Protein AF-A0A6B1B8U2-F1 (afdb_monomer)

Secondary structure (DSSP, 8-state):
---------GGGGPPEEEEEEEEEEE--TTHHHHHHHHHHHHHHHH-TT---TTTT--SS---EEEEETTEEEEEEEEEEEETTEEEEEEEEEEEETTEEEEEEEEEEEETTEEEEEEEEEEE-----TT------TTSPPPTT---TTSHHHHHHHHTHHHHHHHHHHHHHHTT--EEETTEEP-SS-EE--SHHHHHHHHHHHT-TT-SS-EEEEEP-SS-TT--HHHHHHHHHHHHHHTTTT-EEEEE-HHHHHHHHHHH-GGG---TT-EEEE-SSS--GGGS-EE-HHHHHH-TTHHHHHHHHHHHHHHTTPPPPHHHHHHHHHHHHHTT------TTSHHHHHHHHHHHHHHHHHHHHHHHHHHHHHHHHHHHHHHHHHHHHHHHHHHHHHHHHHHHHHHHHHHHHHHHHHHTTTS-PPPEE-TTS-EEPPP-SHHHHHHHHHHH-SSEE--GGGGGGHHHHHTSTTHHHHHHHHHHHHHHHHHHHHHGGGGSSHHHHHHH---TT----STTTEESS--HHHHHSHHHHHTTEEE--TTT-TTSEEE---EEE--SSTT--EEEEEE-TTSSS-SEEEEEEES----SS---

Structure (mmCIF, N/CA/C/O backbone):
data_AF-A0A6B1B8U2-F1
#
_entry.id   AF-A0A6B1B8U2-F1
#
loop_
_atom_site.group_PDB
_atom_site.id
_atom_site.type_symbol
_atom_site.label_atom_id
_atom_site.label_alt_id
_atom_site.label_comp_id
_atom_site.label_asym_id
_atom_site.label_entity_id
_atom_site.label_seq_id
_atom_site.pdbx_PDB_ins_code
_atom_site.Cartn_x
_atom_site.Cartn_y
_atom_site.Cartn_z
_atom_site.occupancy
_atom_site.B_iso_or_equiv
_atom_site.auth_seq_id
_atom_site.auth_comp_id
_atom_site.auth_asym_id
_atom_site.auth_atom_id
_atom_site.pdbx_PDB_model_num
ATOM 1 N N . MET A 1 1 ? -27.486 42.549 9.229 1.00 32.25 1 MET A N 1
ATOM 2 C CA . MET A 1 1 ? -28.674 42.539 8.351 1.00 32.25 1 MET A CA 1
ATOM 3 C C . MET A 1 1 ? -28.191 43.053 7.010 1.00 32.25 1 MET A C 1
ATOM 5 O O . MET A 1 1 ? -27.932 44.241 6.918 1.00 32.25 1 MET A O 1
ATOM 9 N N . LEU A 1 2 ? -27.875 42.245 6.009 1.00 27.06 2 LEU A N 1
ATOM 10 C CA . LEU A 1 2 ? -28.383 40.939 5.566 1.00 27.06 2 LEU A CA 1
ATOM 11 C C . LEU A 1 2 ? -27.146 40.130 5.106 1.00 27.06 2 LEU A C 1
ATOM 13 O O . LEU A 1 2 ? -26.257 40.722 4.505 1.00 27.06 2 LEU A O 1
ATOM 17 N N . GLU A 1 3 ? -26.869 38.957 5.680 1.00 26.97 3 GLU A N 1
ATOM 18 C CA . GLU A 1 3 ? -27.212 37.638 5.102 1.00 26.97 3 GLU A CA 1
ATOM 19 C C . GLU A 1 3 ? -26.621 37.442 3.695 1.00 26.97 3 GLU A C 1
ATOM 21 O O . GLU A 1 3 ? -27.304 37.638 2.698 1.00 26.97 3 GLU A O 1
ATOM 26 N N . ASP A 1 4 ? -25.338 37.058 3.647 1.00 26.00 4 ASP A N 1
ATOM 27 C CA . ASP A 1 4 ? -24.784 36.252 2.551 1.00 26.00 4 ASP A CA 1
ATOM 28 C C . ASP A 1 4 ? -24.873 34.789 3.000 1.00 26.00 4 ASP A C 1
ATOM 30 O O . ASP A 1 4 ? -23.971 34.238 3.639 1.00 26.00 4 ASP A O 1
ATOM 34 N N . ASP A 1 5 ? -26.041 34.213 2.735 1.00 29.84 5 ASP A N 1
ATOM 35 C CA . ASP A 1 5 ? -26.326 32.790 2.834 1.00 29.84 5 ASP A CA 1
ATOM 36 C C . ASP A 1 5 ? -25.702 32.137 1.591 1.00 29.84 5 ASP A C 1
ATOM 38 O O . ASP A 1 5 ? -26.274 32.125 0.500 1.00 29.84 5 ASP A O 1
ATOM 42 N N . HIS A 1 6 ? -24.445 31.705 1.713 1.00 31.33 6 HIS A N 1
ATOM 43 C CA . HIS A 1 6 ? -23.830 30.869 0.691 1.00 31.33 6 HIS A CA 1
ATOM 44 C C . HIS A 1 6 ? -24.451 29.475 0.790 1.00 31.33 6 HIS A C 1
ATOM 46 O O . HIS A 1 6 ? -24.064 28.680 1.645 1.00 31.33 6 HIS A O 1
ATOM 52 N N . ASP A 1 7 ? -25.415 29.232 -0.102 1.00 29.42 7 ASP A N 1
ATOM 53 C CA . ASP A 1 7 ? -25.954 27.924 -0.476 1.00 29.42 7 ASP A CA 1
ATOM 54 C C . ASP A 1 7 ? -24.840 26.864 -0.469 1.00 29.42 7 ASP A C 1
ATOM 56 O O . ASP A 1 7 ? -23.939 26.866 -1.316 1.00 29.42 7 ASP A O 1
ATOM 60 N N . LEU A 1 8 ? -24.910 25.966 0.515 1.00 29.97 8 LEU A N 1
ATOM 61 C CA . LEU A 1 8 ? -24.149 24.723 0.561 1.00 29.97 8 LEU A CA 1
ATOM 62 C C . LEU A 1 8 ? -24.659 23.855 -0.594 1.00 29.97 8 LEU A C 1
ATOM 64 O O . LEU A 1 8 ? -25.770 23.329 -0.555 1.00 29.97 8 LEU A O 1
ATOM 68 N N . THR A 1 9 ? -23.877 23.766 -1.665 1.00 32.84 9 THR A N 1
ATOM 69 C CA . THR A 1 9 ? -24.176 22.914 -2.819 1.00 32.84 9 THR A CA 1
ATOM 70 C C . THR A 1 9 ? -24.215 21.436 -2.415 1.00 32.84 9 THR A C 1
ATOM 72 O O . THR A 1 9 ? -23.458 21.020 -1.542 1.00 32.84 9 THR A O 1
ATOM 75 N N . ASP A 1 10 ? -25.038 20.638 -3.106 1.00 33.00 10 ASP A N 1
ATOM 76 C CA . ASP A 1 10 ? -25.256 19.179 -2.946 1.00 33.00 10 ASP A CA 1
ATOM 77 C C . ASP A 1 10 ? -23.980 18.304 -2.788 1.00 33.00 10 ASP A C 1
ATOM 79 O O . ASP A 1 10 ? -24.074 17.158 -2.349 1.00 33.00 10 ASP A O 1
ATOM 83 N N . ASP A 1 11 ? -22.784 18.824 -3.093 1.00 41.31 11 ASP A N 1
ATOM 84 C CA . ASP A 1 11 ? -21.484 18.167 -2.863 1.00 41.31 11 ASP A CA 1
ATOM 85 C C . ASP A 1 11 ? -21.105 18.023 -1.368 1.00 41.31 11 ASP A C 1
ATOM 87 O O . ASP A 1 11 ? -20.319 17.140 -1.017 1.00 41.31 11 ASP A O 1
ATOM 91 N N . ASP A 1 12 ? -21.687 18.815 -0.456 1.00 40.81 12 ASP A N 1
ATOM 92 C CA . ASP A 1 12 ? -21.419 18.719 0.995 1.00 40.81 12 ASP A CA 1
ATOM 93 C C . ASP A 1 12 ? -22.118 17.520 1.680 1.00 40.81 12 ASP A C 1
ATOM 95 O O . ASP A 1 12 ? -21.843 17.199 2.844 1.00 40.81 12 ASP A O 1
ATOM 99 N N . LEU A 1 13 ? -22.992 16.811 0.955 1.00 41.12 13 LEU A N 1
ATOM 100 C CA . LEU A 1 13 ? -23.741 15.641 1.425 1.00 41.12 13 LEU A CA 1
ATOM 101 C C . LEU A 1 13 ? -23.234 14.319 0.833 1.00 41.12 13 LEU A C 1
ATOM 103 O O . LEU A 1 13 ? -23.993 13.353 0.727 1.00 41.12 13 LEU A O 1
ATOM 107 N N . ALA A 1 14 ? -21.948 14.217 0.487 1.00 51.56 14 ALA A N 1
ATOM 108 C CA . ALA A 1 14 ? -21.354 12.900 0.282 1.00 51.56 14 ALA A CA 1
ATOM 109 C C . ALA A 1 14 ? -21.585 12.047 1.547 1.00 51.56 14 ALA A C 1
ATOM 111 O O . ALA A 1 14 ? -21.192 12.434 2.654 1.00 51.56 14 ALA A O 1
ATOM 112 N N . ALA A 1 15 ? -22.265 10.905 1.393 1.00 63.62 15 ALA A N 1
ATOM 113 C CA . ALA A 1 15 ? -22.494 9.973 2.488 1.00 63.62 15 ALA A CA 1
ATOM 114 C C . ALA A 1 15 ? -21.135 9.558 3.070 1.00 63.62 15 ALA A C 1
ATOM 116 O O . ALA A 1 15 ? -20.287 9.001 2.365 1.00 63.62 15 ALA A O 1
ATOM 117 N N . LEU A 1 16 ? -20.919 9.890 4.342 1.00 72.69 16 LEU A N 1
ATOM 118 C CA . LEU A 1 16 ? -19.729 9.472 5.061 1.00 72.69 16 LEU A CA 1
ATOM 119 C C . LEU A 1 16 ? -19.853 7.992 5.404 1.00 72.69 16 LEU A C 1
ATOM 121 O O . LEU A 1 16 ? -20.905 7.530 5.846 1.00 72.69 16 LEU A O 1
ATOM 125 N N . GLU A 1 17 ? -18.769 7.256 5.208 1.00 77.00 17 GLU A N 1
ATOM 126 C CA . GLU A 1 17 ? -18.641 5.883 5.674 1.00 77.00 17 GLU A CA 1
ATOM 127 C C . GLU A 1 17 ? -17.539 5.823 6.725 1.00 77.00 17 GLU A C 1
ATOM 129 O O . GLU A 1 17 ? -16.511 6.493 6.602 1.00 77.00 17 GLU A O 1
ATOM 134 N N . VAL A 1 18 ? -17.740 4.997 7.749 1.00 80.06 18 VAL A N 1
ATOM 135 C CA . VAL A 1 18 ? -16.681 4.659 8.698 1.00 80.06 18 VAL A CA 1
ATOM 136 C C . VAL A 1 18 ? -15.613 3.874 7.933 1.00 80.06 18 VAL A C 1
ATOM 138 O O . VAL A 1 18 ? -15.888 2.801 7.408 1.00 80.06 18 VAL A O 1
ATOM 141 N N . ILE A 1 19 ? -14.396 4.406 7.854 1.00 78.06 19 ILE A N 1
ATOM 142 C CA . ILE A 1 19 ? -13.252 3.775 7.172 1.00 78.06 19 ILE A CA 1
ATOM 143 C C . ILE A 1 19 ? -12.233 3.184 8.151 1.00 78.06 19 ILE A C 1
ATOM 145 O O . ILE A 1 19 ? -11.332 2.452 7.745 1.00 78.06 19 ILE A O 1
ATOM 149 N N . TYR A 1 20 ? -12.359 3.508 9.438 1.00 84.00 20 TYR A N 1
ATOM 150 C CA . TYR A 1 20 ? -11.515 2.997 10.512 1.00 84.00 20 TYR A CA 1
ATOM 151 C C . TYR A 1 20 ? -12.277 3.038 11.831 1.00 84.00 20 TYR A C 1
ATOM 153 O O . TYR A 1 20 ? -12.930 4.034 12.145 1.00 84.00 20 TYR A O 1
ATOM 161 N N . ARG A 1 21 ? -12.173 1.953 12.602 1.00 86.94 21 ARG A N 1
ATOM 162 C CA . ARG A 1 21 ? -12.817 1.801 13.907 1.00 86.94 21 ARG A CA 1
ATOM 163 C C . ARG A 1 21 ? -11.922 1.024 14.856 1.00 86.94 21 ARG A C 1
ATOM 165 O O . ARG A 1 21 ? -11.496 -0.088 14.545 1.00 86.94 21 ARG A O 1
ATOM 172 N N . VAL A 1 22 ? -11.687 1.583 16.038 1.00 88.38 22 VAL A N 1
ATOM 173 C CA . VAL A 1 22 ? -10.951 0.926 17.125 1.00 88.38 22 VAL A CA 1
ATOM 174 C C . VAL A 1 22 ? -11.688 1.136 18.438 1.00 88.38 22 VAL A C 1
ATOM 176 O O . VAL A 1 22 ? -12.211 2.214 18.701 1.00 88.38 22 VAL A O 1
ATOM 179 N N . MET A 1 23 ? -11.723 0.103 19.276 1.00 90.00 23 MET A N 1
ATOM 180 C CA . MET A 1 23 ? -12.349 0.163 20.593 1.00 90.00 23 MET A CA 1
ATOM 181 C C . MET A 1 23 ? -11.581 -0.684 21.600 1.00 90.00 23 MET A C 1
ATOM 183 O O . MET A 1 23 ? -10.991 -1.700 21.224 1.00 90.00 23 MET A O 1
ATOM 187 N N . TRP A 1 24 ? -11.600 -0.271 22.863 1.00 92.38 24 TRP A N 1
ATOM 188 C CA . TRP A 1 24 ? -10.974 -1.006 23.956 1.00 92.38 24 TRP A CA 1
ATOM 189 C C . TRP A 1 24 ? -11.555 -0.628 25.314 1.00 92.38 24 TRP A C 1
ATOM 191 O O . TRP A 1 24 ? -12.106 0.460 25.487 1.00 92.38 24 TRP A O 1
ATOM 201 N N . GLU A 1 25 ? -11.393 -1.531 26.271 1.00 92.69 25 GLU A N 1
ATOM 202 C CA . GLU A 1 25 ? -11.613 -1.295 27.693 1.00 92.69 25 GLU A CA 1
ATOM 203 C C . GLU A 1 25 ? -10.330 -0.773 28.332 1.00 92.69 25 GLU A C 1
ATOM 205 O O . GLU A 1 25 ? -9.234 -1.193 27.959 1.00 92.69 25 GLU A O 1
ATOM 210 N N . ASP A 1 26 ? -10.451 0.133 29.299 1.00 91.62 26 ASP A N 1
ATOM 211 C CA . ASP A 1 26 ? -9.315 0.615 30.081 1.00 91.62 26 ASP A CA 1
ATOM 212 C C . ASP A 1 26 ? -9.704 0.840 31.544 1.00 91.62 26 ASP A C 1
ATOM 214 O O . ASP A 1 26 ? -10.536 1.683 31.872 1.00 91.62 26 ASP A O 1
ATOM 218 N N . GLU A 1 27 ? -9.045 0.117 32.445 1.00 85.31 27 GLU A N 1
ATOM 219 C CA . GLU A 1 27 ? -9.247 0.215 33.896 1.00 85.31 27 GLU A CA 1
ATOM 220 C C . GLU A 1 27 ? -8.597 1.474 34.522 1.00 85.31 27 GLU A C 1
ATOM 222 O O . GLU A 1 27 ? -8.618 1.670 35.741 1.00 85.31 27 GLU A O 1
ATOM 227 N N . GLY A 1 28 ? -7.976 2.335 33.710 1.00 80.31 28 GLY A N 1
ATOM 228 C CA . GLY A 1 28 ? -7.281 3.541 34.143 1.00 80.31 28 GLY A CA 1
ATOM 229 C C . GLY A 1 28 ? -8.190 4.602 34.776 1.00 80.31 28 GLY A C 1
ATOM 230 O O . GLY A 1 28 ? -9.203 5.035 34.221 1.00 80.31 28 GLY A O 1
ATOM 231 N N . ALA A 1 29 ? -7.780 5.124 35.935 1.00 79.19 29 ALA A N 1
ATOM 232 C CA . ALA A 1 29 ? -8.483 6.230 36.579 1.00 79.19 29 ALA A CA 1
ATOM 233 C C . ALA A 1 29 ? -8.412 7.518 35.734 1.00 79.19 29 ALA A C 1
ATOM 235 O O . ALA A 1 29 ? -7.351 7.928 35.260 1.00 79.19 29 ALA A O 1
ATOM 236 N N . GLY A 1 30 ? -9.544 8.216 35.601 1.00 79.06 30 GLY A N 1
ATOM 237 C CA . GLY A 1 30 ? -9.600 9.502 34.897 1.00 79.06 30 GLY A CA 1
ATOM 238 C C . GLY A 1 30 ? -9.500 9.401 33.370 1.00 79.06 30 GLY A C 1
ATOM 239 O O . GLY A 1 30 ? -9.066 10.373 32.744 1.00 79.06 30 GLY A O 1
ATOM 240 N N . LEU A 1 31 ? -9.924 8.268 32.790 1.00 84.69 31 LEU A N 1
ATOM 241 C CA . LEU A 1 31 ? -9.956 7.980 31.348 1.00 84.69 31 LEU A CA 1
ATOM 242 C C . LEU A 1 31 ? -10.436 9.174 30.504 1.00 84.69 31 LEU A C 1
ATOM 244 O O . LEU A 1 31 ? -9.701 9.693 29.666 1.00 84.69 31 LEU A O 1
ATOM 248 N N . HIS A 1 32 ? -11.619 9.710 30.818 1.00 81.62 32 HIS A N 1
ATOM 249 C CA . HIS A 1 32 ? -12.214 10.855 30.115 1.00 81.62 32 HIS A CA 1
ATOM 250 C C . HIS A 1 32 ? -11.298 12.093 30.062 1.00 81.62 32 HIS A C 1
ATOM 252 O O . HIS A 1 32 ? -11.153 12.709 29.006 1.00 81.62 32 HIS A O 1
ATOM 258 N N . LYS A 1 33 ? -10.627 12.450 31.171 1.00 82.06 33 LYS A N 1
ATOM 259 C CA . LYS A 1 33 ? -9.754 13.640 31.228 1.00 82.06 33 LYS A CA 1
ATOM 260 C C . LYS A 1 33 ? -8.516 13.460 30.371 1.00 82.06 33 LYS A C 1
ATOM 262 O O . LYS A 1 33 ? -8.039 14.411 29.753 1.00 82.06 33 LYS A O 1
ATOM 267 N N . HIS A 1 34 ? -7.951 12.259 30.384 1.00 84.56 34 HIS A N 1
ATOM 268 C CA . HIS A 1 34 ? -6.711 12.024 29.677 1.00 84.56 34 HIS A CA 1
ATOM 269 C C . HIS A 1 34 ? -6.919 11.839 28.181 1.00 84.56 34 HIS A C 1
ATOM 271 O O . HIS A 1 34 ? -6.118 12.362 27.413 1.00 84.56 34 HIS A O 1
ATOM 277 N N . VAL A 1 35 ? -7.995 11.157 27.779 1.00 88.50 35 VAL A N 1
ATOM 278 C CA . VAL A 1 35 ? -8.380 11.012 26.373 1.00 88.50 35 VAL A CA 1
ATOM 279 C C . VAL A 1 35 ? -8.651 12.390 25.777 1.00 88.50 35 VAL A C 1
ATOM 281 O O . VAL A 1 35 ? -8.071 12.725 24.751 1.00 88.50 35 VAL A O 1
ATOM 284 N N . ALA A 1 36 ? -9.412 13.243 26.475 1.00 85.19 36 ALA A N 1
ATOM 285 C CA . ALA A 1 36 ? -9.647 14.620 26.042 1.00 85.19 36 ALA A CA 1
ATOM 286 C C . ALA A 1 36 ? -8.354 15.442 25.920 1.00 85.19 36 ALA A C 1
ATOM 288 O O . ALA A 1 36 ? -8.196 16.221 24.983 1.00 85.19 36 ALA A O 1
ATOM 289 N N . ARG A 1 37 ? -7.396 15.267 26.839 1.00 86.31 37 ARG A N 1
ATOM 290 C CA . ARG A 1 37 ? -6.098 15.954 26.759 1.00 86.31 37 ARG A CA 1
ATOM 291 C C . ARG A 1 37 ? -5.271 15.494 25.557 1.00 86.31 37 ARG A C 1
ATOM 293 O O . ARG A 1 37 ? -4.757 16.350 24.847 1.00 86.31 37 ARG A O 1
ATOM 300 N N . SER A 1 38 ? -5.145 14.184 25.347 1.00 89.50 38 SER A N 1
ATOM 301 C CA . SER A 1 38 ? -4.392 13.622 24.218 1.00 89.50 38 SER A CA 1
ATOM 302 C C . SER A 1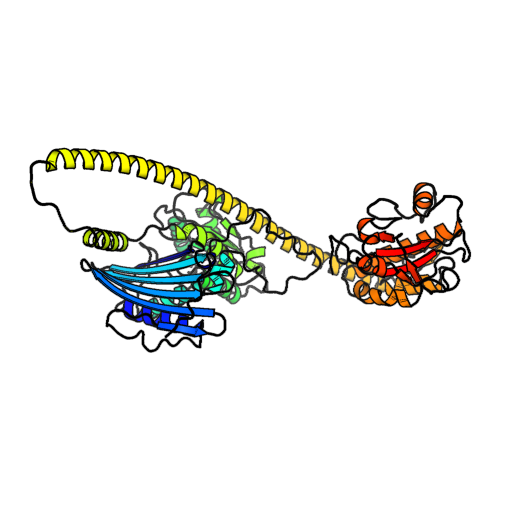 38 ? -5.037 13.975 22.880 1.00 89.50 38 SER A C 1
ATOM 304 O O . SER A 1 38 ? -4.337 14.407 21.977 1.00 89.50 38 SER A O 1
ATOM 306 N N . PHE A 1 39 ? -6.368 13.912 22.775 1.00 88.69 39 PHE A N 1
ATOM 307 C CA . PHE A 1 39 ? -7.081 14.316 21.561 1.00 88.69 39 PHE A CA 1
ATOM 308 C C . PHE A 1 39 ? -6.832 15.780 21.195 1.00 88.69 39 PHE A C 1
ATOM 310 O O . PHE A 1 39 ? -6.561 16.080 20.039 1.00 88.69 39 PHE A O 1
ATOM 317 N N . ARG A 1 40 ? -6.855 16.692 22.176 1.00 84.69 40 ARG A N 1
ATOM 318 C CA . ARG A 1 40 ? -6.553 18.112 21.935 1.00 84.69 40 ARG A CA 1
ATOM 319 C C . ARG A 1 40 ? -5.106 18.339 21.513 1.00 84.69 40 ARG A C 1
ATOM 321 O O . ARG A 1 40 ? -4.873 19.063 20.554 1.00 84.69 40 ARG A O 1
ATOM 328 N N . ALA A 1 41 ? -4.148 17.715 22.201 1.00 86.94 41 ALA A N 1
ATOM 329 C CA . ALA A 1 41 ? -2.731 17.829 21.854 1.00 86.94 41 ALA A CA 1
ATOM 330 C C . ALA A 1 41 ? -2.454 17.312 20.432 1.00 86.94 41 ALA A C 1
ATOM 332 O O . ALA A 1 41 ? -1.750 17.959 19.656 1.00 86.94 41 ALA A O 1
ATOM 333 N N . TRP A 1 42 ? -3.068 16.186 20.073 1.00 90.44 42 TRP A N 1
ATOM 334 C CA . TRP A 1 42 ? -3.024 15.639 18.725 1.00 90.44 42 TRP A CA 1
ATOM 335 C C . TRP A 1 42 ? -3.678 16.579 17.702 1.00 90.44 42 TRP A C 1
ATOM 337 O O . TRP A 1 42 ? -3.038 16.919 16.709 1.00 90.44 42 TRP A O 1
ATOM 347 N N . ALA A 1 43 ? -4.896 17.072 17.958 1.00 86.00 43 ALA A N 1
ATOM 348 C CA . ALA A 1 43 ? -5.603 17.977 17.050 1.00 86.00 43 ALA A CA 1
ATOM 349 C C . ALA A 1 43 ? -4.812 19.271 16.803 1.00 86.00 43 ALA A C 1
ATOM 351 O O . ALA A 1 43 ? -4.708 19.711 15.665 1.00 86.00 43 ALA A O 1
ATOM 352 N N . GLN A 1 44 ? -4.184 19.827 17.843 1.00 83.38 44 GLN A N 1
ATOM 353 C CA . GLN A 1 44 ? -3.327 21.011 17.747 1.00 83.38 44 GLN A CA 1
ATOM 354 C C . GLN A 1 44 ? -1.987 20.725 17.044 1.00 83.38 44 GLN A C 1
ATOM 356 O O . GLN A 1 44 ? -1.399 21.618 16.444 1.00 83.38 44 GLN A O 1
ATOM 361 N N . THR A 1 45 ? -1.500 19.480 17.081 1.00 87.12 45 THR A N 1
ATOM 362 C CA . THR A 1 45 ? -0.328 19.054 16.294 1.00 87.12 45 THR A CA 1
ATOM 363 C C . THR A 1 45 ? -0.670 18.945 14.808 1.00 87.12 45 THR A C 1
ATOM 365 O O . THR A 1 45 ? 0.150 19.311 13.970 1.00 87.12 45 THR A O 1
ATOM 368 N N . GLN A 1 46 ? -1.871 18.456 14.479 1.00 83.12 46 GLN A N 1
ATOM 369 C CA . GLN A 1 46 ? -2.362 18.386 13.098 1.00 83.12 46 GLN A CA 1
ATOM 370 C C . GLN A 1 46 ? -2.734 19.771 12.549 1.00 83.12 46 GLN A C 1
ATOM 372 O O . GLN A 1 46 ? -2.465 20.053 11.386 1.00 83.12 46 GLN A O 1
ATOM 377 N N . HIS A 1 47 ? -3.300 20.637 13.396 1.00 81.81 47 HIS A N 1
ATOM 378 C CA . HIS A 1 47 ? -3.791 21.975 13.052 1.00 81.81 47 HIS A CA 1
ATOM 379 C C . HIS A 1 47 ? -3.224 23.014 14.034 1.00 81.81 47 HIS A C 1
ATOM 381 O O . HIS A 1 47 ? -3.886 23.364 15.014 1.00 81.81 47 HIS A O 1
ATOM 387 N N . PRO A 1 48 ? -1.996 23.524 13.810 1.00 80.94 48 PRO A N 1
ATOM 388 C CA . PRO A 1 48 ? -1.312 24.428 14.744 1.00 80.94 48 PRO A CA 1
ATOM 389 C C . PRO A 1 48 ? -2.055 25.735 15.045 1.00 80.94 48 PRO A C 1
ATOM 391 O O . PRO A 1 48 ? -1.792 26.369 16.067 1.00 80.94 48 PRO A O 1
ATOM 394 N N . HIS A 1 49 ? -2.963 26.146 14.157 1.00 75.00 49 HIS A N 1
ATOM 395 C CA . HIS A 1 49 ? -3.758 27.367 14.281 1.00 75.00 49 HIS A CA 1
ATOM 396 C C . HIS A 1 49 ? -5.130 27.150 14.942 1.00 75.00 49 HIS A C 1
ATOM 398 O O . HIS A 1 49 ? -5.863 28.119 15.144 1.00 75.00 49 HIS A O 1
ATOM 404 N N . LEU A 1 50 ? -5.477 25.907 15.291 1.00 74.12 50 LEU A N 1
ATOM 405 C CA . LEU A 1 50 ? -6.701 25.573 16.015 1.00 74.12 50 LEU A CA 1
ATOM 406 C C . LEU A 1 50 ? -6.614 26.098 17.456 1.00 74.12 50 LEU A C 1
ATOM 408 O O . LEU A 1 50 ? -5.742 25.686 18.228 1.00 74.12 50 LEU A O 1
ATOM 412 N N . ASP A 1 51 ? -7.532 26.991 17.829 1.00 69.25 51 ASP A N 1
ATOM 413 C CA . ASP A 1 51 ? -7.699 27.394 19.224 1.00 69.25 51 ASP A CA 1
ATOM 414 C C . ASP A 1 51 ? -8.428 26.280 19.988 1.00 69.25 51 ASP A C 1
ATOM 416 O O . ASP A 1 51 ? -9.564 25.929 19.678 1.00 69.25 51 ASP A O 1
ATOM 420 N N . VAL A 1 52 ? -7.737 25.668 20.951 1.00 68.31 52 VAL A N 1
ATOM 421 C CA . VAL A 1 52 ? -8.229 24.530 21.749 1.00 68.31 52 VAL A CA 1
ATOM 422 C C . VAL A 1 52 ? -8.459 24.898 23.223 1.00 68.31 52 VAL A C 1
ATOM 424 O O . VAL A 1 52 ? -8.738 24.008 24.040 1.00 68.31 52 VAL A O 1
ATOM 427 N N . ALA A 1 53 ? -8.299 26.179 23.582 1.00 58.44 53 ALA A N 1
ATOM 428 C CA . ALA A 1 53 ? -8.217 26.644 24.967 1.00 58.44 53 ALA A CA 1
ATOM 429 C C . ALA A 1 53 ? -9.556 26.594 25.730 1.00 58.44 53 ALA A C 1
ATOM 431 O O . ALA A 1 53 ? -9.559 26.282 26.919 1.00 58.44 53 ALA A O 1
ATOM 432 N N . ASP A 1 54 ? -10.695 26.796 25.065 1.00 50.69 54 ASP A N 1
ATOM 433 C CA . ASP A 1 54 ? -12.007 26.908 25.732 1.00 50.69 54 ASP A CA 1
ATOM 434 C C . ASP A 1 54 ? -12.788 25.579 25.833 1.00 50.69 54 ASP A C 1
ATOM 436 O O . ASP A 1 54 ? -13.832 25.508 26.481 1.00 50.69 54 ASP A O 1
ATOM 440 N N . VAL A 1 55 ? -12.267 24.469 25.291 1.00 54.28 55 VAL A N 1
ATOM 441 C CA . VAL A 1 55 ? -12.889 23.120 25.385 1.00 54.28 55 VAL A CA 1
ATOM 442 C C . VAL A 1 55 ? -12.756 22.505 26.808 1.00 54.28 55 VAL A C 1
ATOM 444 O O . VAL A 1 55 ? -13.024 21.322 27.051 1.00 54.28 55 VAL A O 1
ATOM 447 N N . GLU A 1 56 ? -12.310 23.302 27.786 1.00 45.03 56 GLU A N 1
ATOM 448 C CA . GLU A 1 56 ? -12.095 22.919 29.189 1.00 45.03 56 GLU A CA 1
ATOM 449 C C . GLU A 1 56 ? -13.364 22.903 30.050 1.00 45.03 56 GLU A C 1
ATOM 451 O O . GLU A 1 56 ? -13.363 22.249 31.095 1.00 45.03 56 GLU A O 1
ATOM 456 N N . GLY A 1 57 ? -14.451 23.550 29.619 1.00 47.03 57 GLY A N 1
ATOM 457 C CA . GLY A 1 57 ? -15.684 23.642 30.402 1.00 47.03 57 GLY A CA 1
ATOM 458 C C . GLY A 1 57 ? -16.359 22.286 30.656 1.00 47.03 57 GLY A C 1
ATOM 459 O O . GLY A 1 57 ? -16.630 21.530 29.729 1.00 47.03 57 GLY A O 1
ATOM 460 N N . ASP A 1 58 ? -16.686 21.994 31.919 1.00 40.22 58 ASP A N 1
ATOM 461 C CA . ASP A 1 58 ? -17.646 20.942 32.321 1.00 40.22 58 ASP A CA 1
ATOM 462 C C . ASP A 1 58 ? -19.119 21.397 32.123 1.00 40.22 58 ASP A C 1
ATOM 464 O O . ASP A 1 58 ? -20.054 20.709 32.533 1.00 40.22 58 ASP A O 1
ATOM 468 N N . GLY A 1 59 ? -19.334 22.571 31.515 1.00 34.59 59 GLY A N 1
ATOM 469 C CA . GLY A 1 59 ? -20.643 23.144 31.196 1.00 34.59 59 GLY A CA 1
ATOM 470 C C . GLY A 1 59 ? -21.129 22.721 29.809 1.00 34.59 59 GLY A C 1
ATOM 471 O O . GLY A 1 59 ? -20.334 22.619 28.881 1.00 34.59 59 GLY A O 1
ATOM 472 N N . GLY A 1 60 ? -22.427 22.430 29.701 1.00 37.41 60 GLY A N 1
ATOM 473 C CA . GLY A 1 60 ? -23.070 21.969 28.470 1.00 37.41 60 GLY A CA 1
ATOM 474 C C . GLY A 1 60 ? -23.021 22.977 27.321 1.00 37.41 60 GLY A C 1
ATOM 475 O O . GLY A 1 60 ? -22.937 24.171 27.578 1.00 37.41 60 GLY A O 1
ATOM 476 N N . ASP A 1 61 ? -23.098 22.414 26.108 1.00 45.28 61 ASP A N 1
ATOM 477 C CA . ASP A 1 61 ? -23.207 23.038 24.779 1.00 45.28 61 ASP A CA 1
ATOM 478 C C . ASP A 1 61 ? -22.393 24.321 24.566 1.00 45.28 61 ASP A C 1
ATOM 480 O O . ASP A 1 61 ? -22.766 25.388 25.030 1.00 45.28 61 ASP A O 1
ATOM 484 N N . ASP A 1 62 ? -21.295 24.202 23.814 1.00 40.00 62 ASP A N 1
ATOM 485 C CA . ASP A 1 62 ? -21.093 24.964 22.573 1.00 40.00 62 ASP A CA 1
ATOM 486 C C . ASP A 1 62 ? -19.770 24.531 21.912 1.00 40.00 62 ASP A C 1
ATOM 488 O O . ASP A 1 62 ? -18.696 24.541 22.516 1.00 40.00 62 ASP A O 1
ATOM 492 N N . GLY A 1 63 ? -19.863 24.066 20.662 1.00 45.22 63 GLY A N 1
ATOM 493 C CA . GLY A 1 63 ? -18.711 23.692 19.840 1.00 45.22 63 GLY A CA 1
ATOM 494 C C . GLY A 1 63 ? -17.900 24.918 19.425 1.00 45.22 63 GLY A C 1
ATOM 495 O O . GLY A 1 63 ? -18.460 25.992 19.210 1.00 45.22 63 GLY A O 1
ATOM 496 N N . GLN A 1 64 ? -16.583 24.761 19.281 1.00 49.81 64 GLN A N 1
ATOM 497 C CA . GLN A 1 64 ? -15.730 25.825 18.759 1.00 49.81 64 GLN A CA 1
ATOM 498 C C . GLN A 1 64 ? -15.328 25.546 17.316 1.00 49.81 64 GLN A C 1
ATOM 500 O O . GLN A 1 64 ? -14.943 24.436 16.947 1.00 49.81 64 GLN A O 1
ATOM 505 N N . MET A 1 65 ? -15.430 26.593 16.502 1.00 45.72 65 MET A N 1
ATOM 506 C CA . MET A 1 65 ? -15.032 26.596 15.102 1.00 45.72 65 MET A CA 1
ATOM 507 C C . MET A 1 65 ? -13.719 27.359 14.965 1.00 45.72 65 MET A C 1
ATOM 509 O O . MET A 1 65 ? -13.660 28.533 15.335 1.00 45.72 65 MET A O 1
ATOM 513 N N . ALA A 1 66 ? -12.700 26.742 14.371 1.00 45.66 66 ALA A N 1
ATOM 514 C CA . ALA A 1 66 ? -11.536 27.474 13.890 1.00 45.66 66 ALA A CA 1
ATOM 515 C C . ALA A 1 66 ? -11.461 27.381 12.363 1.00 45.66 66 ALA A C 1
ATOM 517 O O . ALA A 1 66 ? -11.773 26.368 11.739 1.00 45.66 66 ALA A O 1
ATOM 518 N N . ARG A 1 67 ? -11.066 28.482 11.728 1.00 46.59 67 ARG A N 1
ATOM 519 C CA . ARG A 1 67 ? -10.881 28.548 10.277 1.00 46.59 67 ARG A CA 1
ATOM 520 C C . ARG A 1 67 ? -9.401 28.714 9.984 1.00 46.59 67 ARG A C 1
ATOM 522 O O . ARG A 1 67 ? -8.802 29.687 10.433 1.00 46.59 67 ARG A O 1
ATOM 529 N N . GLU A 1 68 ? -8.848 27.808 9.189 1.00 46.06 68 GLU A N 1
ATOM 530 C CA . GLU A 1 68 ? -7.512 27.938 8.617 1.00 46.06 68 GLU A CA 1
ATOM 531 C C . GLU A 1 68 ? -7.633 28.120 7.092 1.00 46.06 68 GLU A C 1
ATOM 533 O O . GLU A 1 68 ? -8.593 27.668 6.473 1.00 46.06 68 GLU A O 1
ATOM 538 N N . ASN A 1 69 ? -6.711 28.858 6.468 1.00 41.59 69 ASN A N 1
ATOM 539 C CA . ASN A 1 69 ? -6.764 29.243 5.049 1.00 41.59 69 ASN A CA 1
ATOM 540 C C . ASN A 1 69 ? -7.171 28.084 4.110 1.00 41.59 69 ASN A C 1
ATOM 542 O O . ASN A 1 69 ? -6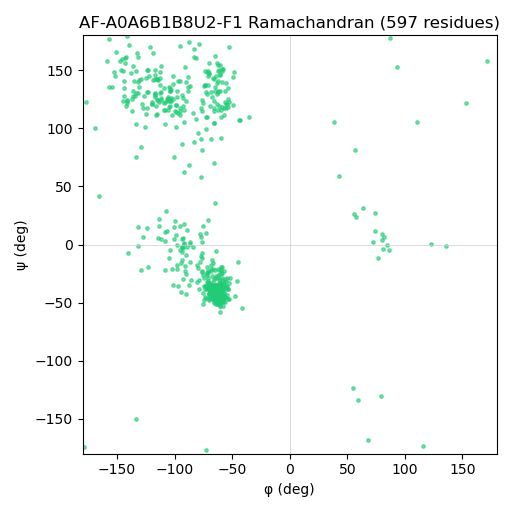.377 27.193 3.828 1.00 41.59 69 ASN A O 1
ATOM 546 N N . GLY A 1 70 ? -8.401 28.134 3.586 1.00 50.59 70 GLY A N 1
ATOM 547 C CA .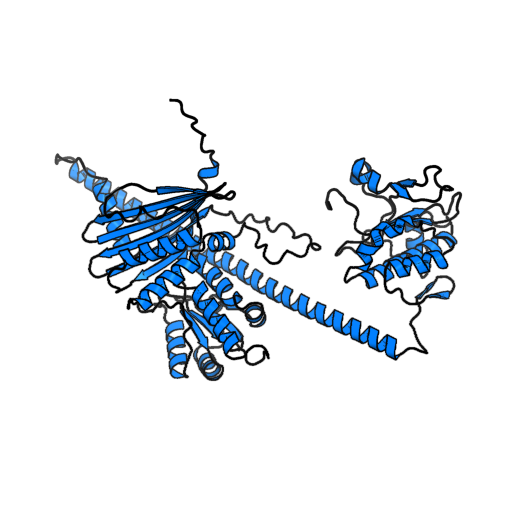 GLY A 1 70 ? -8.923 27.183 2.596 1.00 50.59 70 GLY A CA 1
ATOM 548 C C . GLY A 1 70 ? -9.429 25.839 3.140 1.00 50.59 70 GLY A C 1
ATOM 549 O O . GLY A 1 70 ? -9.982 25.073 2.357 1.00 50.59 70 GLY A O 1
ATOM 550 N N . SER A 1 71 ? -9.307 25.561 4.446 1.00 58.38 71 SER A N 1
ATOM 551 C CA . SER A 1 71 ? -9.845 24.350 5.088 1.00 58.38 71 SER A CA 1
ATOM 552 C C . SER A 1 71 ? -10.531 24.689 6.415 1.00 58.38 71 SER A C 1
ATOM 554 O O . SER A 1 71 ? -9.992 25.394 7.268 1.00 58.38 71 SER A O 1
ATOM 556 N N . ARG A 1 72 ? -11.775 24.237 6.580 1.00 69.69 72 ARG A N 1
ATOM 557 C CA . ARG A 1 72 ? -12.561 24.472 7.799 1.00 69.69 72 ARG A CA 1
ATOM 558 C C . ARG A 1 72 ? -12.367 23.289 8.743 1.00 69.69 72 ARG A C 1
ATOM 560 O O . ARG A 1 72 ? -12.547 22.151 8.312 1.00 69.69 72 ARG A O 1
ATOM 567 N N . VAL A 1 73 ? -12.014 23.562 10.001 1.00 75.56 73 VAL A N 1
ATOM 568 C CA . VAL A 1 73 ? -11.789 22.534 11.023 1.00 75.56 73 VAL A CA 1
ATOM 569 C C . VAL A 1 73 ? -12.627 22.852 12.258 1.00 75.56 73 VAL A C 1
ATOM 571 O O . VAL A 1 73 ? -12.431 23.874 12.911 1.00 75.56 73 VAL A O 1
ATOM 574 N N . ASP A 1 74 ? -13.554 21.959 12.589 1.00 75.56 74 ASP A N 1
ATOM 575 C CA . ASP A 1 74 ? -14.468 22.121 13.718 1.00 75.56 74 ASP A CA 1
ATOM 576 C C . ASP A 1 74 ? -14.127 21.087 14.805 1.00 75.56 74 ASP A C 1
ATOM 578 O O . ASP A 1 74 ? -13.971 19.899 14.512 1.00 75.56 74 ASP A O 1
ATOM 582 N N . LEU A 1 75 ? -13.998 21.533 16.061 1.00 79.12 75 LEU A N 1
ATOM 583 C CA . LEU A 1 75 ? -13.695 20.684 17.216 1.00 79.12 75 LEU A CA 1
ATOM 584 C C . LEU A 1 75 ? -14.839 20.776 18.231 1.00 79.12 75 LEU A C 1
ATOM 586 O O . LEU A 1 75 ? -15.133 21.850 18.760 1.00 79.12 75 LEU A O 1
ATOM 590 N N . THR A 1 76 ? -15.472 19.647 18.549 1.00 75.62 76 THR A N 1
ATOM 591 C CA . THR A 1 76 ? -16.587 19.609 19.506 1.00 75.62 76 THR A CA 1
ATOM 592 C C . THR A 1 76 ? -16.336 18.632 20.651 1.00 75.62 76 THR A C 1
ATOM 594 O O . THR A 1 76 ? -15.637 17.625 20.514 1.00 75.62 76 THR A O 1
ATOM 597 N N . ARG A 1 77 ? -16.908 18.948 21.819 1.00 80.25 77 ARG A N 1
ATOM 598 C CA . ARG A 1 77 ? -16.943 18.081 23.000 1.00 80.25 77 ARG A CA 1
ATOM 599 C C . ARG A 1 77 ? -18.352 18.091 23.573 1.00 80.25 77 ARG A C 1
ATOM 601 O O . ARG A 1 77 ? -18.882 19.148 23.885 1.00 80.25 77 ARG A O 1
ATOM 608 N N . ALA A 1 78 ? -18.925 16.914 23.790 1.00 75.88 78 ALA A N 1
ATOM 609 C CA . ALA A 1 78 ? -20.215 16.760 24.450 1.00 75.88 78 ALA A CA 1
ATOM 610 C C . ALA A 1 78 ? -20.119 15.682 25.528 1.00 75.88 78 ALA A C 1
ATOM 612 O O . ALA A 1 78 ? -19.647 14.580 25.261 1.00 75.88 78 ALA A O 1
ATOM 613 N N . THR A 1 79 ? -20.578 15.971 26.746 1.00 78.50 79 THR A N 1
ATOM 614 C CA . THR A 1 79 ? -20.668 14.969 27.819 1.00 78.50 79 THR A CA 1
ATOM 615 C C . THR A 1 79 ? -22.122 14.781 28.214 1.00 78.50 79 THR A C 1
ATOM 617 O O . THR A 1 79 ? -22.830 15.751 28.466 1.00 78.50 79 THR A O 1
ATOM 620 N N . ARG A 1 80 ? -22.579 13.531 28.246 1.00 78.44 80 ARG A N 1
ATOM 621 C CA . ARG A 1 80 ? -23.943 13.163 28.632 1.00 78.44 80 ARG A CA 1
ATOM 622 C C . ARG A 1 80 ? -23.894 12.030 29.642 1.00 78.44 80 ARG A C 1
ATOM 624 O O . ARG A 1 80 ? -23.116 11.099 29.469 1.00 78.44 80 ARG A O 1
ATOM 631 N N . THR A 1 81 ? -24.748 12.084 30.654 1.00 76.81 81 THR A N 1
ATOM 632 C CA . THR A 1 81 ? -24.906 11.003 31.633 1.00 76.81 81 THR A CA 1
ATOM 633 C C . THR A 1 81 ? -26.339 10.497 31.572 1.00 76.81 81 THR A C 1
ATOM 635 O O . THR A 1 81 ? -27.270 11.281 31.735 1.00 76.81 81 THR A O 1
ATOM 638 N N . ASN A 1 82 ? -26.517 9.202 31.319 1.00 68.19 82 ASN A N 1
ATOM 639 C CA . ASN A 1 82 ? -27.822 8.542 31.278 1.00 68.19 82 ASN A CA 1
ATOM 640 C C . ASN A 1 82 ? -27.706 7.123 31.850 1.00 68.19 82 ASN A C 1
ATOM 642 O O . ASN A 1 82 ? -26.686 6.472 31.642 1.00 68.19 82 ASN A O 1
ATOM 646 N N . GLY A 1 83 ? -28.701 6.664 32.613 1.00 68.75 83 GLY A N 1
ATOM 647 C CA . GLY A 1 83 ? -28.721 5.287 33.133 1.00 68.75 83 GLY A CA 1
ATOM 648 C C . GLY A 1 83 ? -27.512 4.877 33.996 1.00 68.75 83 GLY A C 1
ATOM 649 O O . GLY A 1 83 ? -27.187 3.699 34.079 1.00 68.75 83 GLY A O 1
ATOM 650 N N . GLY A 1 84 ? -26.798 5.829 34.616 1.00 74.88 84 GLY A N 1
ATOM 651 C CA . GLY A 1 84 ? -25.549 5.553 35.350 1.00 74.88 84 GLY A CA 1
ATOM 652 C C . GLY A 1 84 ? -24.299 5.408 34.466 1.00 74.88 84 GLY A C 1
ATOM 653 O O . GLY A 1 84 ? -23.212 5.152 34.984 1.00 74.88 84 GLY A O 1
ATOM 654 N N . VAL A 1 85 ? -24.433 5.624 33.155 1.00 79.75 85 VAL A N 1
ATOM 655 C CA . VAL A 1 85 ? -23.344 5.654 32.175 1.00 79.75 85 VAL A CA 1
ATOM 656 C C . VAL A 1 85 ? -23.089 7.094 31.737 1.00 79.75 85 VAL A C 1
ATOM 658 O O . VAL A 1 85 ? -23.982 7.799 31.269 1.00 79.75 85 VAL A O 1
ATOM 661 N N . THR A 1 86 ? -21.845 7.539 31.863 1.00 82.88 86 THR A N 1
ATOM 662 C CA . THR A 1 86 ? -21.367 8.820 31.334 1.00 82.88 86 THR A CA 1
ATOM 663 C C . THR A 1 86 ? -20.662 8.583 30.008 1.00 82.88 86 THR A C 1
ATOM 665 O O . THR A 1 86 ? -19.748 7.771 29.934 1.00 82.88 86 THR A O 1
ATOM 668 N N . THR A 1 87 ? -21.075 9.305 28.970 1.00 82.88 87 THR A N 1
ATOM 669 C CA . THR A 1 87 ? -20.470 9.298 27.636 1.00 82.88 87 THR A CA 1
ATOM 670 C C . THR A 1 87 ? -19.898 10.676 27.333 1.00 82.88 87 THR A C 1
ATOM 672 O O . THR A 1 87 ? -20.642 11.655 27.270 1.00 82.88 87 THR A O 1
ATOM 675 N N . THR A 1 88 ? -18.591 10.762 27.106 1.00 83.81 88 THR A N 1
ATOM 676 C CA . THR A 1 88 ? -17.925 11.950 26.561 1.00 83.81 88 THR A CA 1
ATOM 677 C C . THR A 1 88 ? -17.588 11.702 25.097 1.00 83.81 88 THR A C 1
ATOM 679 O O . THR A 1 88 ? -16.834 10.788 24.787 1.00 83.81 88 THR A O 1
ATOM 682 N N . THR A 1 89 ? -18.136 12.517 24.203 1.00 83.62 89 THR A N 1
ATOM 683 C CA . THR A 1 89 ? -17.833 12.518 22.768 1.00 83.62 89 THR A CA 1
ATOM 684 C C . THR A 1 89 ? -16.918 13.691 22.451 1.00 83.62 89 THR A C 1
ATOM 686 O O . THR A 1 89 ? -17.169 14.803 22.914 1.00 83.62 89 THR A O 1
ATOM 689 N N . LEU A 1 90 ? -15.862 13.430 21.692 1.00 84.38 90 LEU A N 1
ATOM 690 C CA . LEU A 1 90 ? -14.931 14.404 21.139 1.00 84.38 90 LEU A CA 1
ATOM 691 C C . LEU A 1 90 ? -14.923 14.209 19.628 1.00 84.38 90 LEU A C 1
ATOM 693 O O . LEU A 1 90 ? -14.789 13.075 19.175 1.00 84.38 90 LEU A O 1
ATOM 697 N N . GLU A 1 91 ? -15.065 15.274 18.858 1.00 84.81 91 GLU A N 1
ATOM 698 C CA . GLU A 1 91 ? -15.161 15.177 17.404 1.00 84.81 91 GLU A CA 1
ATOM 699 C C . GLU A 1 91 ? -14.307 16.247 16.738 1.00 84.81 91 GLU A C 1
ATOM 701 O O . GLU A 1 91 ? -14.379 17.412 17.122 1.00 84.81 91 GLU A O 1
ATOM 706 N N . LEU A 1 92 ? -13.508 15.844 15.750 1.00 86.69 92 LEU A N 1
ATOM 707 C CA . LEU A 1 92 ? -12.766 16.735 14.867 1.00 86.69 92 LEU A CA 1
ATOM 708 C C . LEU A 1 92 ? -13.289 16.544 13.443 1.00 86.69 92 LEU A C 1
ATOM 710 O O . LEU A 1 92 ? -13.058 15.497 12.836 1.00 86.69 92 LEU A O 1
ATOM 714 N N . THR A 1 93 ? -13.955 17.560 12.910 1.00 84.62 93 THR A N 1
ATOM 715 C CA . THR A 1 93 ? -14.450 17.586 11.532 1.00 84.62 93 THR A CA 1
ATOM 716 C C . THR A 1 93 ? -13.518 18.435 10.680 1.00 84.62 93 THR A C 1
ATOM 718 O O . THR A 1 93 ? -13.267 19.592 10.998 1.00 84.62 93 THR A O 1
ATOM 721 N N . GLN A 1 94 ? -13.003 17.867 9.593 1.00 83.94 94 GLN A N 1
ATOM 722 C CA . GLN A 1 94 ? -12.104 18.531 8.652 1.00 83.94 94 GLN A CA 1
ATOM 723 C C . GLN A 1 94 ? -12.771 18.620 7.282 1.00 83.94 94 GLN A C 1
ATOM 725 O O . GLN A 1 94 ? -13.232 17.611 6.752 1.00 83.94 94 GLN A O 1
ATOM 730 N N . HIS A 1 95 ? -12.792 19.811 6.691 1.00 77.50 95 HIS A N 1
ATOM 731 C CA . HIS A 1 95 ? -13.284 20.041 5.335 1.00 77.50 95 HIS A CA 1
ATOM 732 C C . HIS A 1 95 ? -12.107 20.253 4.379 1.00 77.50 95 HIS A C 1
ATOM 734 O O . HIS A 1 95 ? -11.352 21.217 4.527 1.00 77.50 95 HIS A O 1
ATOM 740 N N . ALA A 1 96 ? -11.973 19.372 3.385 1.00 67.44 96 ALA A N 1
ATOM 741 C CA . ALA A 1 96 ? -10.961 19.444 2.336 1.00 67.44 96 ALA A CA 1
ATOM 742 C C . ALA A 1 96 ? -11.606 19.506 0.941 1.00 67.44 96 ALA A C 1
ATOM 744 O O . ALA A 1 96 ? -12.797 19.256 0.773 1.00 67.44 96 ALA A O 1
ATOM 745 N N . ALA A 1 97 ? -10.800 19.781 -0.091 1.00 55.38 97 ALA A N 1
ATOM 746 C CA . ALA A 1 97 ? -11.264 19.848 -1.484 1.00 55.38 97 ALA A CA 1
ATOM 747 C C . ALA A 1 97 ? -11.883 18.533 -2.011 1.00 55.38 97 ALA A C 1
ATOM 749 O O . ALA A 1 97 ? -12.593 18.551 -3.009 1.00 55.38 97 ALA A O 1
ATOM 750 N N . LEU A 1 98 ? -11.598 17.399 -1.359 1.00 53.47 98 LEU A N 1
ATOM 751 C CA . LEU A 1 98 ? -12.111 16.064 -1.697 1.00 53.47 98 LEU A CA 1
ATOM 752 C C . LEU A 1 98 ? -13.315 15.639 -0.827 1.00 53.47 98 LEU A C 1
ATOM 754 O O . LEU A 1 98 ? -13.729 14.483 -0.891 1.00 53.47 98 LEU A O 1
ATOM 758 N N . GLY A 1 99 ? -13.854 16.547 -0.006 1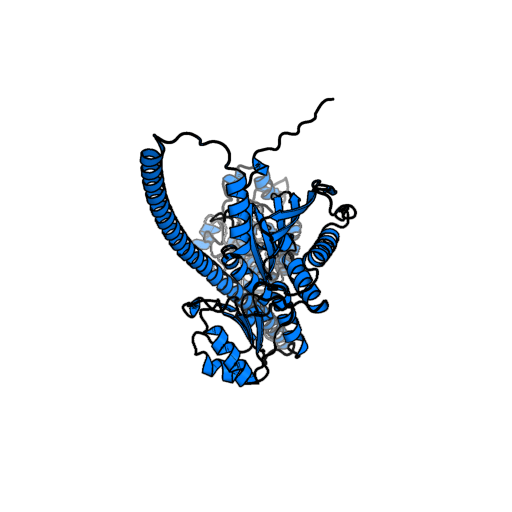.00 68.75 99 GLY A N 1
ATOM 759 C CA . GLY A 1 99 ? -14.972 16.310 0.908 1.00 68.75 99 GLY A CA 1
ATOM 760 C C . GLY A 1 99 ? -14.589 16.464 2.384 1.00 68.75 99 GLY A C 1
ATOM 761 O O . GLY A 1 99 ? -13.485 16.899 2.723 1.00 68.75 99 GLY A O 1
ATOM 762 N N . ARG A 1 100 ? -15.524 16.124 3.280 1.00 81.38 100 ARG A N 1
ATOM 763 C CA . ARG A 1 100 ? -15.339 16.221 4.738 1.00 81.38 100 ARG A CA 1
ATOM 764 C C . ARG A 1 100 ? -14.927 14.884 5.357 1.00 81.38 100 ARG A C 1
ATOM 766 O O . ARG A 1 100 ? -15.473 13.854 4.981 1.00 81.38 100 ARG A O 1
ATOM 773 N N . SER A 1 101 ? -14.023 14.897 6.330 1.00 85.50 101 SER A N 1
ATOM 774 C CA . SER A 1 101 ? -13.691 13.734 7.166 1.00 85.50 101 SER A CA 1
ATOM 775 C C . SER A 1 101 ? -13.915 14.049 8.638 1.00 85.50 101 SER A C 1
ATOM 777 O O . SER A 1 101 ? -13.648 15.170 9.069 1.00 85.50 101 SER A O 1
ATOM 779 N N . VAL A 1 102 ? -14.358 13.065 9.413 1.00 86.94 102 VAL A N 1
ATOM 780 C CA . VAL A 1 102 ? -14.699 13.223 10.829 1.00 86.94 102 VAL A CA 1
ATOM 781 C C . VAL A 1 102 ? -13.942 12.188 11.649 1.00 86.94 102 VAL A C 1
ATOM 783 O O . VAL A 1 102 ? -13.993 11.000 11.347 1.00 86.94 102 VAL A O 1
ATOM 786 N N . VAL A 1 103 ? -13.239 12.627 12.692 1.00 89.75 103 VAL A N 1
ATOM 787 C CA . VAL A 1 103 ? -12.634 11.742 13.697 1.00 89.75 103 VAL A CA 1
ATOM 788 C C . VAL A 1 103 ? -13.408 11.894 14.996 1.00 89.75 103 VAL A C 1
ATOM 790 O O . VAL A 1 103 ? -13.392 12.966 15.601 1.00 89.75 103 VAL A O 1
ATOM 793 N N . THR A 1 104 ? -14.058 10.825 15.448 1.00 88.44 104 THR A N 1
ATOM 794 C CA . THR A 1 104 ? -14.878 10.820 16.663 1.00 88.44 104 THR A CA 1
ATOM 795 C C . THR A 1 104 ? -14.271 9.895 17.707 1.00 88.44 104 THR A C 1
ATOM 797 O O . THR A 1 104 ? -14.120 8.700 17.469 1.00 88.44 104 THR A O 1
ATOM 800 N N . ILE A 1 105 ? -13.995 10.416 18.904 1.00 90.38 105 ILE A N 1
ATOM 801 C CA . ILE A 1 105 ? -13.722 9.604 20.091 1.00 90.38 105 ILE A CA 1
ATOM 802 C C . ILE A 1 105 ? -14.937 9.619 21.011 1.00 90.38 105 ILE A C 1
ATOM 804 O O . ILE A 1 105 ? -15.436 10.682 21.372 1.00 90.38 105 ILE A O 1
ATOM 808 N N . ARG A 1 106 ? -15.368 8.447 21.476 1.00 88.56 106 ARG A N 1
ATOM 809 C CA . ARG A 1 106 ? -16.338 8.304 22.562 1.00 88.56 106 ARG A CA 1
ATOM 810 C C . ARG A 1 106 ? -15.689 7.588 23.735 1.00 88.56 106 ARG A C 1
ATOM 812 O O . ARG A 1 106 ? -15.138 6.504 23.581 1.00 88.56 106 ARG A O 1
ATOM 819 N N . VAL A 1 107 ? -15.769 8.201 24.907 1.00 89.56 107 VAL A N 1
ATOM 820 C CA . VAL A 1 107 ? -15.368 7.601 26.178 1.00 89.56 107 VAL A CA 1
ATOM 821 C C . VAL A 1 107 ? -16.629 7.299 26.960 1.00 89.56 107 VAL A C 1
ATOM 823 O O . VAL A 1 107 ? -17.353 8.225 27.323 1.00 89.56 107 VAL A O 1
ATOM 826 N N . LEU A 1 108 ? -16.893 6.023 27.210 1.00 87.50 108 LEU A N 1
ATOM 827 C CA . LEU A 1 108 ? -18.005 5.575 28.034 1.00 87.50 108 LEU A CA 1
ATOM 828 C C . LEU A 1 108 ? -17.458 5.133 29.386 1.00 87.50 108 LEU A C 1
ATOM 830 O O . LEU A 1 108 ? -16.459 4.429 29.447 1.00 87.50 108 LEU A O 1
ATOM 834 N N . SER A 1 109 ? -18.105 5.532 30.471 1.00 87.06 109 SER A N 1
ATOM 835 C CA . SER A 1 109 ? -17.766 5.079 31.820 1.00 87.06 109 SER A CA 1
ATOM 836 C C . SER A 1 109 ? -19.039 4.874 32.625 1.00 87.06 109 SER A C 1
ATOM 838 O O . SER A 1 109 ? -19.831 5.808 32.757 1.00 87.06 109 SER A O 1
ATOM 840 N N . GLY A 1 110 ? -19.236 3.680 33.169 1.00 81.81 110 GLY A N 1
ATOM 841 C CA . GLY A 1 110 ? -20.433 3.322 33.925 1.00 81.81 110 GLY A CA 1
ATOM 842 C C . GLY A 1 110 ? -20.457 1.832 34.236 1.00 81.81 110 GLY A C 1
ATOM 843 O O . GLY A 1 110 ? -19.788 1.051 33.571 1.00 81.81 110 GLY A O 1
ATOM 844 N N . ASN A 1 111 ? -21.204 1.433 35.267 1.00 75.25 111 ASN A N 1
ATOM 845 C CA . ASN A 1 111 ? -21.376 0.022 35.651 1.00 75.25 111 ASN A CA 1
ATOM 846 C C . ASN A 1 111 ? -20.067 -0.750 35.937 1.00 75.25 111 ASN A C 1
ATOM 848 O O . ASN A 1 111 ? -20.032 -1.969 35.828 1.00 75.25 111 ASN A O 1
ATOM 852 N N . GLY A 1 112 ? -19.004 -0.048 36.347 1.00 79.81 112 GLY A N 1
ATOM 853 C CA . GLY A 1 112 ? -17.693 -0.647 36.631 1.00 79.81 112 GLY A CA 1
ATOM 854 C C . GLY A 1 112 ? -16.798 -0.838 35.404 1.00 79.81 112 GLY A C 1
ATOM 855 O O . GLY A 1 112 ? -15.664 -1.272 35.563 1.00 79.81 112 GLY A O 1
ATOM 856 N N . GLU A 1 113 ? -17.269 -0.462 34.217 1.00 84.12 113 GLU A N 1
ATOM 857 C CA . GLU A 1 113 ? -16.519 -0.547 32.967 1.00 84.12 113 GLU A CA 1
ATOM 858 C C . GLU A 1 113 ? -16.190 0.851 32.436 1.00 84.12 113 GLU A C 1
ATOM 860 O O . GLU A 1 113 ? -16.903 1.836 32.689 1.00 84.12 113 GLU A O 1
ATOM 865 N N . ALA A 1 114 ? -15.108 0.935 31.665 1.00 88.75 114 ALA A N 1
ATOM 866 C CA . ALA A 1 114 ? -14.750 2.140 30.945 1.00 88.75 114 ALA A CA 1
ATOM 867 C C . ALA A 1 114 ? -14.197 1.785 29.562 1.00 88.75 114 ALA A C 1
ATOM 869 O O . ALA A 1 114 ? -13.235 1.033 29.437 1.00 88.75 114 ALA A O 1
ATOM 870 N N . TRP A 1 115 ? -14.829 2.336 28.532 1.00 90.38 115 TRP A N 1
ATOM 871 C CA . TRP A 1 115 ? -14.562 2.038 27.133 1.00 90.38 115 TRP A CA 1
ATOM 872 C C . TRP A 1 115 ? -14.095 3.285 26.400 1.00 90.38 115 TRP A C 1
ATOM 874 O O . TRP A 1 115 ? -14.639 4.375 26.595 1.00 90.38 115 TRP A O 1
ATOM 884 N N . VAL A 1 116 ? -13.135 3.110 25.501 1.00 91.62 116 VAL A N 1
ATOM 885 C CA . VAL A 1 116 ? -12.778 4.099 24.486 1.00 91.62 116 VAL A CA 1
ATOM 886 C C . VAL A 1 116 ? -13.150 3.542 23.124 1.00 91.62 116 VAL A C 1
ATOM 888 O O . VAL A 1 116 ? -12.914 2.374 22.826 1.00 91.62 116 VAL A O 1
ATOM 891 N N . TRP A 1 117 ? -13.732 4.396 22.299 1.00 89.19 117 TRP A N 1
ATOM 892 C CA . TRP A 1 117 ? -14.176 4.094 20.952 1.00 89.19 117 TRP A CA 1
ATOM 893 C C . TRP A 1 117 ? -13.705 5.203 20.025 1.00 89.19 117 TRP A C 1
ATOM 895 O O . TRP A 1 117 ? -13.931 6.372 20.323 1.00 89.19 117 TRP A O 1
ATOM 905 N N . VAL A 1 118 ? -13.074 4.853 18.913 1.00 90.12 118 VAL A N 1
ATOM 906 C CA . VAL A 1 118 ? -12.546 5.795 17.927 1.00 90.12 118 VAL A CA 1
ATOM 907 C C . VAL A 1 118 ? -13.070 5.404 16.554 1.00 90.12 118 VAL A C 1
ATOM 909 O O . VAL A 1 118 ? -12.786 4.300 16.095 1.00 90.12 118 VAL A O 1
ATOM 912 N N . ASP A 1 119 ? -13.791 6.317 15.910 1.00 88.69 119 ASP A N 1
ATOM 913 C CA . ASP A 1 119 ? -14.261 6.197 14.531 1.00 88.69 119 ASP A CA 1
ATOM 914 C C . ASP A 1 119 ? -13.602 7.260 13.655 1.00 88.69 119 ASP A C 1
ATOM 916 O O . ASP A 1 119 ? -13.415 8.403 14.078 1.00 88.69 119 ASP A O 1
ATOM 920 N N . VAL A 1 120 ? -13.279 6.881 12.421 1.00 86.94 120 VAL A N 1
ATOM 921 C CA . VAL A 1 120 ? -12.931 7.814 11.349 1.00 86.94 120 VAL A CA 1
ATOM 922 C C . VAL A 1 120 ? -13.925 7.620 10.226 1.00 86.94 120 VAL A C 1
ATOM 924 O O . VAL A 1 120 ? -14.030 6.529 9.663 1.00 86.94 120 VAL A O 1
ATOM 927 N N . GLU A 1 121 ? -14.624 8.689 9.890 1.00 85.50 121 GLU A N 1
ATOM 928 C CA . GLU A 1 121 ? -15.580 8.745 8.801 1.00 85.50 121 GLU A CA 1
ATOM 929 C C . GLU A 1 121 ? -15.021 9.609 7.671 1.00 85.50 121 GLU A C 1
ATOM 931 O O . GLU A 1 121 ? -14.470 10.686 7.906 1.00 85.50 121 GLU A O 1
ATOM 936 N N . ALA A 1 122 ? -15.140 9.140 6.433 1.00 82.38 122 ALA A N 1
ATOM 937 C CA . ALA A 1 122 ? -14.657 9.853 5.255 1.00 82.38 122 ALA A CA 1
ATOM 938 C C . ALA A 1 122 ? -15.628 9.682 4.078 1.00 82.38 122 ALA A C 1
ATOM 940 O O . ALA A 1 122 ? -16.454 8.762 4.096 1.00 82.38 122 ALA A O 1
ATOM 941 N N . PRO A 1 123 ? -15.557 10.546 3.047 1.00 76.12 123 PRO A N 1
ATOM 942 C CA . PRO A 1 123 ? -16.442 10.456 1.896 1.00 76.12 123 PRO A CA 1
ATOM 943 C C . PRO A 1 123 ? -16.247 9.116 1.195 1.00 76.12 123 PRO A C 1
ATOM 945 O O . PRO A 1 123 ? -15.109 8.721 0.912 1.00 76.12 123 PRO A O 1
ATOM 948 N N . HIS A 1 124 ? -17.354 8.432 0.895 1.00 70.12 124 HIS A N 1
ATOM 949 C CA . HIS A 1 124 ? -17.315 7.175 0.161 1.00 70.12 124 HIS A CA 1
ATOM 950 C C . HIS A 1 124 ? -16.614 7.366 -1.190 1.00 70.12 124 HIS A C 1
ATOM 952 O O . HIS A 1 124 ? -17.151 7.979 -2.115 1.00 70.12 124 HIS A O 1
ATOM 958 N N . ILE A 1 125 ? -15.430 6.774 -1.340 1.00 63.44 125 ILE A N 1
ATOM 959 C CA . ILE A 1 125 ? -14.793 6.666 -2.646 1.00 63.44 125 ILE A CA 1
ATOM 960 C C . ILE A 1 125 ? -15.426 5.480 -3.365 1.00 63.44 125 ILE A C 1
ATOM 962 O O . ILE A 1 125 ? -15.166 4.326 -3.019 1.00 63.44 125 ILE A O 1
ATOM 966 N N . ALA A 1 126 ? -16.246 5.752 -4.382 1.00 47.66 126 ALA A N 1
ATOM 967 C CA . ALA A 1 126 ? -16.625 4.710 -5.321 1.00 47.66 126 ALA A CA 1
ATOM 968 C C . ALA A 1 126 ? -15.341 4.192 -5.972 1.00 47.66 126 ALA A C 1
ATOM 970 O O . ALA A 1 126 ? -14.644 4.942 -6.659 1.00 47.66 126 ALA A O 1
ATOM 971 N N . ALA A 1 127 ? -15.018 2.918 -5.737 1.00 40.84 127 ALA A N 1
ATOM 972 C CA . ALA A 1 127 ? -14.014 2.222 -6.519 1.00 40.84 127 ALA A CA 1
ATOM 973 C C . ALA A 1 127 ? -14.507 2.242 -7.966 1.00 40.84 127 ALA A C 1
ATOM 975 O O . ALA A 1 127 ? -15.318 1.412 -8.364 1.00 40.84 127 ALA A O 1
ATOM 976 N N . THR A 1 128 ? -14.104 3.250 -8.735 1.00 27.33 128 THR A N 1
ATOM 977 C CA . THR A 1 128 ? -14.454 3.328 -10.146 1.00 27.33 128 THR A CA 1
ATOM 978 C C . THR A 1 128 ? -13.740 2.148 -10.798 1.00 27.33 128 THR A C 1
ATOM 980 O O . THR A 1 128 ? -12.503 2.144 -10.797 1.00 27.33 128 THR A O 1
ATOM 983 N N . PRO A 1 129 ? -14.442 1.138 -11.347 1.00 28.33 129 PRO A N 1
ATOM 984 C CA . PRO A 1 129 ? -13.790 0.089 -12.111 1.00 28.33 129 PRO A CA 1
ATOM 985 C C . PRO A 1 129 ? -13.285 0.760 -13.393 1.00 28.33 129 PRO A C 1
ATOM 987 O O . PRO A 1 129 ? -14.030 0.934 -14.354 1.00 28.33 129 PRO A O 1
ATOM 990 N N . GLY A 1 130 ? -12.051 1.264 -13.361 1.00 27.84 130 GLY A N 1
ATOM 991 C CA . GLY A 1 130 ? -11.461 2.019 -14.467 1.00 27.84 130 GLY A CA 1
ATOM 992 C C . GLY A 1 130 ? -10.692 3.295 -14.115 1.00 27.84 130 GLY A C 1
ATOM 993 O O . GLY A 1 130 ? -10.149 3.888 -15.042 1.00 27.84 130 GLY A O 1
ATOM 994 N N . SER A 1 131 ? -10.585 3.722 -12.845 1.00 25.84 131 SER A N 1
ATOM 995 C CA . SER A 1 131 ? -9.709 4.861 -12.477 1.00 25.84 131 SER A CA 1
ATOM 996 C C . SER A 1 131 ? -8.312 4.470 -11.980 1.00 25.84 131 SER A C 1
ATOM 998 O O . SER A 1 131 ? -7.564 5.333 -11.525 1.00 25.84 131 SER A O 1
ATOM 1000 N N . LEU A 1 132 ? -7.881 3.223 -12.217 1.00 32.62 132 LEU A N 1
ATOM 1001 C CA . LEU A 1 132 ? -6.478 2.973 -12.567 1.00 32.62 132 LEU A CA 1
ATOM 1002 C C . LEU A 1 132 ? -6.228 3.637 -13.929 1.00 32.62 132 LEU A C 1
ATOM 1004 O O . LEU A 1 132 ? -6.129 2.981 -14.966 1.00 32.62 132 LEU A O 1
ATOM 1008 N N . GLY A 1 133 ? -6.214 4.972 -13.933 1.00 25.52 133 GLY A N 1
ATOM 1009 C CA . GLY A 1 133 ? -5.676 5.741 -15.033 1.00 25.52 133 GLY A CA 1
ATOM 1010 C C . GLY A 1 133 ? -4.281 5.200 -15.269 1.00 25.52 133 GLY A C 1
ATOM 1011 O O . GLY A 1 133 ? -3.484 5.132 -14.336 1.00 25.52 133 GLY A O 1
ATOM 1012 N N . ALA A 1 134 ? -4.039 4.736 -16.491 1.00 27.69 134 ALA A N 1
ATOM 1013 C CA . ALA A 1 134 ? -2.723 4.356 -16.954 1.00 27.69 134 ALA A CA 1
ATOM 1014 C C . ALA A 1 134 ? -1.728 5.420 -16.481 1.00 27.69 134 ALA A C 1
ATOM 1016 O O . ALA A 1 134 ? -1.749 6.547 -16.976 1.00 27.69 134 ALA A O 1
ATOM 1017 N N . ALA A 1 135 ? -0.907 5.071 -15.489 1.00 29.41 135 ALA A N 1
ATOM 1018 C CA . ALA A 1 135 ? 0.294 5.824 -15.214 1.00 29.41 135 ALA A CA 1
ATOM 1019 C C . ALA A 1 135 ? 1.067 5.841 -16.532 1.00 29.41 135 ALA A C 1
ATOM 1021 O O . ALA A 1 135 ? 1.326 4.789 -17.126 1.00 29.41 135 ALA A O 1
ATOM 1022 N N . ASP A 1 136 ? 1.324 7.041 -17.035 1.00 29.33 136 ASP A N 1
ATOM 1023 C CA . ASP A 1 136 ? 2.141 7.253 -18.215 1.00 29.33 136 ASP A CA 1
ATOM 1024 C C . ASP A 1 136 ? 3.503 6.583 -17.952 1.00 29.33 136 ASP A C 1
ATOM 1026 O O . ASP A 1 136 ? 4.176 6.962 -16.989 1.00 29.33 136 ASP A O 1
ATOM 1030 N N . PRO A 1 137 ? 3.918 5.556 -18.719 1.00 27.88 137 PRO A N 1
ATOM 1031 C CA . PRO A 1 137 ? 5.078 4.718 -18.393 1.00 27.88 137 PRO A CA 1
ATOM 1032 C C . PRO A 1 137 ? 6.438 5.431 -18.558 1.00 27.88 137 PRO A C 1
ATOM 1034 O O . PRO A 1 137 ? 7.461 4.773 -18.729 1.00 27.88 137 PRO A O 1
ATOM 1037 N N . GLY A 1 138 ? 6.461 6.766 -18.536 1.00 27.03 138 GLY A N 1
ATOM 1038 C CA . GLY A 1 138 ? 7.645 7.604 -18.723 1.00 27.03 138 GLY A CA 1
ATOM 1039 C C . GLY A 1 138 ? 7.838 8.710 -17.684 1.00 27.03 138 GLY A C 1
ATOM 1040 O O . GLY A 1 138 ? 8.844 9.410 -17.761 1.00 27.03 138 GLY A O 1
ATOM 1041 N N . VAL A 1 139 ? 6.936 8.876 -16.710 1.00 27.20 139 VAL A N 1
ATOM 1042 C CA . VAL A 1 139 ? 7.136 9.833 -15.610 1.00 27.20 139 VAL A CA 1
ATOM 1043 C C . VAL A 1 139 ? 7.474 9.039 -14.349 1.00 27.20 139 VAL A C 1
ATOM 1045 O O . VAL A 1 139 ? 6.624 8.273 -13.892 1.00 27.20 139 VAL A O 1
ATOM 1048 N N . PRO A 1 140 ? 8.680 9.175 -13.764 1.00 23.88 140 PRO A N 1
ATOM 1049 C CA . PRO A 1 140 ? 8.931 8.598 -12.454 1.00 23.88 140 PRO A CA 1
ATOM 1050 C C . PRO A 1 140 ? 7.927 9.222 -11.486 1.00 23.88 140 PRO A C 1
ATOM 1052 O O . PRO A 1 140 ? 7.899 10.443 -11.314 1.00 23.88 140 PRO A O 1
ATOM 1055 N N . ALA A 1 141 ? 7.068 8.391 -10.891 1.00 25.53 141 ALA A N 1
ATOM 1056 C CA . ALA A 1 141 ? 6.209 8.831 -9.807 1.00 25.53 141 ALA A CA 1
ATOM 1057 C C . ALA A 1 141 ? 7.116 9.459 -8.746 1.00 25.53 141 ALA A C 1
ATOM 1059 O O . ALA A 1 141 ? 8.027 8.807 -8.230 1.00 25.53 141 ALA A O 1
ATOM 1060 N N . ALA A 1 142 ? 6.911 10.748 -8.469 1.00 23.72 142 ALA A N 1
ATOM 1061 C CA . ALA A 1 142 ? 7.626 11.410 -7.394 1.00 23.72 142 ALA A CA 1
ATOM 1062 C C . ALA A 1 142 ? 7.419 10.582 -6.112 1.00 23.72 142 ALA A C 1
ATOM 1064 O O . ALA A 1 142 ? 6.279 10.164 -5.851 1.00 23.72 142 ALA A O 1
ATOM 1065 N N . PRO A 1 143 ? 8.478 10.319 -5.325 1.00 23.23 143 PRO A N 1
ATOM 1066 C CA . PRO A 1 143 ? 8.351 9.540 -4.104 1.00 23.23 143 PRO A CA 1
ATOM 1067 C C . PRO A 1 143 ? 7.359 10.263 -3.184 1.00 23.23 143 PRO A C 1
ATOM 1069 O O . PRO A 1 143 ? 7.639 11.360 -2.709 1.00 23.23 143 PRO A O 1
ATOM 1072 N N . GLY A 1 144 ? 6.172 9.676 -2.998 1.00 28.83 144 GLY A N 1
ATOM 1073 C CA . GLY A 1 144 ? 5.093 10.252 -2.185 1.00 28.83 144 GLY A CA 1
ATOM 1074 C C . GLY A 1 144 ? 3.743 10.479 -2.877 1.00 28.83 144 GLY A C 1
ATOM 1075 O O . GLY A 1 144 ? 2.816 10.922 -2.208 1.00 28.83 144 GLY A O 1
ATOM 1076 N N . THR A 1 145 ? 3.574 10.158 -4.163 1.00 29.58 145 THR A N 1
ATOM 1077 C CA . THR A 1 145 ? 2.261 10.265 -4.836 1.00 29.58 145 THR A CA 1
ATOM 1078 C C . THR A 1 145 ? 1.425 8.991 -4.681 1.00 29.58 145 THR A C 1
ATOM 1080 O O . THR A 1 145 ? 1.156 8.276 -5.640 1.00 29.58 145 THR A O 1
ATOM 1083 N N . ASP A 1 146 ? 0.982 8.710 -3.453 1.00 34.75 146 ASP A N 1
ATOM 1084 C CA . ASP A 1 146 ? -0.224 7.897 -3.274 1.00 34.75 146 ASP A CA 1
ATOM 1085 C C . ASP A 1 146 ? -1.370 8.745 -3.835 1.00 34.75 146 ASP A C 1
ATOM 1087 O O . ASP A 1 146 ? -1.706 9.788 -3.269 1.00 34.75 146 ASP A O 1
ATOM 1091 N N . SER A 1 147 ? -1.872 8.404 -5.024 1.00 36.81 147 SER A N 1
ATOM 1092 C CA . SER A 1 147 ? -2.996 9.116 -5.631 1.00 36.81 147 SER A CA 1
ATOM 1093 C C . SER A 1 147 ? -4.096 9.225 -4.577 1.00 36.81 147 SER A C 1
ATOM 1095 O O . SER A 1 147 ? -4.540 8.194 -4.072 1.00 36.81 147 SER A O 1
ATOM 1097 N N . GLY A 1 148 ? -4.492 10.450 -4.216 1.00 39.16 148 GLY A N 1
ATOM 1098 C CA . GLY A 1 148 ? -5.408 10.784 -3.114 1.00 39.16 148 GLY A CA 1
ATOM 1099 C C . GLY A 1 148 ? -6.852 10.286 -3.275 1.00 39.16 148 GLY A C 1
ATOM 1100 O O . GLY A 1 148 ? -7.786 10.981 -2.900 1.00 39.16 148 GLY A O 1
ATOM 1101 N N . GLN A 1 149 ? -7.041 9.108 -3.867 1.00 50.91 149 GLN A N 1
ATOM 1102 C CA . GLN A 1 149 ? -8.304 8.443 -4.162 1.00 50.91 149 GLN A CA 1
ATOM 1103 C C . GLN A 1 149 ? -8.380 7.033 -3.546 1.00 50.91 149 GLN A C 1
ATOM 1105 O O . GLN A 1 149 ? -9.244 6.252 -3.929 1.00 50.91 149 GLN A O 1
ATOM 1110 N N . SER A 1 150 ? -7.503 6.659 -2.607 1.00 61.81 150 SER A N 1
ATOM 1111 C CA . SER A 1 150 ? -7.679 5.421 -1.832 1.00 61.81 150 SER A CA 1
ATOM 1112 C C . SER A 1 150 ? -8.244 5.729 -0.441 1.00 61.81 150 SER A C 1
ATOM 1114 O O . SER A 1 150 ? -7.877 6.737 0.172 1.00 61.81 150 SER A O 1
ATOM 1116 N N . ARG A 1 151 ? -9.099 4.838 0.096 1.00 66.00 151 ARG A N 1
ATOM 1117 C CA . ARG A 1 151 ? -9.551 4.893 1.507 1.00 66.00 151 ARG A CA 1
ATOM 1118 C C . ARG A 1 151 ? -8.362 4.986 2.474 1.00 66.00 151 ARG A C 1
ATOM 1120 O O . ARG A 1 151 ? -8.460 5.584 3.538 1.00 66.00 151 ARG A O 1
ATOM 1127 N N . TRP A 1 152 ? -7.218 4.434 2.071 1.00 65.50 152 TRP A N 1
ATOM 1128 C CA . TRP A 1 152 ? -5.961 4.478 2.809 1.00 65.50 152 TRP A CA 1
ATOM 1129 C C . TRP A 1 152 ? -5.303 5.842 2.858 1.00 65.50 152 TRP A C 1
ATOM 1131 O O . TRP A 1 152 ? -4.882 6.287 3.925 1.00 65.50 152 TRP A O 1
ATOM 1141 N N . ALA A 1 153 ? -5.212 6.510 1.712 1.00 68.56 153 ALA A N 1
ATOM 1142 C CA . ALA A 1 153 ? -4.714 7.873 1.646 1.00 68.56 153 ALA A CA 1
ATOM 1143 C C . ALA A 1 153 ? -5.597 8.797 2.499 1.00 68.56 153 ALA A C 1
ATOM 1145 O O . ALA A 1 153 ? -5.065 9.609 3.254 1.00 68.56 153 ALA A O 1
ATOM 1146 N N . GLN A 1 154 ? -6.923 8.595 2.465 1.00 73.00 154 GLN A N 1
ATOM 1147 C CA . GLN A 1 154 ? -7.865 9.292 3.345 1.00 73.00 154 GLN A CA 1
ATOM 1148 C C . GLN A 1 154 ? -7.582 9.004 4.825 1.00 73.00 154 GLN A C 1
ATOM 1150 O O . GLN A 1 154 ? -7.363 9.946 5.583 1.00 73.00 154 GLN A O 1
ATOM 1155 N N . LEU A 1 155 ? -7.497 7.736 5.245 1.00 73.81 155 LEU A N 1
ATOM 1156 C CA . LEU A 1 155 ? -7.219 7.396 6.645 1.00 73.81 155 LEU A CA 1
ATOM 1157 C C . LEU A 1 155 ? -5.911 8.027 7.137 1.00 73.81 155 LEU A C 1
ATOM 1159 O O . LEU A 1 155 ? -5.899 8.697 8.171 1.00 73.81 155 LEU A O 1
ATOM 1163 N N . ARG A 1 156 ? -4.819 7.881 6.378 1.00 75.25 156 ARG A N 1
ATOM 1164 C CA . ARG A 1 156 ? -3.521 8.464 6.753 1.00 75.25 156 ARG A CA 1
ATOM 1165 C C . ARG A 1 156 ? -3.558 9.984 6.805 1.00 75.25 156 ARG A C 1
ATOM 1167 O O . ARG A 1 156 ? -2.916 10.552 7.682 1.00 75.25 156 ARG A O 1
ATOM 1174 N N . SER A 1 157 ? -4.322 10.630 5.923 1.00 71.50 157 SER A N 1
ATOM 1175 C CA . SER A 1 157 ? -4.482 12.088 5.946 1.00 71.50 157 SER A CA 1
ATOM 1176 C C . SER A 1 157 ? -5.164 12.595 7.219 1.00 71.50 157 SER A C 1
ATOM 1178 O O . SER A 1 157 ? -4.873 13.704 7.648 1.00 71.50 157 SER A O 1
ATOM 1180 N N . THR A 1 158 ? -5.998 11.773 7.871 1.00 78.88 158 THR A N 1
ATOM 1181 C CA . THR A 1 158 ? -6.603 12.157 9.156 1.00 78.88 158 THR A CA 1
ATOM 1182 C C . THR A 1 158 ? -5.622 12.077 10.321 1.00 78.88 158 THR A C 1
ATOM 1184 O O . THR A 1 158 ? -5.822 12.762 11.314 1.00 78.88 158 THR A O 1
ATOM 1187 N N . GLY A 1 159 ? -4.584 11.233 10.239 1.00 81.50 159 GLY A N 1
ATOM 1188 C CA . GLY A 1 159 ? -3.632 10.996 11.328 1.00 81.50 159 GLY A CA 1
ATOM 1189 C C . GLY A 1 159 ? -4.177 10.151 12.491 1.00 81.50 159 GLY A C 1
ATOM 1190 O O . GLY A 1 159 ? -3.525 10.071 13.535 1.00 81.50 159 GLY A O 1
ATOM 1191 N N . ALA A 1 160 ? -5.337 9.502 12.344 1.00 84.25 160 ALA A N 1
ATOM 1192 C CA . ALA A 1 160 ? -6.002 8.770 13.427 1.00 84.25 160 ALA A CA 1
ATOM 1193 C C . ALA A 1 160 ? -5.190 7.593 14.009 1.00 84.25 160 ALA A C 1
ATOM 1195 O O . ALA A 1 160 ? -5.288 7.316 15.204 1.00 84.25 160 ALA A O 1
ATOM 1196 N N . GLU A 1 161 ? -4.341 6.931 13.215 1.00 83.50 161 GLU A N 1
ATOM 1197 C CA . GLU A 1 161 ? -3.452 5.864 13.714 1.00 83.50 161 GLU A CA 1
ATOM 1198 C C . GLU A 1 161 ? -2.484 6.396 14.786 1.00 83.50 161 GLU A C 1
ATOM 1200 O O . GLU A 1 161 ? -2.277 5.773 15.829 1.00 83.50 161 GLU A O 1
ATOM 1205 N N . SER A 1 162 ? -1.941 7.601 14.569 1.00 86.94 162 SER A N 1
ATOM 1206 C CA . SER A 1 162 ? -1.023 8.236 15.521 1.00 86.94 162 SER A CA 1
ATOM 1207 C C . SER A 1 162 ? -1.728 8.637 16.818 1.00 86.94 162 SER A C 1
ATOM 1209 O O . SER A 1 162 ? -1.170 8.454 17.899 1.00 86.94 162 SER A O 1
ATOM 1211 N N . LEU A 1 163 ? -2.983 9.088 16.718 1.00 90.94 163 LEU A N 1
ATOM 1212 C CA . LEU A 1 163 ? -3.844 9.385 17.859 1.00 90.94 163 LEU A CA 1
ATOM 1213 C C . LEU A 1 163 ? -4.107 8.134 18.699 1.00 90.94 163 LEU A C 1
ATOM 1215 O O . LEU A 1 163 ? -3.926 8.169 19.914 1.00 90.94 163 LEU A O 1
ATOM 1219 N N . VAL A 1 164 ? -4.507 7.020 18.075 1.00 91.12 164 VAL A N 1
ATOM 1220 C CA . VAL A 1 164 ? -4.765 5.764 18.801 1.00 91.12 164 VAL A CA 1
ATOM 1221 C C . VAL A 1 164 ? -3.491 5.251 19.471 1.00 91.12 164 VAL A C 1
ATOM 1223 O O . VAL A 1 164 ? -3.529 4.892 20.650 1.00 91.12 164 VAL A O 1
ATOM 1226 N N . SER A 1 165 ? -2.351 5.292 18.774 1.00 90.81 165 SER A N 1
ATOM 1227 C CA . SER A 1 165 ? -1.058 4.946 19.371 1.00 90.81 165 SER A CA 1
ATOM 1228 C C . SER A 1 165 ? -0.740 5.831 20.583 1.00 90.81 165 SER A C 1
ATOM 1230 O O . SER A 1 165 ? -0.363 5.319 21.635 1.00 90.81 165 SER A O 1
ATOM 1232 N N . GLU A 1 166 ? -0.931 7.150 20.486 1.00 91.38 166 GLU A N 1
ATOM 1233 C CA . GLU A 1 166 ? -0.671 8.074 21.594 1.00 91.38 166 GLU A CA 1
ATOM 1234 C C . GLU A 1 166 ? -1.607 7.838 22.789 1.00 91.38 166 GLU A C 1
ATOM 1236 O O . GLU A 1 166 ? -1.165 7.902 23.944 1.00 91.38 166 GLU A O 1
ATOM 1241 N N . LEU A 1 167 ? -2.889 7.553 22.534 1.00 93.00 167 LEU A N 1
ATOM 1242 C CA . LEU A 1 167 ? -3.882 7.250 23.566 1.00 93.00 167 LEU A CA 1
ATOM 1243 C C . LEU A 1 167 ? -3.497 5.995 24.349 1.00 93.00 167 LEU A C 1
ATOM 1245 O O . LEU A 1 167 ? -3.456 6.041 25.581 1.00 93.00 167 LEU A O 1
ATOM 1249 N N . LEU A 1 168 ? -3.154 4.912 23.647 1.00 93.00 168 LEU A N 1
ATOM 1250 C CA . LEU A 1 168 ? -2.714 3.659 24.259 1.00 93.00 168 LEU A CA 1
ATOM 1251 C C . LEU A 1 168 ? -1.413 3.851 25.046 1.00 93.00 168 LEU A C 1
ATOM 1253 O O . LEU A 1 168 ? -1.325 3.448 26.205 1.00 93.00 168 LEU A O 1
ATOM 1257 N N . ASP A 1 169 ? -0.411 4.513 24.474 1.00 91.25 169 ASP A N 1
ATOM 1258 C CA . ASP A 1 169 ? 0.850 4.809 25.165 1.00 91.25 169 ASP A CA 1
ATOM 1259 C C . ASP A 1 169 ? 0.640 5.626 26.442 1.00 91.25 169 ASP A C 1
ATOM 1261 O O . ASP A 1 169 ? 1.251 5.388 27.490 1.00 91.25 169 ASP A O 1
ATOM 1265 N N . THR A 1 170 ? -0.236 6.622 26.357 1.00 90.50 170 THR A N 1
ATOM 1266 C CA . THR A 1 170 ? -0.554 7.505 27.472 1.00 90.50 170 THR A CA 1
ATOM 1267 C C . THR A 1 170 ? -1.311 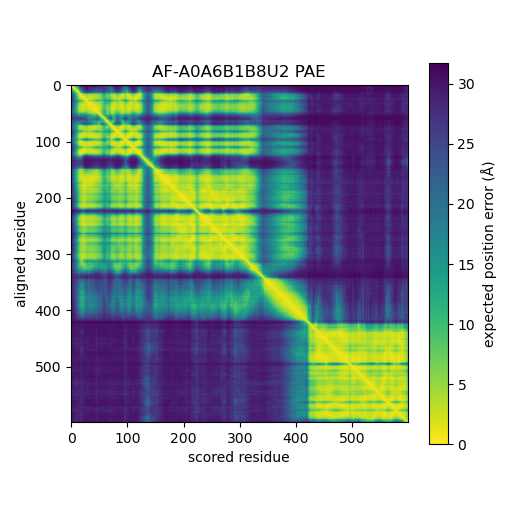6.773 28.574 1.00 90.50 170 THR A C 1
ATOM 1269 O O . THR A 1 170 ? -1.024 7.019 29.749 1.00 90.50 170 THR A O 1
ATOM 1272 N N . ALA A 1 171 ? -2.226 5.870 28.213 1.00 91.31 171 ALA A N 1
ATOM 1273 C CA . ALA A 1 171 ? -2.903 4.986 29.153 1.00 91.31 171 ALA A CA 1
ATOM 1274 C C . ALA A 1 171 ? -1.892 4.135 29.935 1.00 91.31 171 ALA A C 1
ATOM 1276 O O . ALA A 1 171 ? -1.848 4.215 31.165 1.00 91.31 171 ALA A O 1
ATOM 1277 N N . HIS A 1 172 ? -0.984 3.433 29.244 1.00 91.25 172 HIS A N 1
ATOM 1278 C CA . HIS A 1 172 ? 0.051 2.617 29.893 1.00 91.25 172 HIS A CA 1
ATOM 1279 C C . HIS A 1 172 ? 0.947 3.431 30.833 1.00 91.25 172 HIS A C 1
ATOM 1281 O O . HIS A 1 172 ? 1.186 3.024 31.970 1.00 91.25 172 HIS A O 1
ATOM 1287 N N . ARG A 1 173 ? 1.416 4.616 30.408 1.00 90.38 173 ARG A N 1
ATOM 1288 C CA . ARG A 1 173 ? 2.242 5.503 31.258 1.00 90.38 173 ARG A CA 1
ATOM 1289 C C . ARG A 1 173 ? 1.531 5.947 32.536 1.00 90.38 173 ARG A C 1
ATOM 1291 O O . ARG A 1 173 ? 2.193 6.288 33.513 1.00 90.38 173 ARG A O 1
ATOM 1298 N N . ARG A 1 174 ? 0.198 5.970 32.528 1.00 88.44 174 ARG A N 1
ATOM 1299 C CA . ARG A 1 174 ? -0.642 6.327 33.679 1.00 88.44 174 ARG A CA 1
ATOM 1300 C C . ARG A 1 174 ? -1.088 5.117 34.502 1.00 88.44 174 ARG A C 1
ATOM 1302 O O . ARG A 1 174 ? -1.832 5.294 35.460 1.00 88.44 174 ARG A O 1
ATOM 1309 N N . GLY A 1 175 ? -0.612 3.919 34.166 1.00 87.88 175 GLY A N 1
ATOM 1310 C CA . GLY A 1 175 ? -0.982 2.677 34.840 1.00 87.88 175 GLY A CA 1
ATOM 1311 C C . GLY A 1 175 ? -2.326 2.100 34.393 1.00 87.88 175 GLY A C 1
ATOM 1312 O O . GLY A 1 175 ? -2.797 1.156 35.023 1.00 87.88 175 GLY A O 1
ATOM 1313 N N . GLY A 1 176 ? -2.925 2.648 33.329 1.00 88.75 176 GLY A N 1
ATOM 1314 C CA . GLY A 1 176 ? -4.060 2.042 32.640 1.00 88.75 176 GLY A CA 1
ATOM 1315 C C . GLY A 1 176 ? -3.671 0.723 31.976 1.00 88.75 176 GLY A C 1
ATOM 1316 O O . GLY A 1 176 ? -2.486 0.417 31.788 1.00 88.75 176 GLY A O 1
ATOM 1317 N N . ARG A 1 177 ? -4.682 -0.073 31.644 1.00 92.19 177 ARG A N 1
ATOM 1318 C CA . ARG A 1 177 ? -4.523 -1.410 31.064 1.00 92.19 177 ARG A CA 1
ATOM 1319 C C . ARG A 1 177 ? -5.464 -1.532 29.876 1.00 92.19 177 ARG A C 1
ATOM 1321 O O . ARG A 1 177 ? -6.500 -2.166 30.012 1.00 92.19 177 ARG A O 1
ATOM 1328 N N . PRO A 1 178 ? -5.144 -0.915 28.732 1.00 93.50 178 PRO A N 1
ATOM 1329 C CA . PRO A 1 178 ? -6.006 -1.016 27.571 1.00 93.50 178 PRO A CA 1
ATOM 1330 C C . PRO A 1 178 ? -6.036 -2.459 27.053 1.00 93.50 178 PRO A C 1
ATOM 1332 O O . PRO A 1 178 ? -4.996 -3.047 26.730 1.00 93.50 178 PRO A O 1
ATOM 1335 N N . HIS A 1 179 ? -7.226 -3.040 26.970 1.00 92.44 179 HIS A N 1
ATOM 1336 C CA . HIS A 1 179 ? -7.433 -4.399 26.483 1.00 92.44 179 HIS A CA 1
ATOM 1337 C C . HIS A 1 179 ? -8.722 -4.510 25.670 1.00 92.44 179 HIS A C 1
ATOM 1339 O O . HIS A 1 179 ? -9.629 -3.690 25.774 1.00 92.44 179 HIS A O 1
ATOM 1345 N N . LEU A 1 180 ? -8.811 -5.554 24.852 1.00 89.19 180 LEU A N 1
ATOM 1346 C CA . LEU A 1 180 ? -10.066 -5.979 24.246 1.00 89.19 180 LEU A CA 1
ATOM 1347 C C . LEU A 1 180 ? -10.292 -7.438 24.619 1.00 89.19 180 LEU A C 1
ATOM 1349 O O . LEU A 1 180 ? -9.465 -8.297 24.304 1.00 89.19 180 LEU A O 1
ATOM 1353 N N . GLY A 1 181 ? -11.375 -7.721 25.345 1.00 86.44 181 GLY A N 1
ATOM 1354 C CA . GLY A 1 181 ? -11.556 -9.020 25.986 1.00 86.44 181 GLY A CA 1
ATOM 1355 C C . GLY A 1 181 ? -10.357 -9.354 26.879 1.00 86.44 181 GLY A C 1
ATOM 1356 O O . GLY A 1 181 ? -9.995 -8.583 27.761 1.00 86.44 181 GLY A O 1
ATOM 1357 N N . ARG A 1 182 ? -9.705 -10.494 26.629 1.00 86.25 182 ARG A N 1
ATOM 1358 C CA . ARG A 1 182 ? -8.507 -10.929 27.374 1.00 86.25 182 ARG A CA 1
ATOM 1359 C C . ARG A 1 182 ? -7.182 -10.441 26.786 1.00 86.25 182 ARG A C 1
ATOM 1361 O O . ARG A 1 182 ? -6.129 -10.741 27.347 1.00 86.25 182 ARG A O 1
ATOM 1368 N N . GLU A 1 183 ? -7.219 -9.734 25.662 1.00 90.06 183 GLU A N 1
ATOM 1369 C CA . GLU A 1 183 ? -6.025 -9.393 24.899 1.00 90.06 183 GLU A CA 1
ATOM 1370 C C . GLU A 1 183 ? -5.556 -7.965 25.195 1.00 90.06 183 GLU A C 1
ATOM 1372 O O . GLU A 1 183 ? -6.302 -7.017 24.939 1.00 90.06 183 GLU A O 1
ATOM 1377 N N . PRO A 1 184 ? -4.324 -7.771 25.702 1.00 92.06 184 PRO A N 1
ATOM 1378 C CA . PRO A 1 184 ? -3.782 -6.437 25.915 1.00 92.06 184 PRO A CA 1
ATOM 1379 C C . PRO A 1 184 ? -3.463 -5.774 24.573 1.00 92.06 184 PRO A C 1
ATOM 1381 O O . PRO A 1 184 ? -2.862 -6.391 23.685 1.00 92.06 184 PRO A O 1
ATOM 1384 N N . LEU A 1 185 ? -3.815 -4.498 24.448 1.00 91.56 185 LEU A N 1
ATOM 1385 C CA . LEU A 1 185 ? -3.499 -3.692 23.274 1.00 91.56 185 LEU A CA 1
ATOM 1386 C C . LEU A 1 185 ? -2.215 -2.923 23.536 1.00 91.56 185 LEU A C 1
ATOM 1388 O O . LEU A 1 185 ? -2.164 -2.105 24.443 1.00 91.56 185 LEU A O 1
ATOM 1392 N N . THR A 1 186 ? -1.173 -3.175 22.748 1.00 89.81 186 THR A N 1
ATOM 1393 C CA . THR A 1 186 ? 0.143 -2.555 22.939 1.00 89.81 186 THR A CA 1
ATOM 1394 C C . THR A 1 186 ? 0.590 -1.821 21.683 1.00 89.81 186 THR A C 1
ATOM 1396 O O . THR A 1 186 ? 0.276 -2.212 20.565 1.00 89.81 186 THR A O 1
ATOM 1399 N N . THR A 1 187 ? 1.371 -0.767 21.878 1.00 90.56 187 THR A N 1
ATOM 1400 C CA . THR A 1 187 ? 2.043 0.024 20.828 1.00 90.56 187 THR A CA 1
ATOM 1401 C C . THR A 1 187 ? 3.463 -0.465 20.549 1.00 90.56 187 THR A C 1
ATOM 1403 O O . THR A 1 187 ? 4.150 0.032 19.661 1.00 90.56 187 THR A O 1
ATOM 1406 N N . SER A 1 188 ? 3.935 -1.420 21.348 1.00 92.06 188 SER A N 1
ATOM 1407 C CA . SER A 1 188 ? 5.248 -2.047 21.232 1.00 92.06 188 SER A CA 1
ATOM 1408 C C . SER A 1 188 ? 5.082 -3.511 20.831 1.00 92.06 188 SER A C 1
ATOM 1410 O O . SER A 1 188 ? 4.144 -4.167 21.307 1.00 92.06 188 SER A O 1
ATOM 1412 N N . PRO A 1 189 ? 5.981 -4.042 19.987 1.00 94.06 189 PRO A N 1
ATOM 1413 C CA . PRO A 1 189 ? 5.939 -5.432 19.579 1.00 94.06 189 PRO A CA 1
ATOM 1414 C C . PRO A 1 189 ? 6.325 -6.356 20.739 1.00 94.06 189 PRO A C 1
ATOM 1416 O O . PRO A 1 189 ? 7.155 -6.021 21.587 1.00 94.06 189 PRO A O 1
ATOM 1419 N N . VAL A 1 190 ? 5.755 -7.558 20.750 1.00 94.12 190 VAL A N 1
ATOM 1420 C CA . VAL A 1 190 ? 6.028 -8.587 21.754 1.00 94.12 190 VAL A CA 1
ATOM 1421 C C . VAL A 1 190 ? 7.081 -9.562 21.212 1.00 94.12 190 VAL A C 1
ATOM 1423 O O . VAL A 1 190 ? 6.791 -10.309 20.274 1.00 94.12 190 VAL A O 1
ATOM 1426 N N . PRO A 1 191 ? 8.301 -9.610 21.780 1.00 92.50 191 PRO A N 1
ATOM 1427 C CA . PRO A 1 191 ? 9.293 -10.595 21.368 1.00 92.50 191 PRO A CA 1
ATOM 1428 C C . PRO A 1 191 ? 8.897 -11.994 21.856 1.00 92.50 191 PRO A C 1
ATOM 1430 O O . PRO A 1 191 ? 8.616 -12.198 23.045 1.00 92.50 191 PRO A O 1
ATOM 1433 N N . VAL A 1 192 ? 8.910 -12.968 20.946 1.00 92.81 192 VAL A N 1
ATOM 1434 C CA . VAL A 1 192 ? 8.763 -14.388 21.284 1.00 92.81 192 VAL A CA 1
ATOM 1435 C C . VAL A 1 192 ? 10.079 -14.872 21.886 1.00 92.81 192 VAL A C 1
ATOM 1437 O O . VAL A 1 192 ? 11.133 -14.726 21.279 1.00 92.81 192 VAL A O 1
ATOM 1440 N N . ARG A 1 193 ? 10.031 -15.377 23.122 1.00 92.31 193 ARG A N 1
ATOM 1441 C CA . ARG A 1 193 ? 11.233 -15.556 23.960 1.00 92.31 193 ARG A CA 1
ATOM 1442 C C . ARG A 1 193 ? 11.798 -16.967 23.905 1.00 92.31 193 ARG A C 1
ATOM 1444 O O . ARG A 1 193 ? 13.001 -17.153 24.003 1.00 92.31 193 ARG A O 1
ATOM 1451 N N . ASP A 1 194 ? 10.915 -17.949 23.802 1.00 93.25 194 ASP A N 1
ATOM 1452 C CA . ASP A 1 194 ? 11.240 -19.366 23.874 1.00 93.25 194 ASP A CA 1
ATOM 1453 C C . ASP A 1 194 ? 10.148 -20.199 23.179 1.00 93.25 194 ASP A C 1
ATOM 1455 O O . ASP A 1 194 ? 9.143 -19.673 22.685 1.00 93.25 194 ASP A O 1
ATOM 1459 N N . ALA A 1 195 ? 10.360 -21.515 23.124 1.00 90.44 195 ALA A N 1
ATOM 1460 C CA . ALA A 1 195 ? 9.448 -22.450 22.473 1.00 90.44 195 ALA A CA 1
ATOM 1461 C C . ALA A 1 195 ? 8.077 -22.563 23.171 1.00 90.44 195 ALA A C 1
ATOM 1463 O O . ALA A 1 195 ? 7.076 -22.800 22.495 1.00 90.44 195 ALA A O 1
ATOM 1464 N N . GLU A 1 196 ? 7.998 -22.366 24.492 1.00 93.62 196 GLU A N 1
ATOM 1465 C CA . GLU A 1 196 ? 6.717 -22.396 25.211 1.00 93.62 196 GLU A CA 1
ATOM 1466 C C . GLU A 1 196 ? 5.901 -21.131 24.920 1.00 93.62 196 GLU A C 1
ATOM 1468 O O . GLU A 1 196 ? 4.694 -21.214 24.687 1.00 93.62 196 GLU A O 1
ATOM 1473 N N . HIS A 1 197 ? 6.550 -19.967 24.822 1.00 93.75 197 HIS A N 1
ATOM 1474 C CA . HIS A 1 197 ? 5.906 -18.735 24.373 1.00 93.75 197 HIS A CA 1
ATOM 1475 C C . HIS A 1 197 ? 5.426 -18.860 22.917 1.00 93.75 197 HIS A C 1
ATOM 1477 O O . HIS A 1 197 ? 4.293 -18.487 22.614 1.00 93.75 197 HIS A O 1
ATOM 1483 N N . ALA A 1 198 ? 6.224 -19.459 22.026 1.00 92.69 198 ALA A N 1
ATOM 1484 C CA . ALA A 1 198 ? 5.807 -19.744 20.649 1.00 92.69 198 ALA A CA 1
ATOM 1485 C C . ALA A 1 198 ? 4.571 -20.662 20.596 1.00 92.69 198 ALA A C 1
ATOM 1487 O O . ALA A 1 198 ? 3.626 -20.404 19.849 1.00 92.69 198 ALA A O 1
ATOM 1488 N N . LYS A 1 199 ? 4.532 -21.700 21.439 1.00 93.62 199 LYS A N 1
ATOM 1489 C CA . LYS A 1 199 ? 3.377 -22.595 21.584 1.00 93.62 199 LYS A CA 1
ATOM 1490 C C . LYS A 1 199 ? 2.139 -21.869 22.117 1.00 93.62 199 LYS A C 1
ATOM 1492 O O . LYS A 1 199 ? 1.036 -22.127 21.636 1.00 93.62 199 LYS A O 1
ATOM 1497 N N . ALA A 1 200 ? 2.303 -20.949 23.067 1.00 92.69 200 ALA A N 1
ATOM 1498 C CA . ALA A 1 200 ? 1.210 -20.119 23.567 1.00 92.69 200 ALA A CA 1
ATOM 1499 C C . ALA A 1 200 ? 0.636 -19.215 22.465 1.00 92.69 200 ALA A C 1
ATOM 1501 O O . ALA A 1 200 ? -0.582 -19.154 22.308 1.00 92.69 200 ALA A O 1
ATOM 1502 N N . ILE A 1 201 ? 1.497 -18.587 21.655 1.00 92.12 201 ILE A N 1
ATOM 1503 C CA . ILE A 1 201 ? 1.071 -17.775 20.505 1.00 92.12 201 ILE A CA 1
ATOM 1504 C C . ILE A 1 201 ? 0.334 -18.640 19.490 1.00 92.12 201 ILE A C 1
ATOM 1506 O O . ILE A 1 201 ? -0.749 -18.263 19.066 1.00 92.12 201 ILE A O 1
ATOM 1510 N N . ARG A 1 202 ? 0.849 -19.828 19.157 1.00 93.06 202 ARG A N 1
ATOM 1511 C CA . ARG A 1 202 ? 0.159 -20.779 18.274 1.00 93.06 202 ARG A CA 1
ATOM 1512 C C . ARG A 1 202 ? -1.233 -21.140 18.796 1.00 93.06 202 ARG A C 1
ATOM 1514 O O . ARG A 1 202 ? -2.188 -21.137 18.032 1.00 93.06 202 ARG A O 1
ATOM 1521 N N . ASN A 1 203 ? -1.374 -21.436 20.087 1.00 92.06 203 ASN A N 1
ATOM 1522 C CA . ASN A 1 203 ? -2.684 -21.746 20.667 1.00 92.06 203 ASN A CA 1
ATOM 1523 C C . ASN A 1 203 ? -3.634 -20.544 20.623 1.00 92.06 203 ASN A C 1
ATOM 1525 O O . ASN A 1 203 ? -4.812 -20.720 20.342 1.00 92.06 203 ASN A O 1
ATOM 1529 N N . ALA A 1 204 ? -3.123 -19.334 20.856 1.00 90.69 204 ALA A N 1
ATOM 1530 C CA . ALA A 1 204 ? -3.907 -18.114 20.722 1.00 90.69 204 ALA A CA 1
ATOM 1531 C C . ALA A 1 204 ? -4.301 -17.837 19.261 1.00 90.69 204 ALA A C 1
ATOM 1533 O O . ALA A 1 204 ? -5.430 -17.420 19.021 1.00 90.69 204 ALA A O 1
ATOM 1534 N N . VAL A 1 205 ? -3.419 -18.117 18.291 1.00 90.75 205 VAL A N 1
ATOM 1535 C CA . VAL A 1 205 ? -3.697 -18.014 16.847 1.00 90.75 205 VAL A CA 1
ATOM 1536 C C . VAL A 1 205 ? -4.855 -18.928 16.438 1.00 90.75 205 VAL A C 1
ATOM 1538 O O . VAL A 1 205 ? -5.731 -18.490 15.700 1.00 90.75 205 VAL A O 1
ATOM 1541 N N . LEU A 1 206 ? -4.896 -20.150 16.969 1.00 89.06 206 LEU A N 1
ATOM 1542 C CA . LEU A 1 206 ? -5.952 -21.130 16.687 1.00 89.06 206 LEU A CA 1
ATOM 1543 C C . LEU A 1 206 ? -7.210 -20.961 17.551 1.00 89.06 206 LEU A C 1
ATOM 1545 O O . LEU A 1 206 ? -8.152 -21.734 17.405 1.00 89.06 206 LEU A O 1
ATOM 1549 N N . SER A 1 207 ? -7.222 -20.007 18.483 1.00 88.88 207 SER A N 1
ATOM 1550 C CA . SER A 1 207 ? -8.387 -19.754 19.328 1.00 88.88 207 SER A CA 1
ATOM 1551 C C . SER A 1 207 ? -9.439 -18.976 18.531 1.00 88.88 207 SER A C 1
ATOM 1553 O O . SER A 1 207 ? -9.165 -17.823 18.179 1.00 88.88 207 SER A O 1
ATOM 1555 N N . PRO A 1 208 ? -10.642 -19.534 18.298 1.00 80.06 208 PRO A N 1
ATOM 1556 C CA . PRO A 1 208 ? -11.688 -18.841 17.548 1.00 80.06 208 PRO A CA 1
ATOM 1557 C C . PRO A 1 208 ? -12.202 -17.607 18.302 1.00 80.06 208 PRO A C 1
ATOM 1559 O O . PRO A 1 208 ? -12.477 -16.582 17.690 1.00 80.06 208 PRO A O 1
ATOM 1562 N N . ASP A 1 209 ? -12.203 -17.655 19.638 1.00 82.25 209 ASP A N 1
ATOM 1563 C CA . ASP A 1 209 ? -12.688 -16.576 20.512 1.00 82.25 209 ASP A CA 1
ATOM 1564 C C . ASP A 1 209 ? -11.699 -15.407 20.678 1.00 82.25 209 ASP A C 1
ATOM 1566 O O . ASP A 1 209 ? -11.861 -14.553 21.556 1.00 82.25 209 ASP A O 1
ATOM 1570 N N . ARG A 1 210 ? -10.611 -15.376 19.897 1.00 87.94 210 ARG A N 1
ATOM 1571 C CA . ARG A 1 210 ? -9.618 -14.307 20.006 1.00 87.94 210 ARG A CA 1
ATOM 1572 C C . ARG A 1 210 ? -10.239 -12.982 19.533 1.00 87.94 210 ARG A C 1
ATOM 1574 O O . ARG A 1 210 ? -10.690 -12.910 18.398 1.00 87.94 210 ARG A O 1
ATOM 1581 N N . PRO A 1 211 ? -10.192 -11.899 20.327 1.00 84.81 211 PRO A N 1
ATOM 1582 C CA . PRO A 1 211 ? -10.857 -10.643 19.970 1.00 84.81 211 PRO A CA 1
ATOM 1583 C C . PRO A 1 211 ? -10.073 -9.789 18.961 1.00 84.81 211 PRO A C 1
ATOM 1585 O O . PRO A 1 211 ? -10.650 -8.912 18.315 1.00 84.81 211 PRO A O 1
ATOM 1588 N N . VAL A 1 212 ? -8.758 -10.011 18.823 1.00 89.38 212 VAL A N 1
ATOM 1589 C CA . VAL A 1 212 ? -7.876 -9.193 17.975 1.00 89.38 212 VAL A CA 1
ATOM 1590 C C . VAL A 1 212 ? -6.993 -10.024 17.035 1.00 89.38 212 VAL A C 1
ATOM 1592 O O . VAL A 1 212 ? -6.468 -11.064 17.434 1.00 89.38 212 VAL A O 1
ATOM 1595 N N . PRO A 1 213 ? -6.767 -9.564 15.795 1.00 92.25 213 PRO A N 1
ATOM 1596 C CA . PRO A 1 213 ? -5.781 -10.141 14.887 1.00 92.25 213 PRO A CA 1
ATOM 1597 C C . PRO A 1 213 ? -4.355 -10.113 15.447 1.00 92.25 213 PRO A C 1
ATOM 1599 O O . PRO A 1 213 ? -3.989 -9.214 16.209 1.00 92.25 213 PRO A O 1
ATOM 1602 N N . TYR A 1 214 ? -3.534 -11.079 15.026 1.00 94.62 214 TYR A N 1
ATOM 1603 C CA . TYR A 1 214 ? -2.109 -11.165 15.359 1.00 94.62 214 TYR A CA 1
ATOM 1604 C C . TYR A 1 214 ? -1.261 -10.972 14.106 1.00 94.62 214 TYR A C 1
ATOM 1606 O O . TYR A 1 214 ? -1.382 -11.736 13.155 1.00 94.62 214 TYR A O 1
ATOM 1614 N N . LEU A 1 215 ? -0.369 -9.988 14.128 1.00 95.94 215 LEU A N 1
ATOM 1615 C CA . LEU A 1 215 ? 0.654 -9.791 13.110 1.00 95.94 215 LEU A CA 1
ATOM 1616 C C . LEU A 1 215 ? 1.973 -10.370 13.624 1.00 95.94 215 LEU A C 1
ATOM 1618 O O . LEU A 1 215 ? 2.533 -9.868 14.597 1.00 95.94 215 LEU A O 1
ATOM 1622 N N . VAL A 1 216 ? 2.478 -11.420 12.987 1.00 95.75 216 VAL A N 1
ATOM 1623 C CA . VAL A 1 216 ? 3.730 -12.079 13.377 1.00 95.75 216 VAL A CA 1
ATOM 1624 C C . VAL A 1 216 ? 4.797 -11.778 12.334 1.00 95.75 216 VAL A C 1
ATOM 1626 O O . VAL A 1 216 ? 4.611 -12.100 11.167 1.00 95.75 216 VAL A O 1
ATOM 1629 N N . LEU A 1 217 ? 5.910 -11.172 12.747 1.00 94.19 217 LEU A N 1
ATOM 1630 C CA . LEU A 1 217 ? 7.074 -10.903 11.902 1.00 94.19 217 LEU A CA 1
ATOM 1631 C C . LEU A 1 217 ? 8.181 -11.909 12.229 1.00 94.19 217 LEU A C 1
ATOM 1633 O O . LEU A 1 217 ? 8.625 -11.987 13.377 1.00 94.19 217 LEU A O 1
ATOM 1637 N N . ALA A 1 218 ? 8.653 -12.651 11.231 1.00 91.56 218 ALA A N 1
ATOM 1638 C CA . ALA A 1 218 ? 9.759 -13.590 11.378 1.00 91.56 218 ALA A CA 1
ATOM 1639 C C . ALA A 1 218 ? 11.100 -12.905 11.137 1.00 91.56 218 ALA A C 1
ATOM 1641 O O . ALA A 1 218 ? 11.277 -12.159 10.174 1.00 91.56 218 ALA A O 1
ATOM 1642 N N . TRP A 1 219 ? 12.080 -13.189 11.993 1.00 86.31 219 TRP A N 1
ATOM 1643 C CA . TRP A 1 219 ? 13.430 -12.664 11.823 1.00 86.31 219 TRP A CA 1
ATOM 1644 C C . TRP A 1 219 ? 14.069 -13.156 10.514 1.00 86.31 219 TRP A C 1
ATOM 1646 O O . TRP A 1 219 ? 14.054 -14.344 10.200 1.00 86.31 219 TRP A O 1
ATOM 1656 N N . ASP A 1 220 ? 14.636 -12.214 9.760 1.00 80.88 220 ASP A N 1
ATOM 1657 C CA . ASP A 1 220 ? 15.419 -12.429 8.548 1.00 80.88 220 ASP A CA 1
ATOM 1658 C C . ASP A 1 220 ? 16.930 -12.565 8.848 1.00 80.88 220 ASP A C 1
ATOM 1660 O O . ASP A 1 220 ? 17.540 -11.594 9.305 1.00 80.88 220 ASP A O 1
ATOM 1664 N N . PRO A 1 221 ? 17.558 -13.729 8.588 1.00 68.50 221 PRO A N 1
ATOM 1665 C CA . PRO A 1 221 ? 18.982 -13.947 8.834 1.00 68.50 221 PRO A CA 1
ATOM 1666 C C . PRO A 1 221 ? 19.903 -13.601 7.647 1.00 68.50 221 PRO A C 1
ATOM 1668 O O . PRO A 1 221 ? 21.120 -13.646 7.811 1.00 68.50 221 PRO A O 1
ATOM 1671 N N . ILE A 1 222 ? 19.372 -13.310 6.450 1.00 60.72 222 ILE A N 1
ATOM 1672 C CA . ILE A 1 222 ? 20.166 -13.236 5.200 1.00 60.72 222 ILE A CA 1
ATOM 1673 C C . ILE A 1 222 ? 20.622 -11.803 4.868 1.00 60.72 222 ILE A C 1
ATOM 1675 O O . ILE A 1 222 ? 21.533 -11.611 4.063 1.00 60.72 222 ILE A O 1
ATOM 1679 N N . ASN A 1 223 ? 20.038 -10.776 5.485 1.00 53.78 223 ASN A N 1
ATOM 1680 C CA . ASN A 1 223 ? 20.314 -9.388 5.123 1.00 53.78 223 ASN A CA 1
ATOM 1681 C C . ASN A 1 223 ? 21.498 -8.786 5.937 1.00 53.78 223 ASN A C 1
ATOM 1683 O O . ASN A 1 223 ? 21.452 -8.732 7.165 1.00 53.78 223 ASN A O 1
ATOM 1687 N N . PRO A 1 224 ? 22.566 -8.266 5.301 1.00 45.25 224 PRO A N 1
ATOM 1688 C CA . PRO A 1 224 ? 23.659 -7.586 6.009 1.00 45.25 224 PRO A CA 1
ATOM 1689 C C . PRO A 1 224 ? 23.238 -6.259 6.679 1.00 45.25 224 PRO A C 1
ATOM 1691 O O . PRO A 1 224 ? 23.936 -5.791 7.577 1.00 45.25 224 PRO A O 1
ATOM 1694 N N . ASN A 1 225 ? 22.079 -5.692 6.313 1.00 46.47 225 ASN A N 1
ATOM 1695 C CA . ASN A 1 225 ? 21.439 -4.553 6.986 1.00 46.47 225 ASN A CA 1
ATOM 1696 C C . ASN A 1 225 ? 20.441 -4.972 8.086 1.00 46.47 225 ASN A C 1
ATOM 1698 O O . ASN A 1 225 ? 19.856 -4.110 8.728 1.00 46.47 225 ASN A O 1
ATOM 1702 N N . THR A 1 226 ? 20.248 -6.265 8.373 1.00 50.19 226 THR A N 1
ATOM 1703 C CA . THR A 1 226 ? 19.488 -6.722 9.553 1.00 50.19 226 THR A CA 1
ATOM 1704 C C 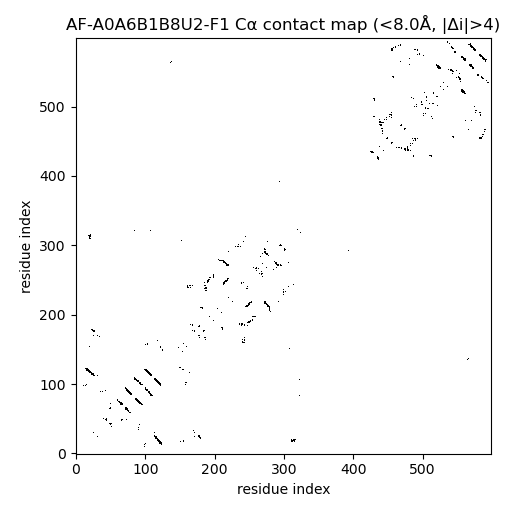. THR A 1 226 ? 20.403 -6.954 10.749 1.00 50.19 226 THR A C 1
ATOM 1706 O O . THR A 1 226 ? 20.489 -8.055 11.293 1.00 50.19 226 THR A O 1
ATOM 1709 N N . ALA A 1 227 ? 21.060 -5.893 11.223 1.00 56.25 227 ALA A N 1
ATOM 1710 C CA . ALA A 1 227 ? 21.418 -5.862 12.637 1.00 56.25 227 ALA A CA 1
ATOM 1711 C C . ALA A 1 227 ? 20.122 -5.997 13.465 1.00 56.25 227 ALA A C 1
ATOM 1713 O O . ALA A 1 227 ? 19.059 -5.564 13.019 1.00 56.25 227 ALA A O 1
ATOM 1714 N N . LEU A 1 228 ? 20.181 -6.558 14.678 1.00 58.62 228 LEU A N 1
ATOM 1715 C CA . LEU A 1 228 ? 19.019 -6.727 15.575 1.00 58.62 228 LEU A CA 1
ATOM 1716 C C . LEU A 1 228 ? 18.140 -5.455 15.687 1.00 58.62 228 LEU A C 1
ATOM 1718 O O . LEU A 1 228 ? 16.917 -5.532 15.825 1.00 58.62 228 LEU A O 1
ATOM 1722 N N . GLY A 1 229 ? 18.761 -4.275 15.571 1.00 61.59 229 GLY A N 1
ATOM 1723 C CA . GLY A 1 229 ? 18.084 -2.978 15.560 1.00 61.59 229 GLY A CA 1
ATOM 1724 C C . GLY A 1 229 ? 17.102 -2.776 14.399 1.00 61.59 229 GLY A C 1
ATOM 1725 O O . GLY A 1 229 ? 16.060 -2.164 14.602 1.00 61.59 229 GLY A O 1
ATOM 1726 N N . ASP A 1 230 ? 17.359 -3.324 13.214 1.00 73.56 230 ASP A N 1
ATOM 1727 C CA . ASP A 1 230 ? 16.546 -3.090 12.015 1.00 73.56 230 ASP A CA 1
ATOM 1728 C C . ASP A 1 230 ? 15.218 -3.850 12.043 1.00 73.56 230 ASP A C 1
ATOM 1730 O O . ASP A 1 230 ? 14.174 -3.271 11.736 1.00 73.56 230 ASP A O 1
ATOM 1734 N N . MET A 1 231 ? 15.226 -5.112 12.488 1.00 76.88 231 MET A N 1
ATOM 1735 C CA . MET A 1 231 ? 13.986 -5.857 12.735 1.00 76.88 231 MET A CA 1
ATOM 1736 C C . MET A 1 231 ? 13.187 -5.221 13.878 1.00 76.88 231 MET A C 1
ATOM 1738 O O . MET A 1 231 ? 11.974 -5.062 13.779 1.00 76.88 231 MET A O 1
ATOM 1742 N N . THR A 1 232 ? 13.872 -4.777 14.934 1.00 80.62 232 THR A N 1
ATOM 1743 C CA . THR A 1 232 ? 13.218 -4.073 16.044 1.00 80.62 232 THR A CA 1
ATOM 1744 C C . THR A 1 232 ? 12.529 -2.795 15.557 1.00 80.62 232 THR A C 1
ATOM 1746 O O . THR A 1 232 ? 11.374 -2.564 15.902 1.00 80.62 232 THR A O 1
ATOM 1749 N N . ARG A 1 233 ? 13.177 -2.000 14.690 1.00 85.31 233 ARG A N 1
ATOM 1750 C CA . ARG A 1 233 ? 12.562 -0.811 14.069 1.00 85.31 233 ARG A CA 1
ATOM 1751 C C . ARG A 1 233 ? 11.346 -1.161 13.212 1.00 85.31 233 ARG A C 1
ATOM 1753 O O . ARG A 1 233 ? 10.335 -0.473 13.310 1.00 85.31 233 ARG A O 1
ATOM 1760 N N . ARG A 1 234 ? 11.428 -2.216 12.395 1.00 88.38 234 ARG A N 1
ATOM 1761 C CA . ARG A 1 234 ? 10.316 -2.699 11.552 1.00 88.38 234 ARG A CA 1
ATOM 1762 C C . ARG A 1 234 ? 9.113 -3.103 12.390 1.00 88.38 234 ARG A C 1
ATOM 1764 O O . ARG A 1 234 ? 8.003 -2.636 12.159 1.00 88.38 234 ARG A O 1
ATOM 1771 N N . ALA A 1 235 ? 9.349 -3.921 13.407 1.00 90.81 235 ALA A N 1
ATOM 1772 C CA . ALA A 1 235 ? 8.308 -4.377 14.309 1.00 90.81 235 ALA A CA 1
ATOM 1773 C C . ALA A 1 235 ? 7.712 -3.242 15.145 1.00 90.81 235 ALA A C 1
ATOM 1775 O O . ALA A 1 235 ? 6.503 -3.214 15.352 1.00 90.81 235 ALA A O 1
ATOM 1776 N N . GLN A 1 236 ? 8.541 -2.293 15.589 1.00 92.06 236 GLN A N 1
ATOM 1777 C CA . GLN A 1 236 ? 8.076 -1.105 16.297 1.00 92.06 236 GLN A CA 1
ATOM 1778 C C . GLN A 1 236 ? 7.213 -0.225 15.394 1.00 92.06 236 GLN A C 1
ATOM 1780 O O . GLN A 1 236 ? 6.136 0.186 15.809 1.00 92.06 236 GLN A O 1
ATOM 1785 N N . SER A 1 237 ? 7.636 0.007 14.147 1.00 91.19 237 SER A N 1
ATOM 1786 C CA . SER A 1 237 ? 6.809 0.716 13.168 1.00 91.19 237 SER A CA 1
ATOM 1787 C C . SER A 1 237 ? 5.482 0.001 12.942 1.00 91.19 237 SER A C 1
ATOM 1789 O O . SER A 1 237 ? 4.440 0.648 12.956 1.00 91.19 237 SER A O 1
ATOM 1791 N N . ALA A 1 238 ? 5.511 -1.320 12.749 1.00 92.56 238 ALA A N 1
ATOM 1792 C CA . ALA A 1 238 ? 4.298 -2.097 12.544 1.00 92.56 238 ALA A CA 1
ATOM 1793 C C . ALA A 1 238 ? 3.353 -1.980 13.746 1.00 92.56 238 ALA A C 1
ATOM 1795 O O . ALA A 1 238 ? 2.183 -1.673 13.551 1.00 92.56 238 ALA A O 1
ATOM 1796 N N . ALA A 1 239 ? 3.866 -2.134 14.972 1.00 93.25 239 ALA A N 1
ATOM 1797 C CA . ALA A 1 239 ? 3.091 -2.024 16.208 1.00 93.25 239 ALA A CA 1
ATOM 1798 C C . ALA A 1 239 ? 2.461 -0.640 16.409 1.00 93.25 239 ALA A C 1
ATOM 1800 O O . ALA A 1 239 ? 1.323 -0.557 16.861 1.00 93.25 239 ALA A O 1
ATOM 1801 N N . SER A 1 240 ? 3.159 0.435 16.034 1.00 89.56 240 SER A N 1
ATOM 1802 C CA . SER A 1 240 ? 2.601 1.789 16.083 1.00 89.56 240 SER A CA 1
ATOM 1803 C C . SER A 1 240 ? 1.516 2.020 15.023 1.00 89.56 240 SER A C 1
ATOM 1805 O O . SER A 1 240 ? 0.534 2.694 15.307 1.00 89.56 240 SER A O 1
ATOM 1807 N N . GLN A 1 241 ? 1.662 1.454 13.820 1.00 87.62 241 GLN A N 1
ATOM 1808 C CA . GLN A 1 241 ? 0.693 1.622 12.724 1.00 87.62 241 GLN A CA 1
ATOM 1809 C C . GLN A 1 241 ? -0.594 0.820 12.939 1.00 87.62 241 GLN A C 1
ATOM 1811 O O . GLN A 1 241 ? -1.671 1.297 12.609 1.00 87.62 241 GLN A O 1
ATOM 1816 N N . VAL A 1 242 ? -0.500 -0.376 13.530 1.00 90.12 242 VAL A N 1
ATOM 1817 C CA . VAL A 1 242 ? -1.668 -1.222 13.841 1.00 90.12 242 VAL A CA 1
ATOM 1818 C C . VAL A 1 242 ? -2.105 -1.115 15.304 1.00 90.12 242 VAL A C 1
ATOM 1820 O O . VAL A 1 242 ? -2.776 -2.011 15.823 1.00 90.12 242 VAL A O 1
ATOM 1823 N N . ALA A 1 243 ? -1.714 -0.038 15.990 1.00 88.44 243 ALA A N 1
ATOM 1824 C CA . ALA A 1 243 ? -2.017 0.176 17.398 1.00 88.44 243 ALA A CA 1
ATOM 1825 C C . ALA A 1 243 ? -3.535 0.109 17.641 1.00 88.44 243 ALA A C 1
ATOM 1827 O O . ALA A 1 243 ? -4.317 0.818 17.016 1.00 88.44 243 ALA A O 1
ATOM 1828 N N . GLY A 1 244 ? -3.961 -0.793 18.528 1.00 86.31 244 GLY A N 1
ATOM 1829 C CA . GLY A 1 244 ? -5.378 -1.048 18.815 1.00 86.31 244 GLY A CA 1
ATOM 1830 C C . GLY A 1 244 ? -6.128 -1.887 17.766 1.00 86.31 244 GLY A C 1
ATOM 1831 O O . GLY A 1 244 ? -7.218 -2.380 18.056 1.00 86.31 244 GLY A O 1
ATOM 1832 N N . LEU A 1 245 ? -5.539 -2.124 16.590 1.00 86.94 245 LEU A N 1
ATOM 1833 C CA . LEU A 1 245 ? -6.083 -3.010 15.558 1.00 86.94 245 LEU A CA 1
ATOM 1834 C C . LEU A 1 245 ? -5.599 -4.453 15.718 1.00 86.94 245 LEU A C 1
ATOM 1836 O O . LEU A 1 245 ? -6.392 -5.379 15.573 1.00 86.94 245 LEU A O 1
ATOM 1840 N N . ALA A 1 246 ? -4.313 -4.656 16.010 1.00 91.69 246 ALA A N 1
ATOM 1841 C CA . ALA A 1 246 ? -3.710 -5.983 16.113 1.00 91.69 246 ALA A CA 1
ATOM 1842 C C . ALA A 1 246 ? -2.590 -6.040 17.152 1.00 91.69 246 ALA A C 1
ATOM 1844 O O . ALA A 1 246 ? -1.953 -5.038 17.475 1.00 91.69 246 ALA A O 1
ATOM 1845 N N . ARG A 1 247 ? -2.307 -7.251 17.641 1.00 93.88 247 ARG A N 1
ATOM 1846 C CA . ARG A 1 247 ? -1.100 -7.513 18.435 1.00 93.88 247 ARG A CA 1
ATOM 1847 C C . ARG A 1 247 ? 0.050 -7.879 17.511 1.00 93.88 247 ARG A C 1
ATOM 1849 O O . ARG A 1 247 ? -0.100 -8.742 16.649 1.00 93.88 247 ARG A O 1
ATOM 1856 N N . VAL A 1 248 ? 1.201 -7.246 17.718 1.00 96.12 248 VAL A N 1
ATOM 1857 C CA . VAL A 1 248 ? 2.400 -7.485 16.909 1.00 96.12 248 VAL A CA 1
ATOM 1858 C C . VAL A 1 248 ? 3.387 -8.352 17.675 1.00 96.12 248 VAL A C 1
ATOM 1860 O O . VAL A 1 248 ? 3.783 -8.013 18.789 1.00 96.12 248 VAL A O 1
ATOM 1863 N N . PHE A 1 249 ? 3.815 -9.451 17.063 1.00 95.19 249 PHE A N 1
ATOM 1864 C CA . PHE A 1 249 ? 4.814 -10.370 17.596 1.00 95.19 249 PHE A CA 1
ATOM 1865 C C . PHE A 1 249 ? 6.045 -10.392 16.699 1.00 95.19 249 PHE A C 1
ATOM 1867 O O . PHE A 1 249 ? 5.934 -10.370 15.476 1.00 95.19 249 PHE A O 1
ATOM 1874 N N . VAL A 1 250 ? 7.223 -10.482 17.311 1.00 93.31 250 VAL A N 1
ATOM 1875 C CA . VAL A 1 250 ? 8.490 -10.675 16.594 1.00 93.31 250 VAL A CA 1
ATOM 1876 C C . VAL A 1 250 ? 9.049 -12.019 16.976 1.00 93.31 250 VAL A C 1
ATOM 1878 O O . VAL A 1 250 ? 9.251 -12.279 18.162 1.00 93.31 250 VAL A O 1
ATOM 1881 N N . MET A 1 251 ? 9.304 -12.850 15.977 1.00 91.38 251 MET A N 1
ATOM 1882 C CA . MET A 1 251 ? 9.718 -14.230 16.147 1.00 91.38 251 MET A CA 1
ATOM 1883 C C . MET A 1 251 ? 11.194 -14.399 15.767 1.00 91.38 251 MET A C 1
ATOM 1885 O O . MET A 1 251 ? 11.524 -14.410 14.576 1.00 91.38 251 MET A O 1
ATOM 1889 N N . PRO A 1 252 ? 12.104 -14.522 16.754 1.00 88.12 252 PRO A N 1
ATOM 1890 C CA . PRO A 1 252 ? 13.493 -14.885 16.505 1.00 88.12 252 PRO A CA 1
ATOM 1891 C C . PRO A 1 252 ? 13.618 -16.257 15.844 1.00 88.12 252 PRO A C 1
ATOM 1893 O O . PRO A 1 252 ? 12.777 -17.134 16.063 1.00 88.12 252 PRO A O 1
ATOM 1896 N N . LEU A 1 253 ? 14.713 -16.476 15.112 1.00 83.94 253 LEU A N 1
ATOM 1897 C CA . LEU A 1 253 ? 14.979 -17.713 14.381 1.00 83.94 253 LEU A CA 1
ATOM 1898 C C . LEU A 1 253 ? 14.944 -18.954 15.295 1.00 83.94 253 LEU A C 1
ATOM 1900 O O . LEU A 1 253 ? 14.407 -19.984 14.888 1.00 83.94 253 LEU A O 1
ATOM 1904 N N . GLU A 1 254 ? 15.419 -18.848 16.546 1.00 85.88 254 GLU A N 1
ATOM 1905 C CA . GLU A 1 254 ? 15.351 -19.948 17.524 1.00 85.88 254 GLU A CA 1
ATOM 1906 C C . GLU A 1 254 ? 13.920 -20.378 17.893 1.00 85.88 254 GLU A C 1
ATOM 1908 O O . GLU A 1 254 ? 13.688 -21.543 18.216 1.00 85.88 254 GLU A O 1
ATOM 1913 N N . THR A 1 255 ? 12.956 -19.456 17.832 1.00 91.25 255 THR A N 1
ATOM 1914 C CA . THR A 1 255 ? 11.540 -19.707 18.156 1.00 91.25 255 THR A CA 1
ATOM 1915 C C . THR A 1 255 ? 10.688 -19.958 16.918 1.00 91.25 255 THR A C 1
ATOM 1917 O O . THR A 1 255 ? 9.652 -20.616 17.026 1.00 91.25 255 THR A O 1
ATOM 1920 N N . LEU A 1 256 ? 11.160 -19.514 15.747 1.00 89.19 256 LEU A N 1
ATOM 1921 C CA . LEU A 1 256 ? 10.503 -19.720 14.465 1.00 89.19 256 LEU A CA 1
ATOM 1922 C C . LEU A 1 256 ? 10.379 -21.210 14.168 1.00 89.19 256 LEU A C 1
ATOM 1924 O O . LEU A 1 256 ? 9.270 -21.712 14.080 1.00 89.19 256 LEU A O 1
ATOM 1928 N N . THR A 1 257 ? 11.485 -21.960 14.129 1.00 85.56 257 THR A N 1
ATOM 1929 C CA . THR A 1 257 ? 11.440 -23.398 13.791 1.00 85.56 257 THR A CA 1
ATOM 1930 C C . THR A 1 257 ? 10.480 -24.215 14.683 1.00 85.56 257 THR A C 1
ATOM 1932 O O . THR A 1 257 ? 9.718 -25.024 14.147 1.00 85.56 257 THR A O 1
ATOM 1935 N N . PRO A 1 258 ? 10.461 -24.051 16.024 1.00 87.88 258 PRO A N 1
ATOM 1936 C CA . PRO A 1 258 ? 9.425 -24.651 16.866 1.00 87.88 258 PRO A CA 1
ATOM 1937 C C . PRO A 1 258 ? 7.999 -24.239 16.485 1.00 87.88 258 PRO A C 1
ATOM 1939 O O . PRO A 1 258 ? 7.129 -25.104 16.421 1.00 87.88 258 PRO A O 1
ATOM 1942 N N . PHE A 1 259 ? 7.757 -22.953 16.219 1.00 90.62 259 PHE A N 1
ATOM 1943 C CA . PHE A 1 259 ? 6.447 -22.449 15.807 1.00 90.62 259 PHE A CA 1
ATOM 1944 C C . PHE A 1 259 ? 5.976 -23.080 14.492 1.00 90.62 259 PHE A C 1
ATOM 1946 O O . PHE A 1 259 ? 4.865 -23.609 14.449 1.00 90.62 259 PHE A O 1
ATOM 1953 N N . GLN A 1 260 ? 6.849 -23.130 13.480 1.00 90.25 260 GLN A N 1
ATOM 1954 C CA . GLN A 1 260 ? 6.580 -23.722 12.165 1.00 90.25 260 GLN A CA 1
ATOM 1955 C C . GLN A 1 260 ? 6.060 -25.164 12.277 1.00 90.25 260 GLN A C 1
ATOM 1957 O O . GLN A 1 260 ? 5.018 -25.540 11.736 1.00 90.25 260 GLN A O 1
ATOM 1962 N N . ARG A 1 261 ? 6.739 -25.974 13.100 1.00 86.69 261 ARG A N 1
ATOM 1963 C CA . ARG A 1 261 ? 6.349 -27.370 13.364 1.00 86.69 261 ARG A CA 1
ATOM 1964 C C . ARG A 1 261 ? 5.008 -27.502 14.087 1.00 86.69 261 ARG A C 1
ATOM 1966 O O . ARG A 1 261 ? 4.361 -28.538 13.961 1.00 86.69 261 ARG A O 1
ATOM 1973 N N . LEU A 1 262 ? 4.624 -26.509 14.889 1.00 88.75 262 LEU A N 1
ATOM 1974 C CA . LEU A 1 262 ? 3.412 -26.543 15.709 1.00 88.75 262 LEU A CA 1
ATOM 1975 C C . LEU A 1 262 ? 2.173 -26.032 14.971 1.00 88.75 262 LEU A C 1
ATOM 1977 O O . LEU A 1 262 ? 1.070 -26.505 15.271 1.00 88.75 262 LEU A O 1
ATOM 1981 N N . ILE A 1 263 ? 2.332 -25.037 14.095 1.00 88.81 263 ILE A N 1
ATOM 1982 C CA . ILE A 1 263 ? 1.209 -24.383 13.414 1.00 88.81 263 ILE A CA 1
ATOM 1983 C C . ILE A 1 263 ? 0.782 -25.111 12.134 1.00 88.81 263 ILE A C 1
ATOM 1985 O O . ILE A 1 263 ? -0.410 -25.161 11.844 1.00 88.81 263 ILE A O 1
ATOM 1989 N N . GLY A 1 264 ? 1.720 -25.775 11.448 1.00 81.19 264 GLY A N 1
ATOM 1990 C CA . GLY A 1 264 ? 1.458 -26.547 10.231 1.00 81.19 264 GLY A CA 1
ATOM 1991 C C . GLY A 1 264 ? 1.675 -25.741 8.945 1.00 81.19 264 GLY A C 1
ATOM 1992 O O . GLY A 1 264 ? 1.543 -24.522 8.937 1.00 81.19 264 GLY A O 1
ATOM 1993 N N . GLY A 1 265 ? 2.012 -26.440 7.854 1.00 72.94 265 GLY A N 1
ATOM 1994 C CA . GLY A 1 265 ? 2.608 -25.839 6.650 1.00 72.94 265 GLY A CA 1
ATOM 1995 C C . GLY A 1 265 ? 1.776 -24.761 5.946 1.00 72.94 265 GLY A C 1
ATOM 1996 O O . GLY A 1 265 ? 2.342 -23.804 5.435 1.00 72.94 265 GLY A O 1
ATOM 1997 N N . GLU A 1 266 ? 0.445 -24.860 5.942 1.00 82.62 266 GLU A N 1
ATOM 1998 C CA . GLU A 1 266 ? -0.406 -23.869 5.259 1.00 82.62 266 GLU A CA 1
ATOM 1999 C C . GLU A 1 266 ? -0.541 -22.551 6.038 1.00 82.62 266 GLU A C 1
ATOM 2001 O O . GLU A 1 266 ? -0.795 -21.503 5.445 1.00 82.62 266 GLU A O 1
ATOM 2006 N N . MET A 1 267 ? -0.323 -22.590 7.355 1.00 84.88 267 MET A N 1
ATOM 2007 C CA . MET A 1 267 ? -0.375 -21.438 8.264 1.00 84.88 267 MET A CA 1
ATOM 2008 C C . MET A 1 267 ? 1.016 -20.995 8.728 1.00 84.88 267 MET A C 1
ATOM 2010 O O . MET A 1 267 ? 1.133 -20.212 9.665 1.00 84.88 267 MET A O 1
ATOM 2014 N N . ASP A 1 268 ? 2.068 -21.507 8.093 1.00 89.19 268 ASP A N 1
ATOM 2015 C CA . ASP A 1 268 ? 3.444 -21.263 8.498 1.00 89.19 268 ASP A CA 1
ATOM 2016 C C . ASP A 1 268 ? 3.972 -19.883 8.050 1.00 89.19 268 ASP A C 1
ATOM 2018 O O . ASP A 1 268 ? 3.311 -19.144 7.317 1.00 89.19 268 ASP A O 1
ATOM 2022 N N . LEU A 1 269 ? 5.165 -19.522 8.516 1.00 89.12 269 LEU A N 1
ATOM 2023 C CA . LEU A 1 269 ? 5.855 -18.266 8.246 1.00 89.12 269 LEU A CA 1
ATOM 2024 C C . LEU A 1 269 ? 7.342 -18.537 7.970 1.00 89.12 269 LEU A C 1
ATOM 2026 O O . LEU A 1 269 ? 8.008 -19.151 8.806 1.00 89.12 269 LEU A O 1
ATOM 2030 N N . GLU A 1 270 ? 7.889 -18.084 6.838 1.00 88.75 270 GLU A N 1
ATOM 2031 C CA . GLU A 1 270 ? 9.321 -18.225 6.534 1.00 88.75 270 GLU A CA 1
ATOM 2032 C C . GLU A 1 270 ? 10.180 -17.113 7.171 1.00 88.75 270 GLU A C 1
ATOM 2034 O O . GLU A 1 270 ? 9.680 -16.037 7.512 1.00 88.75 270 GLU A O 1
ATOM 2039 N N . PRO A 1 271 ? 11.509 -17.313 7.311 1.00 87.94 271 PRO A N 1
ATOM 2040 C CA . PRO A 1 271 ? 12.412 -16.252 7.751 1.00 87.94 271 PRO A CA 1
ATOM 2041 C C . PRO A 1 271 ? 12.292 -14.972 6.906 1.00 87.94 271 PRO A C 1
ATOM 2043 O O . PRO A 1 271 ? 12.469 -14.991 5.686 1.00 87.94 271 PRO A O 1
ATOM 2046 N N . GLY A 1 272 ? 12.051 -13.846 7.580 1.00 85.56 272 GLY A N 1
ATOM 2047 C CA . GLY A 1 272 ? 11.918 -12.517 6.980 1.00 85.56 272 GLY A CA 1
ATOM 2048 C C . GLY A 1 272 ? 10.525 -12.143 6.479 1.00 85.56 272 GLY A C 1
ATOM 2049 O O . GLY A 1 272 ? 10.333 -11.001 6.067 1.00 85.56 272 GLY A O 1
ATOM 2050 N N . GLU A 1 273 ? 9.559 -13.055 6.533 1.00 89.75 273 GLU A N 1
ATOM 2051 C CA . GLU A 1 273 ? 8.168 -12.771 6.186 1.00 89.75 273 GLU A CA 1
ATOM 2052 C C . GLU A 1 273 ? 7.397 -12.144 7.358 1.00 89.75 273 GLU A C 1
ATOM 2054 O O . GLU A 1 273 ? 7.833 -12.155 8.516 1.00 89.75 273 GLU A O 1
ATOM 2059 N N . ALA A 1 274 ? 6.203 -11.629 7.065 1.00 92.81 274 ALA A N 1
ATOM 2060 C CA . ALA A 1 274 ? 5.207 -11.293 8.077 1.00 92.81 274 ALA A CA 1
ATOM 2061 C C . ALA A 1 274 ? 3.883 -11.998 7.762 1.00 92.81 274 ALA A C 1
ATOM 2063 O O . ALA A 1 274 ? 3.520 -12.102 6.600 1.00 92.81 274 ALA A O 1
ATOM 2064 N N . ARG A 1 275 ? 3.131 -12.459 8.763 1.00 93.75 275 ARG A N 1
ATOM 2065 C CA . ARG A 1 275 ? 1.812 -13.083 8.556 1.00 93.75 275 ARG A CA 1
ATOM 2066 C C . ARG A 1 275 ? 0.766 -12.496 9.487 1.00 93.75 275 ARG A C 1
ATOM 2068 O O . ARG A 1 275 ? 1.030 -12.291 10.673 1.00 93.75 275 ARG A O 1
ATOM 2075 N N . LEU A 1 276 ? -0.411 -12.213 8.933 1.00 93.56 276 LEU A N 1
ATOM 2076 C CA . LEU A 1 276 ? -1.566 -11.687 9.650 1.00 93.56 276 LEU A CA 1
ATOM 2077 C C . LEU A 1 276 ? -2.567 -12.817 9.908 1.00 93.56 276 LEU A C 1
ATOM 2079 O O . LEU A 1 276 ? -3.215 -13.319 8.993 1.00 93.56 276 LEU A O 1
ATOM 2083 N N . TYR A 1 277 ? -2.721 -13.187 11.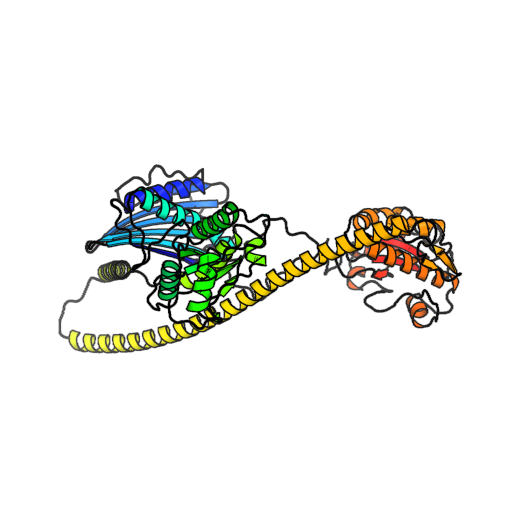174 1.00 92.38 277 TYR A N 1
ATOM 2084 C CA . TYR A 1 277 ? -3.704 -14.164 11.626 1.00 92.38 277 TYR A CA 1
ATOM 2085 C C . TYR A 1 277 ? -4.966 -13.445 12.102 1.00 92.38 277 TYR A C 1
ATOM 2087 O O . TYR A 1 277 ? -4.969 -12.766 13.136 1.00 92.38 277 TYR A O 1
ATOM 2095 N N . LEU A 1 278 ? -6.045 -13.608 11.344 1.00 88.62 278 LEU A N 1
ATOM 2096 C CA . LEU A 1 278 ? -7.369 -13.071 11.649 1.00 88.62 278 LEU A CA 1
ATOM 2097 C C . LEU A 1 278 ? -8.033 -13.827 12.820 1.00 88.62 278 LEU A C 1
ATOM 2099 O O . LEU A 1 278 ? -7.714 -14.999 13.038 1.00 88.62 278 LEU A O 1
ATOM 2103 N N . PRO A 1 279 ? -8.872 -13.152 13.626 1.00 86.75 279 PRO A N 1
ATOM 2104 C CA . PRO A 1 279 ? -9.687 -13.790 14.663 1.00 86.75 279 PRO A CA 1
ATOM 2105 C C . PRO A 1 279 ? -10.809 -14.641 14.048 1.00 86.75 279 PRO A C 1
ATOM 2107 O O . PRO A 1 279 ? -11.230 -14.348 12.938 1.00 86.75 279 PRO A O 1
ATOM 2110 N N . GLY A 1 280 ? -11.325 -15.635 14.774 1.00 82.38 280 GLY A N 1
ATOM 2111 C CA . GLY A 1 280 ? -12.366 -16.542 14.274 1.00 82.38 280 GLY A CA 1
ATOM 2112 C C . GLY A 1 280 ? -11.831 -17.755 13.505 1.00 82.38 280 GLY A C 1
ATOM 2113 O O . GLY A 1 280 ? -10.623 -17.925 13.326 1.00 82.38 280 GLY A O 1
ATOM 2114 N N . GLU A 1 281 ? -12.747 -18.626 13.081 1.00 79.88 281 GLU A N 1
ATOM 2115 C CA . GLU A 1 281 ? -12.422 -19.796 12.261 1.00 79.88 281 GLU A CA 1
ATOM 2116 C C . GLU A 1 281 ? -12.359 -19.390 10.789 1.00 79.88 281 GLU A C 1
ATOM 2118 O O . GLU A 1 281 ? -13.363 -19.020 10.179 1.00 79.88 281 GLU A O 1
ATOM 2123 N N . HIS A 1 282 ? -11.162 -19.456 10.215 1.00 81.44 282 HIS A N 1
ATOM 2124 C CA . HIS A 1 282 ? -10.930 -19.135 8.818 1.00 81.44 282 HIS A CA 1
ATOM 2125 C C . HIS A 1 282 ? -10.064 -20.199 8.150 1.00 81.44 282 HIS A C 1
ATOM 2127 O O . HIS A 1 282 ? -9.184 -20.794 8.770 1.00 81.44 282 HIS A O 1
ATOM 2133 N N . GLU A 1 283 ? -10.291 -20.396 6.855 1.00 78.38 283 GLU A N 1
ATOM 2134 C CA . GLU A 1 283 ? -9.419 -21.211 6.016 1.00 78.38 283 GLU A CA 1
ATOM 2135 C C . GLU A 1 283 ? -7.989 -20.631 5.977 1.00 78.38 283 GLU A C 1
ATOM 2137 O O . GLU A 1 283 ? -7.833 -19.404 5.961 1.00 78.38 283 GLU A O 1
ATOM 2142 N N . PRO A 1 284 ? -6.930 -21.460 5.882 1.00 80.12 284 PRO A N 1
ATOM 2143 C CA . PRO A 1 284 ? -5.537 -21.005 5.989 1.00 80.12 284 PRO A CA 1
ATOM 2144 C C . PRO A 1 284 ? -5.142 -19.846 5.061 1.00 80.12 284 PRO A C 1
ATOM 2146 O O . PRO A 1 284 ? -4.340 -18.992 5.444 1.00 80.12 284 PRO A O 1
ATOM 2149 N N . HIS A 1 285 ? -5.726 -19.773 3.861 1.00 76.88 285 HIS A N 1
ATOM 2150 C CA . HIS A 1 285 ? -5.456 -18.718 2.878 1.00 76.88 285 HIS A CA 1
ATOM 2151 C C . HIS A 1 285 ? -5.972 -17.329 3.301 1.00 76.88 285 HIS A C 1
ATOM 2153 O O . HIS A 1 285 ? -5.444 -16.318 2.846 1.00 76.88 285 HIS A O 1
ATOM 2159 N N . ARG A 1 286 ? -6.959 -17.252 4.206 1.00 78.06 286 ARG A N 1
ATOM 2160 C CA . ARG A 1 286 ? -7.432 -15.981 4.788 1.00 78.06 286 ARG A CA 1
ATOM 2161 C C . ARG A 1 286 ? -6.405 -15.377 5.752 1.00 78.06 286 ARG A C 1
ATOM 2163 O O . ARG A 1 286 ? -6.416 -14.172 5.992 1.00 78.06 286 ARG A O 1
ATOM 2170 N N . HIS A 1 287 ? -5.504 -16.189 6.308 1.00 85.38 287 HIS A N 1
ATOM 2171 C CA . HIS A 1 287 ? -4.373 -15.712 7.101 1.00 85.38 287 HIS A CA 1
ATOM 2172 C C . HIS A 1 287 ? -3.234 -15.311 6.165 1.00 85.38 287 HIS A C 1
ATOM 2174 O O . HIS A 1 287 ? -2.388 -16.138 5.828 1.00 85.38 287 HIS A O 1
ATOM 2180 N N . ARG A 1 288 ? -3.229 -14.059 5.705 1.00 85.31 288 ARG A N 1
ATOM 2181 C CA . ARG A 1 288 ? -2.332 -13.612 4.630 1.00 85.31 288 ARG A CA 1
ATOM 2182 C C . ARG A 1 288 ? -0.875 -13.532 5.077 1.00 85.31 288 ARG A C 1
ATOM 2184 O O . ARG A 1 288 ? -0.600 -13.113 6.202 1.00 85.31 288 ARG A O 1
ATOM 2191 N N . THR A 1 289 ? 0.041 -13.848 4.167 1.00 89.56 289 THR A N 1
ATOM 2192 C CA . THR A 1 289 ? 1.491 -13.719 4.359 1.00 89.56 289 THR A CA 1
ATOM 2193 C C . THR A 1 289 ? 2.039 -12.638 3.437 1.00 89.56 289 THR A C 1
ATOM 2195 O O . THR A 1 289 ? 1.775 -12.642 2.241 1.00 89.56 289 THR A O 1
ATOM 2198 N N . LEU A 1 290 ? 2.824 -11.728 3.999 1.00 87.44 290 LEU A N 1
ATOM 2199 C CA . LEU A 1 290 ? 3.601 -10.730 3.289 1.00 87.44 290 LEU A CA 1
ATOM 2200 C C . LEU A 1 290 ? 5.010 -11.272 3.034 1.00 87.44 290 LEU A C 1
ATOM 2202 O O . LEU A 1 290 ? 5.756 -11.567 3.976 1.00 87.44 290 LEU A O 1
ATOM 2206 N N . ALA A 1 291 ? 5.367 -11.372 1.755 1.00 85.50 291 ALA A N 1
ATOM 2207 C CA . ALA A 1 291 ? 6.645 -11.914 1.310 1.00 85.50 291 ALA A CA 1
ATOM 2208 C C . ALA A 1 291 ? 7.839 -11.112 1.851 1.00 85.50 291 ALA A C 1
ATOM 2210 O O . ALA A 1 291 ? 7.794 -9.883 1.975 1.00 85.50 291 ALA A O 1
ATOM 2211 N N . LYS A 1 292 ? 8.949 -11.803 2.125 1.00 84.94 292 LYS A N 1
ATOM 2212 C CA . LYS A 1 292 ? 10.167 -11.208 2.701 1.00 84.94 292 LYS A CA 1
ATOM 2213 C C . LYS A 1 292 ? 10.752 -10.080 1.852 1.00 84.94 292 LYS A C 1
ATOM 2215 O O . LYS A 1 292 ? 11.268 -9.113 2.405 1.00 84.94 292 LYS A O 1
ATOM 2220 N N . GLU A 1 293 ? 10.659 -10.157 0.525 1.00 79.69 293 GLU A N 1
ATOM 2221 C CA . GLU A 1 293 ? 11.112 -9.103 -0.392 1.00 79.69 293 GLU A CA 1
ATOM 2222 C C . GLU A 1 293 ? 10.344 -7.796 -0.151 1.00 79.69 293 GLU A C 1
ATOM 2224 O O . GLU A 1 293 ? 10.945 -6.724 -0.061 1.00 79.69 293 GLU A O 1
ATOM 2229 N N . VAL A 1 294 ? 9.032 -7.905 0.063 1.00 80.50 294 VAL A N 1
ATOM 2230 C CA . VAL A 1 294 ? 8.148 -6.776 0.360 1.00 80.50 294 VAL A CA 1
ATOM 2231 C C . VAL A 1 294 ? 8.389 -6.265 1.778 1.00 80.50 294 VAL A C 1
ATOM 2233 O O . VAL A 1 294 ? 8.591 -5.072 1.984 1.00 80.50 294 VAL A O 1
ATOM 2236 N N . VAL A 1 295 ? 8.486 -7.155 2.772 1.00 83.88 295 VAL A N 1
ATOM 2237 C CA . VAL A 1 295 ? 8.831 -6.763 4.151 1.00 83.88 295 VAL A CA 1
ATOM 2238 C C . VAL A 1 295 ? 10.147 -5.983 4.192 1.00 83.88 295 VAL A C 1
ATOM 2240 O O . VAL A 1 295 ? 10.267 -5.047 4.983 1.00 83.88 295 VAL A O 1
ATOM 2243 N N . ARG A 1 296 ? 11.130 -6.330 3.347 1.00 80.25 296 ARG A N 1
ATOM 2244 C CA . ARG A 1 296 ? 12.445 -5.672 3.266 1.00 80.25 296 ARG A CA 1
ATOM 2245 C C . ARG A 1 296 ? 12.392 -4.273 2.655 1.00 80.25 296 ARG A C 1
ATOM 2247 O O . ARG A 1 296 ? 13.166 -3.430 3.121 1.00 80.25 296 ARG A O 1
ATOM 2254 N N . SER A 1 297 ? 11.487 -4.012 1.709 1.00 77.12 297 SER A N 1
ATOM 2255 C CA . SER A 1 297 ? 11.456 -2.780 0.900 1.00 77.12 297 SER A CA 1
ATOM 2256 C C . SER A 1 297 ? 11.398 -1.496 1.740 1.00 77.12 297 SER A C 1
ATOM 2258 O O . SER A 1 297 ? 12.062 -0.511 1.426 1.00 77.12 297 SER A O 1
ATOM 2260 N N . SER A 1 298 ? 10.669 -1.508 2.863 1.00 82.19 298 SER A N 1
ATOM 2261 C CA . SER A 1 298 ? 10.557 -0.358 3.766 1.00 82.19 298 SER A CA 1
ATOM 2262 C C . SER A 1 298 ? 10.301 -0.776 5.214 1.00 82.19 298 SER A C 1
ATOM 2264 O O . SER A 1 298 ? 9.541 -1.721 5.443 1.00 82.19 298 SER A O 1
ATOM 2266 N N . PRO A 1 299 ? 10.848 -0.058 6.221 1.00 84.12 299 PRO A N 1
ATOM 2267 C CA . PRO A 1 299 ? 10.546 -0.334 7.621 1.00 84.12 299 PRO A CA 1
ATOM 2268 C C . PRO A 1 299 ? 9.058 -0.270 7.986 1.00 84.12 299 PRO A C 1
ATOM 2270 O O . PRO A 1 299 ? 8.639 -0.879 8.965 1.00 84.12 299 PRO A O 1
ATOM 2273 N N . HIS A 1 300 ? 8.275 0.449 7.182 1.00 85.38 300 HIS A N 1
ATOM 2274 C CA . HIS A 1 300 ? 6.851 0.694 7.390 1.00 85.38 300 HIS A CA 1
ATOM 2275 C C . HIS A 1 300 ? 5.947 -0.285 6.626 1.00 85.38 300 HIS A C 1
ATOM 2277 O O . HIS A 1 300 ? 4.728 -0.205 6.752 1.00 85.38 300 HIS A O 1
ATOM 2283 N N . GLN A 1 301 ? 6.502 -1.175 5.792 1.00 84.44 301 GLN A N 1
ATOM 2284 C CA . GLN A 1 301 ? 5.698 -1.948 4.839 1.00 84.44 301 GLN A CA 1
ATOM 2285 C C . GLN A 1 301 ? 4.737 -2.918 5.531 1.00 84.44 301 GLN A C 1
ATOM 2287 O O . GLN A 1 301 ? 3.544 -2.895 5.246 1.00 84.44 301 GLN A O 1
ATOM 2292 N N . ALA A 1 302 ? 5.227 -3.700 6.498 1.00 88.81 302 ALA A N 1
ATOM 2293 C CA . ALA A 1 302 ? 4.406 -4.677 7.216 1.00 88.81 302 ALA A CA 1
ATOM 2294 C C . ALA A 1 302 ? 3.234 -4.029 7.973 1.00 88.81 302 ALA A C 1
ATOM 2296 O O . ALA A 1 302 ? 2.122 -4.549 7.948 1.00 88.81 302 ALA A O 1
ATOM 2297 N N . GLY A 1 303 ? 3.468 -2.878 8.615 1.00 88.19 303 GLY A N 1
ATOM 2298 C CA . GLY A 1 303 ? 2.419 -2.140 9.317 1.00 88.19 303 GLY A CA 1
ATOM 2299 C C . GLY A 1 303 ? 1.397 -1.521 8.369 1.00 88.19 303 GLY A C 1
ATOM 2300 O O . GLY A 1 303 ? 0.205 -1.672 8.605 1.00 88.19 303 GLY A O 1
ATOM 2301 N N . ARG A 1 304 ? 1.842 -0.898 7.266 1.00 83.94 304 ARG A N 1
ATOM 2302 C CA . ARG A 1 304 ? 0.938 -0.358 6.231 1.00 83.94 304 ARG A CA 1
ATOM 2303 C C . ARG A 1 304 ? 0.038 -1.441 5.643 1.00 83.94 304 ARG A C 1
ATOM 2305 O O . ARG A 1 304 ? -1.173 -1.259 5.592 1.00 83.94 304 ARG A O 1
ATOM 2312 N N . TRP A 1 305 ? 0.626 -2.569 5.254 1.00 85.56 305 TRP A N 1
ATOM 2313 C CA . TRP A 1 305 ? -0.101 -3.712 4.705 1.00 85.56 305 TRP A CA 1
ATOM 2314 C C . TRP A 1 305 ? -1.113 -4.283 5.706 1.00 85.56 305 TRP A C 1
ATOM 2316 O O . TRP A 1 305 ? -2.285 -4.459 5.376 1.00 85.56 305 TRP A O 1
ATOM 2326 N N . ALA A 1 306 ? -0.698 -4.513 6.956 1.00 87.69 306 ALA A N 1
ATOM 2327 C CA . ALA A 1 306 ? -1.587 -5.056 7.978 1.00 87.69 306 ALA A CA 1
ATOM 2328 C C . ALA A 1 306 ? -2.716 -4.083 8.334 1.00 87.69 306 ALA A C 1
ATOM 2330 O O . ALA A 1 306 ? -3.871 -4.492 8.404 1.00 87.69 306 ALA A O 1
ATOM 2331 N N . SER A 1 307 ? -2.408 -2.796 8.507 1.00 81.06 307 SER A N 1
ATOM 2332 C CA . SER A 1 307 ? -3.428 -1.778 8.762 1.00 81.06 307 SER A CA 1
ATOM 2333 C C . SER A 1 307 ? -4.439 -1.752 7.612 1.00 81.06 307 SER A C 1
ATOM 2335 O O . SER A 1 307 ? -5.649 -1.735 7.851 1.00 81.06 307 SER A O 1
ATOM 2337 N N . GLN A 1 308 ? -3.972 -1.909 6.364 1.00 76.56 308 GLN A N 1
ATOM 2338 C CA . GLN A 1 308 ? -4.846 -1.959 5.197 1.00 76.56 308 GLN A CA 1
ATOM 2339 C C . GLN A 1 308 ? -5.836 -3.101 5.189 1.00 76.56 308 GLN A C 1
ATOM 2341 O O . GLN A 1 308 ? -7.025 -2.871 4.955 1.00 76.56 308 GLN A O 1
ATOM 2346 N N . LEU A 1 309 ? -5.379 -4.291 5.539 1.00 77.62 309 LEU A N 1
ATOM 2347 C CA . LEU A 1 309 ? -6.251 -5.448 5.674 1.00 77.62 309 LEU A CA 1
ATOM 2348 C C . LEU A 1 309 ? -7.271 -5.280 6.796 1.00 77.62 309 LEU A C 1
ATOM 2350 O O . LEU A 1 309 ? -8.436 -5.640 6.645 1.00 77.62 309 LEU A O 1
ATOM 2354 N N . LEU A 1 310 ? -6.842 -4.705 7.916 1.00 80.62 310 LEU A N 1
ATOM 2355 C CA . LEU A 1 310 ? -7.676 -4.597 9.104 1.00 80.62 310 LEU A CA 1
ATOM 2356 C C . LEU A 1 310 ? -8.693 -3.461 9.012 1.00 80.62 310 LEU A C 1
ATOM 2358 O O . LEU A 1 310 ? -9.788 -3.602 9.544 1.00 80.62 310 LEU A O 1
ATOM 2362 N N . SER A 1 311 ? -8.391 -2.374 8.299 1.00 67.19 311 SER A N 1
ATOM 2363 C CA . SER A 1 311 ? -9.318 -1.244 8.145 1.00 67.19 311 SER A CA 1
ATOM 2364 C C . SER A 1 311 ? -10.703 -1.667 7.638 1.00 67.19 311 SER A C 1
ATOM 2366 O O . SER A 1 311 ? -11.705 -1.193 8.160 1.00 67.19 311 SER A O 1
ATOM 2368 N N . LEU A 1 312 ? -10.780 -2.629 6.711 1.00 63.09 312 LEU A N 1
ATOM 2369 C CA . LEU A 1 312 ? -12.048 -3.134 6.171 1.00 63.09 312 LEU A CA 1
ATOM 2370 C C . LEU A 1 312 ? -12.803 -4.020 7.170 1.00 63.09 312 LEU A C 1
ATOM 2372 O O . LEU A 1 312 ? -13.999 -3.832 7.379 1.00 63.09 312 LEU A O 1
ATOM 2376 N N . ALA A 1 313 ? -12.099 -4.944 7.826 1.00 62.88 313 ALA A N 1
ATOM 2377 C CA . ALA A 1 313 ? -12.702 -5.890 8.763 1.00 62.88 313 ALA A CA 1
ATOM 2378 C C . ALA A 1 313 ? -13.155 -5.231 10.083 1.00 62.88 313 ALA A C 1
ATOM 2380 O O . ALA A 1 313 ? -14.023 -5.752 10.778 1.00 62.88 313 ALA A O 1
ATOM 2381 N N . MET A 1 314 ? -12.558 -4.097 10.469 1.00 65.19 314 MET A N 1
ATOM 2382 C CA . MET A 1 314 ? -12.778 -3.493 11.792 1.00 65.19 314 MET A CA 1
ATOM 2383 C C . MET A 1 314 ? -13.925 -2.475 11.841 1.00 65.19 314 MET A C 1
ATOM 2385 O O . MET A 1 314 ? -14.506 -2.283 12.912 1.00 65.19 314 MET A O 1
ATOM 2389 N N . VAL A 1 315 ? -14.312 -1.880 10.704 1.00 62.44 315 VAL A N 1
ATOM 2390 C CA . VAL A 1 315 ? -15.517 -1.027 10.580 1.00 62.44 315 VAL A CA 1
ATOM 2391 C C . VAL A 1 315 ? -16.776 -1.761 11.058 1.00 62.44 315 VAL A C 1
ATOM 2393 O O . VAL A 1 315 ? -17.710 -1.157 11.588 1.00 62.44 315 VAL A O 1
ATOM 2396 N N . GLU A 1 316 ? -16.773 -3.084 10.930 1.00 60.88 316 GLU A N 1
ATOM 2397 C CA . GLU A 1 316 ? -17.934 -3.945 11.137 1.00 60.88 316 GLU A CA 1
ATOM 2398 C C . GLU A 1 316 ? -18.070 -4.483 12.563 1.00 60.88 316 GLU A C 1
ATOM 2400 O O . GLU A 1 316 ? -19.025 -5.202 12.855 1.00 60.88 316 GLU A O 1
ATOM 2405 N N . ARG A 1 317 ? -17.156 -4.120 13.474 1.00 68.56 317 ARG A N 1
ATOM 2406 C CA . ARG A 1 317 ? -17.255 -4.526 14.880 1.00 68.56 317 ARG A CA 1
ATOM 2407 C C . ARG A 1 317 ? -18.516 -3.960 15.533 1.00 68.56 317 ARG A C 1
ATOM 2409 O O . ARG A 1 317 ? -18.793 -2.759 15.445 1.00 68.56 317 ARG A O 1
ATOM 2416 N N . GLU A 1 318 ? -19.245 -4.833 16.226 1.00 65.31 318 GLU A N 1
ATOM 2417 C CA . GLU A 1 318 ? -20.430 -4.442 16.982 1.00 65.31 318 GLU A CA 1
ATOM 2418 C C . GLU A 1 318 ? -20.065 -3.526 18.159 1.00 65.31 318 GLU A C 1
ATOM 2420 O O . GLU A 1 318 ? -19.026 -3.709 18.802 1.00 65.31 318 GLU A O 1
ATOM 2425 N N . PRO A 1 319 ? -20.910 -2.528 18.458 1.00 65.88 319 PRO A N 1
ATOM 2426 C CA . PRO A 1 319 ? -20.709 -1.688 19.620 1.00 65.88 319 PRO A CA 1
ATOM 2427 C C . PRO A 1 319 ? -20.870 -2.458 20.939 1.00 65.88 319 PRO A C 1
ATOM 2429 O O . PRO A 1 319 ? -21.780 -3.284 21.039 1.00 65.88 319 PRO A O 1
ATOM 2432 N N . PRO A 1 320 ? -20.060 -2.154 21.979 1.00 68.88 320 PRO A N 1
ATOM 2433 C CA . PRO A 1 320 ? -20.227 -2.705 23.313 1.00 68.88 320 PRO A CA 1
ATOM 2434 C C . PRO A 1 320 ? -21.665 -2.594 23.800 1.00 68.88 320 PRO A C 1
ATOM 2436 O O . PRO A 1 320 ? -22.368 -1.620 23.517 1.00 68.88 320 PRO A O 1
ATOM 2439 N N . THR A 1 321 ? -22.083 -3.550 24.623 1.00 69.31 321 THR A N 1
ATOM 2440 C CA . THR A 1 321 ? -23.435 -3.589 25.188 1.00 69.31 321 THR A CA 1
ATOM 2441 C C . THR A 1 321 ? -23.801 -2.280 25.894 1.00 69.31 321 THR A C 1
ATOM 2443 O O . THR A 1 321 ? -24.920 -1.799 25.728 1.00 69.31 321 THR A O 1
ATOM 2446 N N . LEU A 1 322 ? -22.853 -1.649 26.602 1.00 70.88 322 LEU A N 1
ATOM 2447 C CA . LEU A 1 322 ? -23.052 -0.339 27.238 1.00 70.88 322 LEU A CA 1
ATOM 2448 C C . LEU A 1 322 ? -23.409 0.771 26.240 1.00 70.88 322 LEU A C 1
ATOM 2450 O O . LEU A 1 322 ? -24.254 1.618 26.530 1.00 70.88 322 LEU A O 1
ATOM 2454 N N . PHE A 1 323 ? -22.808 0.760 25.050 1.00 66.88 323 PHE A N 1
ATOM 2455 C CA . PHE A 1 323 ? -23.130 1.718 23.996 1.00 66.88 323 PHE A CA 1
ATOM 2456 C C . PHE A 1 323 ? -24.553 1.488 23.475 1.00 66.88 323 PHE A C 1
ATOM 2458 O O . PHE A 1 323 ? -25.346 2.431 23.415 1.00 66.88 323 PHE A O 1
ATOM 2465 N N . SER A 1 324 ? -24.905 0.233 23.187 1.00 66.81 324 SER A N 1
ATOM 2466 C CA . SER A 1 324 ? -26.246 -0.157 22.733 1.00 66.81 324 SER A CA 1
ATOM 2467 C C . SER A 1 324 ? -27.336 0.183 23.761 1.00 66.81 324 SER A C 1
ATOM 2469 O O . SER A 1 324 ? -28.393 0.695 23.390 1.00 66.81 324 SER A O 1
ATOM 2471 N N . GLN A 1 325 ? -27.064 -0.017 25.056 1.00 65.19 325 GLN A N 1
ATOM 2472 C CA . GLN A 1 325 ? -27.959 0.369 26.154 1.00 65.19 325 GLN A CA 1
ATOM 2473 C C . GLN A 1 325 ? -28.160 1.888 26.215 1.00 65.19 325 GLN A C 1
ATOM 2475 O O . GLN A 1 325 ? -29.299 2.355 26.230 1.00 65.19 325 GLN A O 1
ATOM 2480 N N . SER A 1 326 ? -27.072 2.667 26.151 1.00 62.78 326 SER A N 1
ATOM 2481 C CA . SER A 1 326 ? -27.161 4.133 26.179 1.00 62.78 326 SER A CA 1
ATOM 2482 C C . SER A 1 326 ? -27.988 4.700 25.012 1.00 62.78 326 SER A C 1
ATOM 2484 O O . SER A 1 326 ? -28.765 5.639 25.199 1.00 62.78 326 SER A O 1
ATOM 2486 N N . GLN A 1 327 ? -27.885 4.100 23.816 1.00 61.88 327 GLN A N 1
ATOM 2487 C CA . GLN A 1 327 ? -28.675 4.489 22.643 1.00 61.88 327 GLN A CA 1
ATOM 2488 C C . GLN A 1 327 ? -30.157 4.121 22.770 1.00 61.88 327 GLN A C 1
ATOM 2490 O O . GLN A 1 327 ? -31.019 4.934 22.428 1.00 61.88 327 GLN A O 1
ATOM 2495 N N . ALA A 1 328 ? -30.468 2.922 23.270 1.00 59.22 328 ALA A N 1
ATOM 2496 C CA . ALA A 1 328 ? -31.846 2.479 23.466 1.00 59.22 328 ALA A CA 1
ATOM 2497 C C . ALA A 1 328 ? -32.601 3.387 24.454 1.00 59.22 328 ALA A C 1
ATOM 2499 O O . ALA A 1 328 ? -33.755 3.748 24.212 1.00 59.22 328 ALA A O 1
ATOM 2500 N N . GLU A 1 329 ? -31.934 3.826 25.525 1.00 55.72 329 GLU A N 1
ATOM 2501 C CA . GLU A 1 329 ? -32.499 4.753 26.512 1.00 55.72 329 GLU A CA 1
ATOM 2502 C C . GLU A 1 329 ? -32.702 6.175 25.958 1.00 55.72 329 GLU A C 1
ATOM 2504 O O . GLU A 1 329 ? -33.690 6.835 26.280 1.00 55.72 329 GLU A O 1
ATOM 2509 N N . LEU A 1 330 ? -31.814 6.649 25.077 1.00 50.94 330 LEU A N 1
ATOM 2510 C CA . LEU A 1 330 ? -31.997 7.917 24.354 1.00 50.94 330 LEU A CA 1
ATOM 2511 C C . LEU A 1 330 ? -33.181 7.853 23.373 1.00 50.94 330 LEU A C 1
ATOM 2513 O O . LEU A 1 330 ? -33.907 8.836 23.199 1.00 50.94 330 LEU A O 1
ATOM 2517 N N . GLY A 1 331 ? -33.390 6.698 22.736 1.00 44.69 331 GLY A N 1
ATOM 2518 C CA . GLY A 1 331 ? -34.507 6.456 21.823 1.00 44.69 331 GLY A CA 1
ATOM 2519 C C . GLY A 1 331 ? -35.863 6.364 22.529 1.00 44.69 331 GLY A C 1
ATOM 2520 O O . GLY A 1 331 ? -36.856 6.876 22.008 1.00 44.69 331 GLY A O 1
ATOM 2521 N N . SER A 1 332 ? -35.914 5.761 23.722 1.00 48.22 332 SER A N 1
ATOM 2522 C CA . SER A 1 332 ? -37.145 5.631 24.513 1.00 48.22 332 SER A CA 1
ATOM 2523 C C . SER A 1 332 ? -37.591 6.960 25.132 1.00 48.22 332 SER A C 1
ATOM 2525 O O . SER A 1 332 ? -38.784 7.262 25.125 1.00 48.22 332 SER A O 1
ATOM 2527 N N . GLN A 1 333 ? -36.653 7.812 25.560 1.00 43.53 333 GLN A N 1
ATOM 2528 C CA . GLN A 1 333 ? -36.955 9.156 26.075 1.00 43.53 333 GLN A CA 1
ATOM 2529 C C . GLN A 1 333 ? -37.497 10.112 25.000 1.00 43.53 333 GLN A C 1
ATOM 2531 O O . GLN A 1 333 ? -38.279 11.005 25.316 1.00 43.53 333 GLN A O 1
ATOM 2536 N N . ARG A 1 334 ? -37.150 9.909 23.719 1.00 45.09 334 ARG A N 1
ATOM 2537 C CA . ARG A 1 334 ? -37.714 10.680 22.594 1.00 45.09 334 ARG A CA 1
ATOM 2538 C C . ARG A 1 334 ? -39.144 10.267 22.205 1.00 45.09 334 ARG A C 1
ATOM 2540 O O . ARG A 1 334 ? -39.760 10.981 21.420 1.00 45.09 334 ARG A O 1
ATOM 2547 N N . ARG A 1 335 ? -39.672 9.138 22.708 1.00 41.53 335 ARG A N 1
ATOM 2548 C CA . ARG A 1 335 ? -40.962 8.547 22.278 1.00 41.53 335 ARG A CA 1
ATOM 2549 C C . ARG A 1 335 ? -42.124 8.640 23.279 1.00 41.53 335 ARG A C 1
ATOM 2551 O O . ARG A 1 335 ? -43.154 8.025 23.033 1.00 41.53 335 ARG A O 1
ATOM 2558 N N . ALA A 1 336 ? -42.029 9.410 24.361 1.00 33.41 336 ALA A N 1
ATOM 2559 C CA . ALA A 1 336 ? -43.196 9.707 25.207 1.00 33.41 336 ALA A CA 1
ATOM 2560 C C . ALA A 1 336 ? -43.556 11.198 25.074 1.00 33.41 336 ALA A C 1
ATOM 2562 O O . ALA A 1 336 ? -42.665 12.024 25.272 1.00 33.41 336 ALA A O 1
ATOM 2563 N N . PRO A 1 337 ? -44.813 11.565 24.741 1.00 42.78 337 PRO A N 1
ATOM 2564 C CA . PRO A 1 337 ? -45.989 11.127 25.496 1.00 42.78 337 PRO A CA 1
ATOM 2565 C C . PRO A 1 337 ? -47.223 10.748 24.652 1.00 42.78 337 PRO A C 1
ATOM 2567 O O . PRO A 1 337 ? -47.299 11.028 23.465 1.00 42.78 337 PRO A O 1
ATOM 2570 N N . GLU A 1 338 ? -48.207 10.199 25.368 1.00 42.22 338 GLU A N 1
ATOM 2571 C CA . GLU A 1 338 ? -49.615 9.930 25.029 1.00 42.22 338 GLU A CA 1
ATOM 2572 C C . GLU A 1 338 ? -49.914 8.446 24.887 1.00 42.22 338 GLU A C 1
ATOM 2574 O O . GLU A 1 338 ? -49.567 7.826 23.895 1.00 42.22 338 GLU A O 1
ATOM 2579 N N . LEU A 1 339 ? -50.595 7.896 25.897 1.00 44.72 339 LEU A N 1
ATOM 2580 C CA . LEU A 1 339 ? -51.656 6.903 25.724 1.00 44.72 339 LEU A CA 1
ATOM 2581 C C . LEU A 1 339 ? -52.369 6.708 27.069 1.00 44.72 339 LEU A C 1
ATOM 2583 O O . LEU A 1 339 ? -51.901 6.008 27.965 1.00 44.72 339 LEU A O 1
ATOM 2587 N N . ALA A 1 340 ? -53.530 7.349 27.192 1.00 45.78 340 ALA A N 1
ATOM 2588 C CA . ALA A 1 340 ? -54.527 7.081 28.218 1.00 45.78 340 ALA A CA 1
ATOM 2589 C C . ALA A 1 340 ? -55.868 6.775 27.532 1.00 45.78 340 ALA A C 1
ATOM 2591 O O . ALA A 1 340 ? -56.452 7.668 26.923 1.00 45.78 340 ALA A O 1
ATOM 2592 N N . SER A 1 341 ? -56.337 5.522 27.634 1.00 49.62 341 SER A N 1
ATOM 2593 C CA . SER A 1 341 ? -57.745 5.072 27.774 1.00 49.62 341 SER A CA 1
ATOM 2594 C C . SER A 1 341 ? -57.934 3.653 27.217 1.00 49.62 341 SER A C 1
ATOM 2596 O O . SER A 1 341 ? -57.647 3.368 26.057 1.00 49.62 341 SER A O 1
ATOM 2598 N N . GLY A 1 342 ? -58.408 2.743 28.071 1.00 51.66 342 GLY A N 1
ATOM 2599 C CA . GLY A 1 342 ? -58.305 1.297 27.876 1.00 51.66 342 GLY A CA 1
ATOM 2600 C C . GLY A 1 342 ? -59.549 0.577 27.359 1.00 51.66 342 GLY A C 1
ATOM 2601 O O . GLY A 1 342 ? -60.150 -0.190 28.098 1.00 51.66 342 GLY A O 1
ATOM 2602 N N . SER A 1 343 ? -59.875 0.709 26.072 1.00 48.47 343 SER A N 1
ATOM 2603 C CA . SER A 1 343 ? -60.679 -0.339 25.400 1.00 48.47 343 SER A CA 1
ATOM 2604 C C . SER A 1 343 ? -60.274 -0.677 23.961 1.00 48.47 343 SER A C 1
ATOM 2606 O O . SER A 1 343 ? -60.719 -1.695 23.452 1.00 48.47 343 SER A O 1
ATOM 2608 N N . GLY A 1 344 ? -59.347 0.068 23.346 1.00 53.50 344 GLY A N 1
ATOM 2609 C CA . GLY A 1 344 ? -58.685 -0.313 22.085 1.00 53.50 344 GLY A CA 1
ATOM 2610 C C . GLY A 1 344 ? -57.276 -0.891 22.269 1.00 53.50 344 GLY A C 1
ATOM 2611 O O . GLY A 1 344 ? -56.572 -1.122 21.294 1.00 53.50 344 GLY A O 1
ATOM 2612 N N . LEU A 1 345 ? -56.831 -1.081 23.518 1.00 57.25 345 LEU A N 1
ATOM 2613 C CA . LEU A 1 345 ? -55.461 -1.502 23.828 1.00 57.25 345 LEU A CA 1
ATOM 2614 C C . LEU A 1 345 ? -55.180 -2.943 23.410 1.00 57.25 345 LEU A C 1
ATOM 2616 O O . LEU A 1 345 ? -54.085 -3.197 22.946 1.00 57.25 345 LEU A O 1
ATOM 2620 N N . HIS A 1 346 ? -56.129 -3.870 23.554 1.00 58.56 346 HIS A N 1
ATOM 2621 C CA . HIS A 1 346 ? -55.878 -5.283 23.241 1.00 58.56 346 HIS A CA 1
ATOM 2622 C C . HIS A 1 346 ? -55.722 -5.512 21.733 1.00 58.56 346 HIS A C 1
ATOM 2624 O O . HIS A 1 346 ? -54.724 -6.067 21.303 1.00 58.56 346 HIS A O 1
ATOM 2630 N N . GLU A 1 347 ? -56.637 -4.965 20.932 1.00 62.28 347 GLU A N 1
ATOM 2631 C CA . GLU A 1 347 ? -56.576 -5.020 19.463 1.00 62.28 347 GLU A CA 1
ATOM 2632 C C . GLU A 1 347 ? -55.346 -4.271 18.920 1.00 62.28 347 GLU A C 1
ATOM 2634 O O . GLU A 1 347 ? -54.712 -4.693 17.957 1.00 62.28 347 GLU A O 1
ATOM 2639 N N . ARG A 1 348 ? -54.951 -3.170 19.579 1.00 61.47 348 ARG A N 1
ATOM 2640 C CA . ARG A 1 348 ? -53.713 -2.452 19.261 1.00 61.47 348 ARG A CA 1
ATOM 2641 C C . ARG A 1 348 ? -52.465 -3.232 19.674 1.00 61.47 348 ARG A C 1
ATOM 2643 O O . ARG A 1 348 ? -51.479 -3.156 18.955 1.00 61.47 348 ARG A O 1
ATOM 2650 N N . ILE A 1 349 ? -52.491 -3.944 20.800 1.00 68.12 349 ILE A N 1
ATOM 2651 C CA . ILE A 1 349 ? -51.397 -4.820 21.238 1.00 68.12 349 ILE A CA 1
ATOM 2652 C C . ILE A 1 349 ? -51.236 -5.960 20.237 1.00 68.12 349 ILE A C 1
ATOM 2654 O O . ILE A 1 349 ? -50.133 -6.135 19.748 1.00 68.12 349 ILE A O 1
ATOM 2658 N N . GLU A 1 350 ? -52.312 -6.645 19.848 1.00 69.62 350 GLU A N 1
ATOM 2659 C CA . GLU A 1 350 ? -52.255 -7.722 18.849 1.00 69.62 350 GLU A CA 1
ATOM 2660 C C . GLU A 1 350 ? -51.754 -7.217 17.487 1.00 69.62 350 GLU A C 1
ATOM 2662 O O . GLU A 1 350 ? -50.892 -7.841 16.873 1.00 69.62 350 GLU A O 1
ATOM 2667 N N . ALA A 1 351 ? -52.221 -6.048 17.032 1.00 65.25 351 ALA A N 1
ATOM 2668 C CA . ALA A 1 351 ? -51.728 -5.440 15.795 1.00 65.25 351 ALA A CA 1
ATOM 2669 C C . ALA A 1 351 ? -50.237 -5.062 15.879 1.00 65.25 351 ALA A C 1
ATOM 2671 O O . ALA A 1 351 ? -49.497 -5.279 14.925 1.00 65.25 351 ALA A O 1
ATOM 2672 N N . LEU A 1 352 ? -49.788 -4.529 17.021 1.00 65.88 352 LEU A N 1
ATOM 2673 C CA . LEU A 1 352 ? -48.379 -4.202 17.257 1.00 65.88 352 LEU A CA 1
ATOM 2674 C C . LEU A 1 352 ? -47.510 -5.453 17.432 1.00 65.88 352 LEU A C 1
ATOM 2676 O O . LEU A 1 352 ? -46.336 -5.416 17.085 1.00 65.88 352 LEU A O 1
ATOM 2680 N N . GLU A 1 353 ? -48.049 -6.546 17.970 1.00 67.12 353 GLU A N 1
ATOM 2681 C CA . GLU A 1 353 ? -47.359 -7.835 18.069 1.00 67.12 353 GLU A CA 1
ATOM 2682 C C . GLU A 1 353 ? -47.190 -8.472 16.689 1.00 67.12 353 GLU A C 1
ATOM 2684 O O . GLU A 1 353 ? -46.087 -8.905 16.374 1.00 67.12 353 GLU A O 1
ATOM 2689 N N . SER A 1 354 ? -48.222 -8.427 15.840 1.00 66.81 354 SER A N 1
ATOM 2690 C CA . SER A 1 354 ? -48.122 -8.849 14.437 1.00 66.81 354 SER A CA 1
ATOM 2691 C C . SER A 1 354 ? -47.106 -8.002 13.666 1.00 66.81 354 SER A C 1
ATOM 2693 O O . SER A 1 354 ? -46.232 -8.551 13.006 1.00 66.81 354 SER A O 1
ATOM 2695 N N . GLU A 1 355 ? -47.161 -6.671 13.794 1.00 69.12 355 GLU A N 1
ATOM 2696 C CA . GLU A 1 355 ? -46.202 -5.768 13.142 1.00 69.12 355 GLU A CA 1
ATOM 2697 C C . GLU A 1 355 ? -44.770 -5.992 13.657 1.00 69.12 355 GLU A C 1
ATOM 2699 O O . GLU A 1 355 ? -43.813 -5.966 12.887 1.00 69.12 355 GLU A O 1
ATOM 2704 N N . ARG A 1 356 ? -44.602 -6.252 14.960 1.00 64.81 356 ARG A N 1
ATOM 2705 C CA . ARG A 1 356 ? -43.309 -6.609 15.558 1.00 64.81 356 ARG A CA 1
ATOM 2706 C C . ARG A 1 356 ? -42.766 -7.903 14.954 1.00 64.81 356 ARG A C 1
ATOM 2708 O O . ARG A 1 356 ? -41.567 -7.966 14.694 1.00 64.81 356 ARG A O 1
ATOM 2715 N N . ASP A 1 357 ? -43.607 -8.913 14.773 1.00 65.69 357 ASP A N 1
ATOM 2716 C CA . ASP A 1 357 ? -43.193 -10.216 14.256 1.00 65.69 357 ASP A CA 1
ATOM 2717 C C . ASP A 1 357 ? -42.815 -10.123 12.762 1.00 65.69 357 ASP A C 1
ATOM 2719 O O . ASP A 1 357 ? -41.735 -10.587 12.389 1.00 65.69 357 ASP A O 1
ATOM 2723 N N . ASP A 1 358 ? -43.588 -9.388 11.952 1.00 67.44 358 ASP A N 1
ATOM 2724 C CA . ASP A 1 358 ? -43.258 -9.086 10.547 1.00 67.44 358 ASP A CA 1
ATOM 2725 C C . ASP A 1 358 ? -41.934 -8.299 10.427 1.00 67.44 358 ASP A C 1
ATOM 2727 O O . ASP A 1 358 ? -41.080 -8.581 9.579 1.00 67.44 358 ASP A O 1
ATOM 2731 N N . LEU A 1 359 ? -41.721 -7.312 11.309 1.00 67.19 359 LEU A N 1
ATOM 2732 C CA . LEU A 1 359 ? -40.474 -6.542 11.366 1.00 67.19 359 LEU A CA 1
ATOM 2733 C C . LEU A 1 359 ? -39.281 -7.398 11.805 1.00 67.19 359 LEU A C 1
ATOM 2735 O O . LEU A 1 359 ? -38.166 -7.167 11.331 1.00 67.19 359 LEU A O 1
ATOM 2739 N N . TRP A 1 360 ? -39.480 -8.368 12.700 1.00 67.25 360 TRP A N 1
ATOM 2740 C CA . TRP A 1 360 ? -38.430 -9.306 13.101 1.00 67.25 360 TRP A CA 1
ATOM 2741 C C . TRP A 1 360 ? -38.003 -10.208 11.949 1.00 67.25 360 TRP A C 1
ATOM 2743 O O . TRP A 1 360 ? -36.799 -10.396 11.760 1.00 67.25 360 TRP A O 1
ATOM 2753 N N . GLU A 1 361 ? -38.955 -10.724 11.175 1.00 70.19 361 GLU A N 1
ATOM 2754 C CA . GLU A 1 361 ? -38.680 -11.557 10.003 1.00 70.19 361 GLU A CA 1
ATOM 2755 C C . GLU A 1 361 ? -37.928 -10.759 8.927 1.00 70.19 361 GLU A C 1
ATOM 2757 O O . GLU A 1 361 ? -36.834 -11.149 8.514 1.00 70.19 361 GLU A O 1
ATOM 2762 N N . ALA A 1 362 ? -38.408 -9.557 8.591 1.00 65.56 362 ALA A N 1
ATOM 2763 C CA . ALA A 1 362 ? -37.726 -8.667 7.650 1.00 65.56 362 ALA A CA 1
ATOM 2764 C C . ALA A 1 362 ? -36.308 -8.276 8.117 1.00 65.56 362 ALA A C 1
ATOM 2766 O O . ALA A 1 362 ? -35.376 -8.176 7.312 1.00 65.56 362 ALA A O 1
ATOM 2767 N N . LEU A 1 363 ? -36.112 -8.059 9.423 1.00 66.44 363 LEU A N 1
ATOM 2768 C CA . LEU A 1 363 ? -34.801 -7.761 10.005 1.00 66.44 363 LEU A CA 1
ATOM 2769 C C . LEU A 1 363 ? -33.855 -8.967 9.928 1.00 66.44 363 LEU A C 1
ATOM 2771 O O . LEU A 1 363 ? -32.655 -8.778 9.713 1.00 66.44 363 LEU A O 1
ATOM 2775 N N . PHE A 1 364 ? -34.372 -10.183 10.116 1.00 64.38 364 PHE A N 1
ATOM 2776 C CA . PHE A 1 364 ? -33.604 -11.419 9.994 1.00 64.38 364 PHE A CA 1
ATOM 2777 C C . PHE A 1 364 ? -33.146 -11.642 8.549 1.00 64.38 364 PHE A C 1
ATOM 2779 O O . PHE A 1 364 ? -31.944 -11.768 8.316 1.00 64.38 364 PHE A O 1
ATOM 2786 N N . GLU A 1 365 ? -34.056 -11.556 7.576 1.00 72.31 365 GLU A N 1
ATOM 2787 C CA . GLU A 1 365 ? -33.720 -11.663 6.148 1.00 72.31 365 GLU A CA 1
ATOM 2788 C C . GLU A 1 365 ? -32.720 -10.584 5.717 1.00 72.31 365 GLU A C 1
ATOM 2790 O O . GLU A 1 365 ? -31.724 -10.866 5.050 1.00 72.31 365 GLU A O 1
ATOM 2795 N N . THR A 1 366 ? -32.926 -9.337 6.154 1.00 63.81 366 THR A N 1
ATOM 2796 C CA . THR A 1 366 ? -32.000 -8.234 5.856 1.00 63.81 366 THR A CA 1
ATOM 2797 C C . THR A 1 366 ? -30.617 -8.480 6.463 1.00 63.81 366 THR A C 1
ATOM 2799 O O . THR A 1 366 ? -29.604 -8.113 5.864 1.00 63.81 366 THR A O 1
ATOM 2802 N N . ARG A 1 367 ? -30.539 -9.084 7.658 1.00 67.44 367 ARG A N 1
ATOM 2803 C CA . ARG A 1 367 ? -29.262 -9.468 8.277 1.00 67.44 367 ARG A CA 1
ATOM 2804 C C . ARG A 1 367 ? -28.568 -10.570 7.491 1.00 67.44 367 ARG A C 1
ATOM 2806 O O . ARG A 1 367 ? -27.369 -10.448 7.270 1.00 67.44 367 ARG A O 1
ATOM 2813 N N . GLU A 1 368 ? -29.298 -11.589 7.055 1.00 67.50 368 GLU A N 1
ATOM 2814 C CA . GLU A 1 368 ? -28.746 -12.689 6.263 1.00 67.50 368 GLU A CA 1
ATOM 2815 C C . GLU A 1 368 ? -28.235 -12.194 4.903 1.00 67.50 368 GLU A C 1
ATOM 2817 O O . GLU A 1 368 ? -27.091 -12.454 4.537 1.00 67.50 368 GLU A O 1
ATOM 2822 N N . GLN A 1 369 ? -29.022 -11.373 4.201 1.00 66.00 369 GLN A N 1
ATOM 2823 C CA . GLN A 1 369 ? -28.607 -10.745 2.943 1.00 66.00 369 GLN A CA 1
ATOM 2824 C C . GLN A 1 369 ? -27.385 -9.843 3.127 1.00 66.00 369 GLN A C 1
ATOM 2826 O O . GLN A 1 369 ? -26.463 -9.873 2.311 1.00 66.00 369 GLN A O 1
ATOM 2831 N N . ARG A 1 370 ? -27.342 -9.054 4.211 1.00 63.09 370 ARG A N 1
ATOM 2832 C CA . ARG A 1 370 ? -26.152 -8.266 4.556 1.00 63.09 370 ARG A CA 1
ATOM 2833 C C . ARG A 1 370 ? -24.956 -9.157 4.838 1.00 63.09 370 ARG A C 1
ATOM 2835 O O . ARG A 1 370 ? -23.869 -8.804 4.403 1.00 63.09 370 ARG A O 1
ATOM 2842 N N . GLN A 1 371 ? -25.133 -10.277 5.533 1.00 64.88 371 GLN A N 1
ATOM 2843 C CA . GLN A 1 371 ? -24.039 -11.200 5.810 1.00 64.88 371 GLN A CA 1
ATOM 2844 C C . GLN A 1 371 ? -23.498 -11.829 4.524 1.00 64.88 371 GLN A C 1
ATOM 2846 O O . GLN A 1 371 ? -22.300 -11.761 4.286 1.00 64.88 371 GLN A O 1
ATOM 2851 N N . ALA A 1 372 ? -24.365 -12.312 3.635 1.00 66.19 372 ALA A N 1
ATOM 2852 C CA . ALA A 1 372 ? -23.941 -12.860 2.348 1.00 66.19 372 ALA A CA 1
ATOM 2853 C C . ALA A 1 372 ? -23.223 -11.813 1.473 1.00 66.19 372 ALA A C 1
ATOM 2855 O O . ALA A 1 372 ? -22.187 -12.095 0.869 1.00 66.19 372 ALA A O 1
ATOM 2856 N N . ALA A 1 373 ? -23.739 -10.579 1.430 1.00 63.75 373 ALA A N 1
ATOM 2857 C CA . ALA A 1 373 ? -23.094 -9.484 0.710 1.00 63.75 373 ALA A CA 1
ATOM 2858 C C . ALA A 1 373 ? -21.733 -9.099 1.322 1.00 63.75 373 ALA A C 1
ATOM 2860 O O . ALA A 1 373 ? -20.814 -8.748 0.580 1.00 63.75 373 ALA A O 1
ATOM 2861 N N . ARG A 1 374 ? -21.585 -9.183 2.654 1.00 64.44 374 ARG A N 1
ATOM 2862 C CA . ARG A 1 374 ? -20.297 -8.999 3.348 1.00 64.44 374 ARG A CA 1
ATOM 2863 C C . ARG A 1 374 ? -19.312 -10.083 2.953 1.00 64.44 374 ARG A C 1
ATOM 2865 O O . ARG A 1 374 ? -18.230 -9.747 2.487 1.00 64.44 374 ARG A O 1
ATOM 2872 N N . ASP A 1 375 ? -19.712 -11.347 3.044 1.00 66.38 375 ASP A N 1
ATOM 2873 C CA . ASP A 1 375 ? -18.845 -12.481 2.722 1.00 66.38 375 ASP A CA 1
ATOM 2874 C C . ASP A 1 375 ? -18.317 -12.372 1.279 1.00 66.38 375 ASP A C 1
ATOM 2876 O O . ASP A 1 375 ? -17.120 -12.543 1.033 1.00 66.38 375 ASP A O 1
ATOM 2880 N N . GLN A 1 376 ? -19.183 -11.972 0.338 1.00 69.25 376 GLN A N 1
ATOM 2881 C CA . GLN A 1 376 ? -18.814 -11.724 -1.057 1.00 69.25 376 GLN A CA 1
ATOM 2882 C C . GLN A 1 376 ? -17.880 -10.513 -1.227 1.00 69.25 376 GLN A C 1
ATOM 2884 O O . GLN A 1 376 ? -16.929 -10.559 -2.012 1.00 69.25 376 GLN A O 1
ATOM 2889 N N . ARG A 1 377 ? -18.135 -9.404 -0.522 1.00 65.25 377 ARG A N 1
ATOM 2890 C CA . ARG A 1 377 ? -17.274 -8.211 -0.576 1.00 65.25 377 ARG A CA 1
ATOM 2891 C C . ARG A 1 377 ? -15.895 -8.506 0.009 1.00 65.25 377 ARG A C 1
ATOM 2893 O O . ARG A 1 377 ? -14.897 -8.031 -0.531 1.00 65.25 377 ARG A O 1
ATOM 2900 N N . ASP A 1 378 ? -15.832 -9.288 1.077 1.00 63.03 378 ASP A N 1
ATOM 2901 C CA . ASP A 1 378 ? -14.585 -9.686 1.718 1.00 63.03 378 ASP A CA 1
ATOM 2902 C C . ASP A 1 378 ? -13.795 -10.646 0.826 1.00 63.03 378 ASP A C 1
ATOM 2904 O O . ASP A 1 378 ? -12.576 -10.535 0.741 1.00 63.03 378 ASP A O 1
ATOM 2908 N N . GLU A 1 379 ? -14.468 -11.546 0.106 1.00 69.94 379 GLU A N 1
ATOM 2909 C CA . GLU A 1 379 ? -13.840 -12.379 -0.924 1.00 69.94 379 GLU A CA 1
ATOM 2910 C C . GLU A 1 379 ? -13.289 -11.539 -2.088 1.00 69.94 379 GLU A C 1
ATOM 2912 O O . GLU A 1 379 ? -12.136 -11.704 -2.484 1.00 69.94 379 GLU A O 1
ATOM 2917 N N . MET A 1 380 ? -14.061 -10.583 -2.611 1.00 66.06 380 MET A N 1
ATOM 2918 C CA . MET A 1 380 ? -13.586 -9.731 -3.707 1.00 66.06 380 MET A CA 1
ATOM 2919 C C . MET A 1 380 ? -12.456 -8.790 -3.266 1.00 66.06 380 MET A C 1
ATOM 2921 O O . MET A 1 380 ? -11.495 -8.582 -4.005 1.00 66.06 380 MET A O 1
ATOM 2925 N N . SER A 1 381 ? -12.531 -8.251 -2.048 1.00 64.69 381 SER A N 1
ATOM 2926 C CA . SER A 1 381 ? -11.454 -7.439 -1.470 1.00 64.69 381 SER A CA 1
ATOM 2927 C C . SER A 1 381 ? -10.183 -8.269 -1.310 1.00 64.69 381 SER A C 1
ATOM 2929 O O . SER A 1 381 ? -9.103 -7.806 -1.674 1.00 64.69 381 SER A O 1
ATOM 2931 N N . GLN A 1 382 ? -10.319 -9.514 -0.847 1.00 61.78 382 GLN A N 1
ATOM 2932 C CA . GLN A 1 382 ? -9.216 -10.463 -0.749 1.00 61.78 382 GLN A CA 1
ATOM 2933 C C . GLN A 1 382 ? -8.549 -10.698 -2.114 1.00 61.78 382 GLN A C 1
ATOM 2935 O O . GLN A 1 382 ? -7.332 -10.574 -2.217 1.00 61.78 382 GLN A O 1
ATOM 2940 N N . GLN A 1 383 ? -9.330 -10.926 -3.175 1.00 69.56 383 GLN A N 1
ATOM 2941 C CA . GLN A 1 383 ? -8.797 -11.093 -4.534 1.00 69.56 383 GLN A CA 1
ATOM 2942 C C . GLN A 1 383 ? -8.038 -9.853 -5.028 1.00 69.56 383 GLN A C 1
ATOM 2944 O O . GLN A 1 383 ? -6.980 -9.977 -5.644 1.00 69.56 383 GLN A O 1
ATOM 2949 N N . VAL A 1 384 ? -8.553 -8.648 -4.759 1.00 68.62 384 VAL A N 1
ATOM 2950 C CA . VAL A 1 384 ? -7.872 -7.395 -5.131 1.00 68.62 384 VAL A CA 1
ATOM 2951 C C . VAL A 1 384 ? -6.518 -7.280 -4.444 1.00 68.62 384 VAL A C 1
ATOM 2953 O O . VAL A 1 384 ? -5.538 -6.899 -5.081 1.00 68.62 384 VAL A O 1
ATOM 2956 N N . LEU A 1 385 ? -6.456 -7.621 -3.163 1.00 63.44 385 LEU A N 1
ATOM 2957 C CA . LEU A 1 385 ? -5.229 -7.557 -2.382 1.00 63.44 385 LEU A CA 1
ATOM 2958 C C . LEU A 1 385 ? -4.209 -8.612 -2.826 1.00 63.44 385 LEU A C 1
ATOM 2960 O O . LEU A 1 385 ? -3.023 -8.307 -2.913 1.00 63.44 385 LEU A O 1
ATOM 2964 N N . ASP A 1 386 ? -4.652 -9.824 -3.162 1.00 67.12 386 ASP A N 1
ATOM 2965 C CA . ASP A 1 386 ? -3.760 -10.871 -3.673 1.00 67.12 386 ASP A CA 1
ATOM 2966 C C . ASP A 1 386 ? -3.141 -10.456 -5.018 1.00 67.12 386 ASP A C 1
ATOM 2968 O O . ASP A 1 386 ? -1.932 -10.577 -5.210 1.00 67.12 386 ASP A O 1
ATOM 2972 N N . MET A 1 387 ? -3.929 -9.837 -5.905 1.00 65.88 387 MET A N 1
ATOM 2973 C CA . MET A 1 387 ? -3.402 -9.243 -7.141 1.00 65.88 387 MET A CA 1
ATOM 2974 C C . MET A 1 387 ? -2.411 -8.097 -6.881 1.00 65.88 387 MET A C 1
ATOM 2976 O O . MET A 1 387 ? -1.470 -7.916 -7.655 1.00 65.88 387 MET A O 1
ATOM 2980 N N . GLN A 1 388 ? -2.612 -7.304 -5.824 1.00 65.50 388 GLN A N 1
ATOM 2981 C CA . GLN A 1 388 ? -1.685 -6.230 -5.451 1.00 65.50 388 GLN A CA 1
ATOM 2982 C C . GLN A 1 388 ? -0.344 -6.782 -4.959 1.00 65.50 388 GLN A C 1
ATOM 2984 O O . GLN A 1 388 ? 0.697 -6.302 -5.405 1.00 65.50 388 GLN A O 1
ATOM 2989 N N . ASP A 1 389 ? -0.358 -7.813 -4.112 1.00 64.75 389 ASP A N 1
ATOM 2990 C CA . ASP A 1 389 ? 0.868 -8.447 -3.615 1.00 64.75 389 ASP A CA 1
ATOM 2991 C C . ASP A 1 389 ? 1.643 -9.126 -4.764 1.00 64.75 389 ASP A C 1
ATOM 2993 O O . ASP A 1 389 ? 2.870 -9.013 -4.850 1.00 64.75 389 ASP A O 1
ATOM 2997 N N . GLU A 1 390 ? 0.940 -9.773 -5.703 1.00 69.50 390 GLU A N 1
ATOM 2998 C CA . GLU A 1 390 ? 1.551 -10.320 -6.923 1.00 69.50 390 GLU A CA 1
ATOM 2999 C C . GLU A 1 390 ? 2.199 -9.231 -7.786 1.00 69.50 390 GLU A C 1
ATOM 3001 O O . GLU A 1 390 ? 3.303 -9.424 -8.309 1.00 69.50 390 GLU A O 1
ATOM 3006 N N . LEU A 1 391 ? 1.531 -8.082 -7.926 1.00 69.62 391 LEU A N 1
ATOM 3007 C CA . LEU A 1 391 ? 2.040 -6.945 -8.684 1.00 69.62 391 LEU A CA 1
ATOM 3008 C C . LEU A 1 391 ? 3.291 -6.345 -8.032 1.00 69.62 391 LEU A C 1
ATOM 3010 O O . LEU A 1 391 ? 4.272 -6.111 -8.737 1.00 69.62 391 LEU A O 1
ATOM 3014 N N . GLU A 1 392 ? 3.286 -6.133 -6.714 1.00 70.38 392 GLU A N 1
ATOM 3015 C CA . GLU A 1 392 ? 4.439 -5.593 -5.980 1.00 70.38 392 GLU A CA 1
ATOM 3016 C C . GLU A 1 392 ? 5.649 -6.532 -6.102 1.00 70.38 392 GLU A C 1
ATOM 3018 O O . GLU A 1 392 ? 6.760 -6.106 -6.426 1.00 70.38 392 GLU A O 1
ATOM 3023 N N . LEU A 1 393 ? 5.434 -7.842 -5.957 1.00 69.56 393 LEU A N 1
ATOM 3024 C CA . LEU A 1 393 ? 6.494 -8.832 -6.137 1.00 69.56 393 LEU A CA 1
ATOM 3025 C C . LEU A 1 393 ? 7.024 -8.863 -7.581 1.00 69.56 393 LEU A C 1
ATOM 3027 O O . LEU A 1 393 ? 8.227 -9.024 -7.804 1.00 69.56 393 LEU A O 1
ATOM 3031 N N . ALA A 1 394 ? 6.147 -8.714 -8.576 1.00 68.56 394 ALA A N 1
ATOM 3032 C CA . ALA A 1 394 ? 6.550 -8.620 -9.976 1.00 68.56 394 ALA A CA 1
ATOM 3033 C C . ALA A 1 394 ? 7.364 -7.346 -10.260 1.00 68.56 394 ALA A C 1
ATOM 3035 O O . ALA A 1 394 ? 8.335 -7.405 -11.020 1.00 68.56 394 ALA A O 1
ATOM 3036 N N . GLN A 1 395 ? 7.014 -6.219 -9.636 1.00 68.69 395 GLN A N 1
ATOM 3037 C CA . GLN A 1 395 ? 7.763 -4.964 -9.734 1.00 68.69 395 GLN A CA 1
ATOM 3038 C C . GLN A 1 395 ? 9.169 -5.109 -9.146 1.00 68.69 395 GLN A C 1
ATOM 3040 O O . GLN A 1 395 ? 10.137 -4.869 -9.865 1.00 68.69 395 GLN A O 1
ATOM 3045 N N . LEU A 1 396 ? 9.298 -5.633 -7.922 1.00 64.56 396 LEU A N 1
ATOM 3046 C CA . LEU A 1 396 ? 10.602 -5.880 -7.288 1.00 64.56 396 LEU A CA 1
ATOM 3047 C C . LEU A 1 396 ? 11.494 -6.807 -8.130 1.00 64.56 396 LEU A C 1
ATOM 3049 O O . LEU A 1 396 ? 12.683 -6.551 -8.311 1.00 64.56 396 LEU A O 1
ATOM 3053 N N . ARG A 1 397 ? 10.922 -7.871 -8.713 1.00 73.31 397 ARG A N 1
ATOM 3054 C CA . ARG A 1 397 ? 11.655 -8.759 -9.638 1.00 73.31 397 ARG A CA 1
ATOM 3055 C C . ARG A 1 397 ? 12.098 -8.039 -10.907 1.00 73.31 397 ARG A C 1
ATOM 3057 O O . ARG A 1 397 ? 13.155 -8.348 -11.451 1.00 73.31 397 ARG A O 1
ATOM 3064 N N . THR A 1 398 ? 11.276 -7.124 -11.410 1.00 67.62 398 THR A N 1
ATOM 3065 C CA . THR A 1 398 ? 11.602 -6.343 -12.606 1.00 67.62 398 THR A CA 1
ATOM 3066 C C . THR A 1 398 ? 12.770 -5.404 -12.324 1.00 67.62 398 THR A C 1
ATOM 3068 O O . THR A 1 398 ? 13.704 -5.366 -13.122 1.00 67.62 398 THR A O 1
ATOM 3071 N N . GLU A 1 399 ? 12.765 -4.731 -11.173 1.00 64.75 399 GLU A N 1
ATOM 3072 C CA . GLU A 1 399 ? 13.867 -3.881 -10.708 1.00 64.75 399 GLU A CA 1
ATOM 3073 C C . GLU A 1 399 ? 15.169 -4.683 -10.543 1.00 64.75 399 GLU A C 1
ATOM 3075 O O . GLU A 1 399 ? 16.207 -4.294 -11.077 1.00 64.75 399 GLU A O 1
ATOM 3080 N N . GLU A 1 400 ? 15.113 -5.862 -9.914 1.00 68.38 400 GLU A N 1
ATOM 3081 C CA . GLU A 1 400 ? 16.286 -6.736 -9.754 1.00 68.38 400 GLU A CA 1
ATOM 3082 C C . GLU A 1 400 ? 16.860 -7.194 -11.110 1.00 68.38 400 GLU A C 1
ATOM 3084 O O . GLU A 1 400 ? 18.076 -7.260 -11.313 1.00 68.38 400 GLU A O 1
ATOM 3089 N N . LEU A 1 401 ? 15.993 -7.532 -12.070 1.00 68.19 401 LEU A N 1
ATOM 3090 C CA . LEU A 1 401 ? 16.423 -7.900 -13.420 1.00 68.19 401 LEU A CA 1
ATOM 3091 C C . LEU A 1 401 ? 17.020 -6.711 -14.180 1.00 68.19 401 LEU A C 1
ATOM 3093 O O . LEU A 1 401 ? 17.956 -6.910 -14.957 1.00 68.19 401 LEU A O 1
ATOM 3097 N N . GLN A 1 402 ? 16.504 -5.501 -13.964 1.00 64.12 402 GLN A N 1
ATOM 3098 C CA . GLN A 1 402 ? 17.050 -4.274 -14.544 1.00 64.12 402 GLN A CA 1
ATOM 3099 C C . GLN A 1 402 ? 18.444 -3.965 -13.989 1.00 64.12 402 GLN A C 1
ATOM 3101 O O . GLN A 1 402 ? 19.350 -3.695 -14.773 1.00 64.12 402 GLN A O 1
ATOM 3106 N N . GLU A 1 403 ? 18.652 -4.083 -12.678 1.00 61.41 403 GLU A N 1
ATOM 3107 C CA . GLU A 1 403 ? 19.969 -3.906 -12.051 1.00 61.41 403 GLU A CA 1
ATOM 3108 C C . GLU A 1 403 ? 20.981 -4.931 -12.585 1.00 61.41 403 GLU A C 1
ATOM 3110 O O . GLU A 1 403 ? 22.060 -4.571 -13.053 1.00 61.41 403 GLU A O 1
ATOM 3115 N N . LYS A 1 404 ? 20.591 -6.212 -12.657 1.00 66.62 404 LYS A N 1
ATOM 3116 C CA . LYS A 1 404 ? 21.426 -7.263 -13.265 1.00 66.62 404 LYS A CA 1
ATOM 3117 C C . LYS A 1 404 ? 21.747 -6.987 -14.730 1.00 66.62 404 LYS A C 1
ATOM 3119 O O . LYS A 1 404 ? 22.817 -7.376 -15.197 1.00 66.62 404 LYS A O 1
ATOM 3124 N N . LEU A 1 405 ? 20.822 -6.384 -15.477 1.00 69.69 405 LEU A N 1
ATOM 3125 C CA . LEU A 1 405 ? 21.065 -6.009 -16.865 1.00 69.69 405 LEU A CA 1
ATOM 3126 C C . LEU A 1 405 ? 22.121 -4.902 -16.945 1.00 69.69 405 LEU A C 1
ATOM 3128 O O . LEU A 1 405 ? 23.052 -5.047 -17.731 1.00 69.69 405 LEU A O 1
ATOM 3132 N N . ILE A 1 406 ? 22.021 -3.870 -16.101 1.00 64.25 406 ILE A N 1
ATOM 3133 C CA . ILE A 1 406 ? 23.015 -2.790 -16.000 1.00 64.25 406 ILE A CA 1
ATOM 3134 C C . ILE A 1 406 ? 24.397 -3.371 -15.665 1.00 64.25 406 ILE A C 1
ATOM 3136 O O . ILE A 1 406 ? 25.351 -3.145 -16.407 1.00 64.25 406 ILE A O 1
ATOM 3140 N N . ASP A 1 407 ? 24.492 -4.236 -14.652 1.00 61.00 407 ASP A N 1
ATOM 3141 C CA . ASP A 1 407 ? 25.746 -4.901 -14.272 1.00 61.00 407 ASP A CA 1
ATOM 3142 C C . ASP A 1 407 ? 26.351 -5.731 -15.412 1.00 61.00 407 ASP A C 1
ATOM 3144 O O . ASP A 1 407 ? 27.569 -5.782 -15.609 1.00 61.00 407 ASP A O 1
ATOM 3148 N N . LYS A 1 408 ? 25.506 -6.435 -16.174 1.00 65.06 408 LYS A N 1
ATOM 3149 C CA . LYS A 1 408 ? 25.951 -7.232 -17.324 1.00 65.06 408 LYS A CA 1
ATOM 3150 C C . LYS A 1 408 ? 26.397 -6.353 -18.481 1.00 65.06 408 LYS A C 1
ATOM 3152 O O . LYS A 1 408 ? 27.347 -6.720 -19.176 1.00 65.06 408 LYS A O 1
ATOM 3157 N N . GLU A 1 409 ? 25.743 -5.219 -18.689 1.00 61.72 409 GLU A N 1
ATOM 3158 C CA . GLU A 1 409 ? 26.161 -4.230 -19.673 1.00 61.72 409 GLU A CA 1
ATOM 3159 C C . GLU A 1 409 ? 27.505 -3.602 -19.300 1.00 61.72 409 GLU A C 1
ATOM 3161 O O . GLU A 1 409 ? 28.373 -3.509 -20.169 1.00 61.72 409 GLU A O 1
ATOM 3166 N N . ASP A 1 410 ? 27.732 -3.282 -18.028 1.00 55.91 410 ASP A N 1
ATOM 3167 C CA . ASP A 1 410 ? 29.008 -2.754 -17.539 1.00 55.91 410 ASP A CA 1
ATOM 3168 C C . ASP A 1 410 ? 30.133 -3.791 -17.635 1.00 55.91 410 ASP A C 1
ATOM 3170 O O . ASP A 1 410 ? 31.213 -3.487 -18.145 1.00 55.91 410 ASP A O 1
ATOM 3174 N N . GLN A 1 411 ? 29.870 -5.052 -17.273 1.00 59.25 411 GLN A N 1
ATOM 3175 C CA . GLN A 1 411 ? 30.816 -6.162 -17.471 1.00 59.25 411 GLN A CA 1
ATOM 3176 C C . GLN A 1 411 ? 31.151 -6.379 -18.950 1.00 59.25 411 GLN A C 1
ATOM 3178 O O . GLN A 1 411 ? 32.291 -6.692 -19.298 1.00 59.25 411 GLN A O 1
ATOM 3183 N N . MET A 1 412 ? 30.167 -6.225 -19.838 1.00 57.75 412 MET A N 1
ATOM 3184 C CA . MET A 1 412 ? 30.376 -6.317 -21.279 1.00 57.75 412 MET A CA 1
ATOM 3185 C C . MET A 1 412 ? 31.211 -5.138 -21.788 1.00 57.75 412 MET A C 1
ATOM 3187 O O . MET A 1 412 ? 32.124 -5.356 -22.580 1.00 57.75 412 MET A O 1
ATOM 3191 N N . VAL A 1 413 ? 30.960 -3.913 -21.319 1.00 54.94 413 VAL A N 1
ATOM 3192 C CA . VAL A 1 413 ? 31.783 -2.736 -21.640 1.00 54.94 413 VAL A CA 1
ATOM 3193 C C . VAL A 1 413 ? 33.216 -2.934 -21.147 1.00 54.94 413 VAL A C 1
ATOM 3195 O O . VAL A 1 413 ? 34.150 -2.743 -21.923 1.00 54.94 413 VAL A O 1
ATOM 3198 N N . GLU A 1 414 ? 33.410 -3.393 -19.912 1.00 51.62 414 GLU A N 1
ATOM 3199 C CA . GLU A 1 414 ? 34.735 -3.674 -19.357 1.00 51.62 414 GLU A CA 1
ATOM 3200 C C . GLU A 1 414 ? 35.458 -4.776 -20.148 1.00 51.62 414 GLU A C 1
ATOM 3202 O O . GLU A 1 414 ? 36.639 -4.639 -20.471 1.00 51.62 414 GLU A O 1
ATOM 3207 N N . MET A 1 415 ? 34.754 -5.845 -20.532 1.00 52.09 415 MET A N 1
ATOM 3208 C CA . MET A 1 415 ? 35.300 -6.902 -21.385 1.00 52.09 415 MET A CA 1
ATOM 3209 C C . MET A 1 415 ? 35.670 -6.373 -22.776 1.00 52.09 415 MET A C 1
ATOM 3211 O O . MET A 1 415 ? 36.744 -6.698 -23.275 1.00 52.09 415 MET A O 1
ATOM 3215 N N . LEU A 1 416 ? 34.838 -5.527 -23.391 1.00 51.19 416 LEU A N 1
ATOM 3216 C CA . LEU A 1 416 ? 35.146 -4.895 -24.678 1.00 51.19 416 LEU A CA 1
ATOM 3217 C C . LEU A 1 416 ? 36.364 -3.966 -24.585 1.00 51.19 416 LEU A C 1
ATOM 3219 O O . LEU A 1 416 ? 37.177 -3.947 -25.507 1.00 51.19 416 LEU A O 1
ATOM 3223 N N . VAL A 1 417 ? 36.521 -3.234 -23.479 1.00 51.84 417 VAL A N 1
ATOM 3224 C CA . VAL A 1 417 ? 37.689 -2.375 -23.224 1.00 51.84 417 VAL A CA 1
ATOM 3225 C C . VAL A 1 417 ? 38.949 -3.218 -23.007 1.00 51.84 417 VAL A C 1
ATOM 3227 O O . VAL A 1 417 ? 39.991 -2.912 -23.581 1.00 51.84 417 VAL A O 1
ATOM 3230 N N . ARG A 1 418 ? 38.856 -4.325 -22.257 1.00 49.53 418 ARG A N 1
ATOM 3231 C CA . ARG A 1 418 ? 39.970 -5.271 -22.047 1.00 49.53 418 ARG A CA 1
ATOM 3232 C C . ARG A 1 418 ? 40.384 -6.023 -23.319 1.00 49.53 418 ARG A C 1
ATOM 3234 O O . ARG A 1 418 ? 41.501 -6.526 -23.377 1.00 49.53 418 ARG A O 1
ATOM 3241 N N . VAL A 1 419 ? 39.508 -6.113 -24.322 1.00 54.53 419 VAL A N 1
ATOM 3242 C CA . VAL A 1 419 ? 39.750 -6.813 -25.601 1.00 54.53 419 VAL A CA 1
ATOM 3243 C C . VAL A 1 419 ? 40.302 -5.885 -26.709 1.00 54.53 419 VAL A C 1
ATOM 3245 O O . VAL A 1 419 ? 40.662 -6.364 -27.787 1.00 54.53 419 VAL A O 1
ATOM 3248 N N . GLY A 1 420 ? 40.459 -4.575 -26.480 1.00 44.31 420 GLY A N 1
ATOM 3249 C CA . GLY A 1 420 ? 41.169 -3.696 -27.428 1.00 44.31 420 GLY A CA 1
ATOM 3250 C C . GLY A 1 420 ? 42.677 -3.969 -27.387 1.00 44.31 420 GLY A C 1
ATOM 3251 O O . GLY A 1 420 ? 43.304 -3.694 -26.375 1.00 44.31 420 GLY A O 1
ATOM 3252 N N . GLU A 1 421 ? 43.305 -4.570 -28.406 1.00 44.66 421 GLU A N 1
ATOM 3253 C CA . GLU A 1 421 ? 43.528 -3.935 -29.719 1.00 44.66 421 GLU A CA 1
ATOM 3254 C C . GLU A 1 421 ? 43.163 -4.761 -30.986 1.00 44.66 421 GLU A C 1
ATOM 3256 O O . GLU A 1 421 ? 43.557 -4.365 -32.079 1.00 44.66 421 GLU A O 1
ATOM 3261 N N . ALA A 1 422 ? 42.400 -5.866 -30.936 1.00 45.03 422 ALA A N 1
ATOM 3262 C CA . ALA A 1 422 ? 42.245 -6.728 -32.136 1.00 45.03 422 ALA A CA 1
ATOM 3263 C C . ALA A 1 422 ? 40.820 -7.088 -32.611 1.00 45.03 422 ALA A C 1
ATOM 3265 O O . ALA A 1 422 ? 40.691 -7.883 -33.544 1.00 45.03 422 ALA A O 1
ATOM 3266 N N . GLY A 1 423 ? 39.735 -6.538 -32.054 1.00 49.47 423 GLY A N 1
ATOM 3267 C CA . GLY A 1 423 ? 38.414 -7.092 -32.392 1.00 49.47 423 GLY A CA 1
ATOM 3268 C C . GLY A 1 423 ? 37.177 -6.283 -32.039 1.00 49.47 423 GLY A C 1
ATOM 3269 O O . GLY A 1 423 ? 36.191 -6.878 -31.614 1.00 49.47 423 GLY A O 1
ATOM 3270 N N . THR A 1 424 ? 37.169 -4.963 -32.231 1.00 50.69 424 THR A N 1
ATOM 3271 C CA . THR A 1 424 ? 35.924 -4.192 -32.082 1.00 50.69 424 THR A CA 1
ATOM 3272 C C . THR A 1 424 ? 34.889 -4.683 -33.110 1.00 50.69 424 THR A C 1
ATOM 3274 O O . THR A 1 424 ? 35.160 -4.606 -34.313 1.00 50.69 424 THR A O 1
ATOM 3277 N N . PRO A 1 425 ? 33.712 -5.205 -32.704 1.00 52.12 425 PRO A N 1
ATOM 3278 C CA . PRO A 1 425 ? 32.693 -5.646 -33.652 1.00 52.12 425 PRO A CA 1
ATOM 3279 C C . PRO A 1 425 ? 32.210 -4.446 -34.469 1.00 52.12 425 PRO A C 1
ATOM 3281 O O . PRO A 1 425 ? 31.739 -3.465 -33.907 1.00 52.12 425 PRO A O 1
ATOM 3284 N N . MET A 1 426 ? 32.346 -4.497 -35.795 1.00 64.25 426 MET A N 1
ATOM 3285 C CA . MET A 1 426 ? 32.006 -3.370 -36.666 1.00 64.25 426 MET A CA 1
ATOM 3286 C C . MET A 1 426 ? 30.645 -3.557 -37.344 1.00 64.25 426 MET A C 1
ATOM 3288 O O . MET A 1 426 ? 30.322 -4.632 -37.852 1.00 64.25 426 MET A O 1
ATOM 3292 N N . VAL A 1 427 ? 29.858 -2.487 -37.414 1.00 64.88 427 VAL A N 1
ATOM 3293 C CA . VAL A 1 427 ? 28.608 -2.430 -38.181 1.00 64.88 427 VAL A CA 1
ATOM 3294 C C . VAL A 1 427 ? 28.963 -2.278 -39.660 1.00 64.88 427 VAL A C 1
ATOM 3296 O O . VAL A 1 427 ? 29.688 -1.361 -40.014 1.00 64.88 427 VAL A O 1
ATOM 3299 N N . THR A 1 428 ? 28.492 -3.168 -40.538 1.00 69.25 428 THR A N 1
ATOM 3300 C CA . THR A 1 428 ? 28.883 -3.152 -41.967 1.00 69.25 428 THR A CA 1
ATOM 3301 C C . THR A 1 428 ? 27.764 -2.614 -42.865 1.00 69.25 428 THR A C 1
ATOM 3303 O O . THR A 1 428 ? 26.663 -3.159 -42.822 1.00 69.25 428 THR A O 1
ATOM 3306 N N . ASP A 1 429 ? 27.984 -1.573 -43.667 1.00 72.56 429 ASP A N 1
ATOM 3307 C CA . ASP A 1 429 ? 26.965 -1.061 -44.596 1.00 72.56 429 ASP A CA 1
ATOM 3308 C C . ASP A 1 429 ? 26.717 -1.980 -45.810 1.00 72.56 429 ASP A C 1
ATOM 3310 O O . ASP A 1 429 ? 27.275 -3.070 -45.941 1.00 72.56 429 ASP A O 1
ATOM 3314 N N . ALA A 1 430 ? 25.844 -1.520 -46.708 1.00 60.97 430 ALA A N 1
ATOM 3315 C CA . ALA A 1 430 ? 25.509 -2.173 -47.970 1.00 60.97 430 ALA A CA 1
ATOM 3316 C C . ALA A 1 430 ? 26.717 -2.422 -48.890 1.00 60.97 430 ALA A C 1
ATOM 3318 O O . ALA A 1 430 ? 26.737 -3.399 -49.635 1.00 60.97 430 ALA A O 1
ATOM 3319 N N . A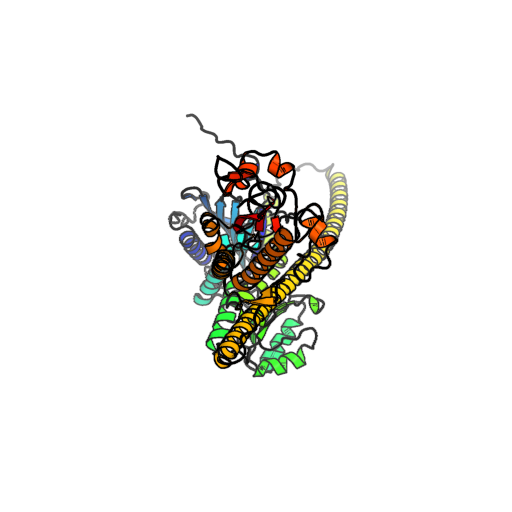LA A 1 431 ? 27.705 -1.528 -48.843 1.00 64.62 431 ALA A N 1
ATOM 3320 C CA . ALA A 1 431 ? 28.904 -1.544 -49.670 1.00 64.62 431 ALA A CA 1
ATOM 3321 C C . ALA A 1 431 ? 30.074 -2.287 -48.997 1.00 64.62 431 ALA A C 1
ATOM 3323 O O . ALA A 1 431 ? 31.184 -2.295 -49.529 1.00 64.62 431 ALA A O 1
ATOM 3324 N N . GLY A 1 432 ? 29.849 -2.910 -47.834 1.00 69.50 432 GLY A N 1
ATOM 3325 C CA . GLY A 1 432 ? 30.879 -3.625 -47.083 1.00 69.50 432 GLY A CA 1
ATOM 3326 C C . GLY A 1 432 ? 31.764 -2.730 -46.206 1.00 69.50 432 GLY A C 1
ATOM 3327 O O . GLY A 1 432 ? 32.729 -3.227 -45.620 1.00 69.50 432 GLY A O 1
ATOM 3328 N N . ARG A 1 433 ? 31.467 -1.429 -46.088 1.00 77.06 433 ARG A N 1
ATOM 3329 C CA . ARG A 1 433 ? 32.213 -0.501 -45.228 1.00 77.06 433 ARG A CA 1
ATOM 3330 C C . ARG A 1 433 ? 31.874 -0.762 -43.776 1.00 77.06 433 ARG A C 1
ATOM 3332 O O . ARG A 1 433 ? 30.715 -0.952 -43.422 1.00 77.06 433 ARG A O 1
ATOM 3339 N N . LYS A 1 434 ? 32.896 -0.755 -42.931 1.00 75.88 434 LYS A N 1
ATOM 3340 C CA . LYS A 1 434 ? 32.780 -1.089 -41.518 1.00 75.88 434 LYS A CA 1
ATOM 3341 C C . LYS A 1 434 ? 32.814 0.174 -40.661 1.00 75.88 434 LYS A C 1
ATOM 3343 O O . LYS A 1 434 ? 33.714 0.993 -40.807 1.00 75.88 434 LYS A O 1
ATOM 3348 N N . TYR A 1 435 ? 31.877 0.275 -39.729 1.00 73.62 435 TYR A N 1
ATOM 3349 C CA . TYR A 1 435 ? 31.709 1.373 -38.782 1.00 73.62 435 TYR A CA 1
ATOM 3350 C C . TYR A 1 435 ? 31.894 0.875 -37.347 1.00 73.62 435 TYR A C 1
ATOM 3352 O O . TYR A 1 435 ? 31.511 -0.262 -37.052 1.00 73.62 435 TYR A O 1
ATOM 3360 N N . PRO A 1 436 ? 32.458 1.685 -36.438 1.00 71.62 436 PRO A N 1
ATOM 3361 C CA . PRO A 1 436 ? 32.489 1.335 -35.022 1.00 71.62 436 PRO A CA 1
ATOM 3362 C C . PRO A 1 436 ? 31.059 1.236 -34.448 1.00 71.62 436 PRO A C 1
ATOM 3364 O O . PRO A 1 436 ? 30.135 1.844 -34.998 1.00 71.62 436 PRO A O 1
ATOM 3367 N N . PRO A 1 437 ? 30.845 0.490 -33.349 1.00 72.31 437 PRO A N 1
ATOM 3368 C CA . PRO A 1 437 ? 29.583 0.522 -32.620 1.00 72.31 437 PRO A CA 1
ATOM 3369 C C . PRO A 1 437 ? 29.227 1.945 -32.183 1.00 72.31 437 PRO A C 1
ATOM 3371 O O . PRO A 1 437 ? 30.052 2.650 -31.601 1.00 72.31 437 PRO A O 1
ATOM 3374 N N . VAL A 1 438 ? 27.983 2.347 -32.432 1.00 80.50 438 VAL A N 1
ATOM 3375 C CA . VAL A 1 438 ? 27.441 3.608 -31.916 1.00 80.50 438 VAL A CA 1
ATOM 3376 C C . VAL A 1 438 ? 27.160 3.486 -30.422 1.00 80.50 438 VAL A C 1
ATOM 3378 O O . VAL A 1 438 ? 26.638 2.475 -29.952 1.00 80.50 438 VAL A O 1
ATOM 3381 N N . THR A 1 439 ? 27.518 4.527 -29.678 1.00 77.19 439 THR A N 1
ATOM 3382 C CA . THR A 1 439 ? 27.419 4.570 -28.210 1.00 77.19 439 THR A CA 1
ATOM 3383 C C . THR A 1 439 ? 26.309 5.495 -27.719 1.00 77.19 439 THR A C 1
ATOM 3385 O O . THR A 1 439 ? 25.822 5.296 -26.613 1.00 77.19 439 THR A O 1
ATOM 3388 N N . SER A 1 440 ? 25.886 6.454 -28.547 1.00 86.56 440 SER A N 1
ATOM 3389 C CA . SER A 1 440 ? 24.769 7.373 -28.309 1.00 86.56 440 SER A CA 1
ATOM 3390 C C . SER A 1 440 ? 24.132 7.792 -29.643 1.00 86.56 440 SER A C 1
ATOM 3392 O O . SER A 1 440 ? 24.711 7.560 -30.714 1.00 86.56 440 SER A O 1
ATOM 3394 N N . VAL A 1 441 ? 22.939 8.386 -29.606 1.00 89.94 441 VAL A N 1
ATOM 3395 C CA . VAL A 1 441 ? 22.258 8.928 -30.787 1.00 89.94 441 VAL A CA 1
ATOM 3396 C C . VAL A 1 441 ? 23.083 10.072 -31.381 1.00 89.94 441 VAL A C 1
ATOM 3398 O O . VAL A 1 441 ? 23.265 10.093 -32.598 1.00 89.94 441 VAL A O 1
ATOM 3401 N N . SER A 1 442 ? 23.695 10.939 -30.564 1.00 91.06 442 SER A N 1
ATOM 3402 C CA . SER A 1 442 ? 24.627 11.967 -31.067 1.00 91.06 442 SER A CA 1
ATOM 3403 C C . SER A 1 442 ? 25.806 11.360 -31.833 1.00 91.06 442 SER A C 1
ATOM 3405 O O . SER A 1 442 ? 26.140 11.821 -32.926 1.00 91.06 442 SER A O 1
ATOM 3407 N N . HIS A 1 443 ? 26.414 10.286 -31.312 1.00 89.50 443 HIS A N 1
ATOM 3408 C CA . HIS A 1 443 ? 27.498 9.580 -32.006 1.00 89.50 443 HIS A CA 1
ATOM 3409 C C . HIS A 1 443 ? 27.005 8.960 -33.329 1.00 89.50 443 HIS A C 1
ATOM 3411 O O . HIS A 1 443 ? 27.695 9.048 -34.348 1.00 89.50 443 HIS A O 1
ATOM 3417 N N . ALA A 1 444 ? 25.786 8.409 -33.361 1.00 90.56 444 ALA A N 1
ATOM 3418 C CA . ALA A 1 444 ? 25.178 7.904 -34.592 1.00 90.56 444 ALA A CA 1
ATOM 3419 C C . ALA A 1 444 ? 24.995 9.003 -35.658 1.00 90.56 444 ALA A C 1
ATOM 3421 O O . ALA A 1 444 ? 25.297 8.762 -36.828 1.00 90.56 444 ALA A O 1
ATOM 3422 N N . LEU A 1 445 ? 24.560 10.211 -35.274 1.00 93.75 445 LEU A N 1
ATOM 3423 C CA . LEU A 1 445 ? 24.413 11.339 -36.205 1.00 93.75 445 LEU A CA 1
ATOM 3424 C C . LEU A 1 445 ? 25.751 11.867 -36.710 1.00 93.75 445 LEU A C 1
ATOM 3426 O O . LEU A 1 445 ? 25.877 12.158 -37.899 1.00 93.75 445 LEU A O 1
ATOM 3430 N N . GLN A 1 446 ? 26.761 11.951 -35.842 1.00 90.50 446 GLN A N 1
ATOM 3431 C CA . GLN A 1 446 ? 28.113 12.344 -36.242 1.00 90.50 446 GLN A CA 1
ATOM 3432 C C . GLN A 1 446 ? 28.683 11.376 -37.285 1.00 90.50 446 GLN A C 1
ATOM 3434 O O . GLN A 1 446 ? 29.155 11.813 -38.337 1.00 90.50 446 GLN A O 1
ATOM 3439 N N . LEU A 1 447 ? 28.574 10.063 -37.044 1.00 88.31 447 LEU A N 1
ATOM 3440 C CA . LEU A 1 447 ? 28.995 9.053 -38.015 1.00 88.31 447 LEU A CA 1
ATOM 3441 C C . LEU A 1 447 ? 28.193 9.142 -39.312 1.00 88.31 447 LEU A C 1
ATOM 3443 O O . LEU A 1 447 ? 28.779 9.039 -40.389 1.00 88.31 447 LEU A O 1
ATOM 3447 N N . ALA A 1 448 ? 26.879 9.352 -39.226 1.00 93.06 448 ALA A N 1
ATOM 3448 C CA . ALA A 1 448 ? 26.026 9.457 -40.398 1.00 93.06 448 ALA A CA 1
ATOM 3449 C C . ALA A 1 448 ? 26.392 10.667 -41.271 1.00 93.06 448 ALA A C 1
ATOM 3451 O O . ALA A 1 448 ? 26.662 10.495 -42.455 1.00 93.06 448 ALA A O 1
ATOM 3452 N N . ARG A 1 449 ? 26.497 11.868 -40.687 1.00 93.81 449 ARG A N 1
ATOM 3453 C CA . ARG A 1 449 ? 26.882 13.097 -41.407 1.00 93.81 449 ARG A CA 1
ATOM 3454 C C . ARG A 1 449 ? 28.269 12.998 -42.042 1.00 93.81 449 ARG A C 1
ATOM 3456 O O . ARG A 1 449 ? 28.489 13.553 -43.113 1.00 93.81 449 ARG A O 1
ATOM 3463 N N . ALA A 1 450 ? 29.198 12.297 -41.393 1.00 90.31 450 ALA A N 1
ATOM 3464 C CA . ALA A 1 450 ? 30.555 12.137 -41.902 1.00 90.31 450 ALA A CA 1
ATOM 3465 C C . ALA A 1 450 ? 30.670 11.117 -43.051 1.00 90.31 450 ALA A C 1
ATOM 3467 O O . ALA A 1 450 ? 31.627 11.191 -43.819 1.00 90.31 450 ALA A O 1
ATOM 3468 N N . ASN A 1 451 ? 29.743 10.155 -43.168 1.00 89.81 451 ASN A N 1
ATOM 3469 C CA . ASN A 1 451 ? 29.947 8.980 -44.026 1.00 89.81 451 ASN A CA 1
ATOM 3470 C C . ASN A 1 451 ? 28.812 8.656 -45.007 1.00 89.81 451 ASN A C 1
ATOM 3472 O O . ASN A 1 451 ? 29.066 7.946 -45.984 1.00 89.81 451 ASN A O 1
ATOM 3476 N N . LEU A 1 452 ? 27.585 9.113 -44.756 1.00 93.12 452 LEU A N 1
ATOM 3477 C CA . LEU A 1 452 ? 26.434 8.866 -45.625 1.00 93.12 452 LEU A CA 1
ATOM 3478 C C . LEU A 1 452 ? 26.302 10.023 -46.613 1.00 93.12 452 LEU A C 1
ATOM 3480 O O . LEU A 1 452 ? 26.272 11.187 -46.226 1.00 93.12 452 LEU A O 1
ATOM 3484 N N . VAL A 1 453 ? 26.262 9.703 -47.905 1.00 92.69 453 VAL A N 1
ATOM 3485 C CA . VAL A 1 453 ? 26.313 10.701 -48.985 1.00 92.69 453 VAL A CA 1
ATOM 3486 C C . VAL A 1 453 ? 24.941 10.967 -49.601 1.00 92.69 453 VAL A C 1
ATOM 3488 O O . VAL A 1 453 ? 24.735 12.020 -50.213 1.00 92.69 453 VAL A O 1
ATOM 3491 N N . ARG A 1 454 ? 23.995 10.031 -49.445 1.00 93.69 454 ARG A N 1
ATOM 3492 C CA . ARG A 1 454 ? 22.616 10.141 -49.942 1.00 93.69 454 ARG A CA 1
ATOM 3493 C C . ARG A 1 454 ? 21.594 10.460 -48.852 1.00 93.69 454 ARG A C 1
ATOM 3495 O O . ARG A 1 454 ? 20.435 10.696 -49.188 1.00 93.69 454 ARG A O 1
ATOM 3502 N N . VAL A 1 455 ? 22.007 10.514 -47.589 1.00 95.56 455 VAL A N 1
ATOM 3503 C CA . VAL A 1 455 ? 21.187 10.979 -46.466 1.00 95.56 455 VAL A CA 1
ATOM 3504 C C . VAL A 1 455 ? 21.687 12.339 -45.987 1.00 95.56 455 VAL A C 1
ATOM 3506 O O . VAL A 1 455 ? 22.847 12.488 -45.616 1.00 95.56 455 VAL A O 1
ATOM 3509 N N . GLU A 1 456 ? 20.811 13.341 -45.991 1.00 95.44 456 GLU A N 1
ATOM 3510 C CA . GLU A 1 456 ? 21.107 14.697 -45.522 1.00 95.44 456 GLU A CA 1
ATOM 3511 C C . GLU A 1 456 ? 20.441 14.938 -44.163 1.00 95.44 456 GLU A C 1
ATOM 3513 O O . GLU A 1 456 ? 19.235 14.740 -44.015 1.00 95.44 456 GLU A O 1
ATOM 3518 N N . ILE A 1 457 ? 21.237 15.334 -43.163 1.00 95.12 457 ILE A N 1
ATOM 3519 C CA . ILE A 1 457 ? 20.789 15.557 -41.780 1.00 95.12 457 ILE A CA 1
ATOM 3520 C C . ILE A 1 457 ? 21.198 16.978 -41.363 1.00 95.12 457 ILE A C 1
ATOM 3522 O O . ILE A 1 457 ? 22.372 17.185 -41.023 1.00 95.12 457 ILE A O 1
ATOM 3526 N N . PRO A 1 458 ? 20.271 17.953 -41.376 1.00 91.75 458 PRO A N 1
ATOM 3527 C CA . PRO A 1 458 ? 20.542 19.319 -40.941 1.00 91.75 458 PRO A CA 1
ATOM 3528 C C . PRO A 1 458 ? 21.014 19.379 -39.473 1.00 91.75 458 PRO A C 1
ATOM 3530 O O . PRO A 1 458 ? 20.627 18.512 -38.679 1.00 91.75 458 PRO A O 1
ATOM 3533 N N . PRO A 1 459 ? 21.858 20.353 -39.079 1.00 88.94 459 PRO A N 1
ATOM 3534 C CA . PRO A 1 459 ? 22.293 20.531 -37.687 1.00 88.94 459 PRO A CA 1
ATOM 3535 C C . PRO A 1 459 ? 21.139 20.711 -36.690 1.00 88.94 459 PRO A C 1
ATOM 3537 O O . PRO A 1 459 ? 21.239 20.287 -35.544 1.00 88.94 459 PRO A O 1
ATOM 3540 N N . GLU A 1 460 ? 20.020 21.286 -37.130 1.00 89.25 460 GLU A N 1
ATOM 3541 C CA . GLU A 1 460 ? 18.822 21.557 -36.328 1.00 89.25 460 GLU A CA 1
ATOM 3542 C C . GLU A 1 460 ? 18.188 20.283 -35.749 1.00 89.25 460 GLU A C 1
ATOM 3544 O O . GLU A 1 460 ? 17.503 20.344 -34.731 1.00 89.25 460 GLU A O 1
ATOM 3549 N N . VAL A 1 461 ? 18.460 19.118 -36.347 1.00 91.81 461 VAL A N 1
ATOM 3550 C CA . VAL A 1 461 ? 18.007 17.814 -35.841 1.00 91.81 461 VAL A CA 1
ATOM 3551 C C . VAL A 1 461 ? 18.571 17.513 -34.445 1.00 91.81 461 VAL A C 1
ATOM 3553 O O . VAL A 1 461 ? 17.934 16.796 -33.677 1.00 91.81 461 VAL A O 1
ATOM 3556 N N . ASP A 1 462 ? 19.718 18.094 -34.076 1.00 90.56 462 ASP A N 1
ATOM 3557 C CA . ASP A 1 462 ? 20.393 17.817 -32.800 1.00 90.56 462 ASP A CA 1
ATOM 3558 C C . ASP A 1 462 ? 19.611 18.345 -31.581 1.00 90.56 462 ASP A C 1
ATOM 3560 O O . ASP A 1 462 ? 19.833 17.881 -30.462 1.00 90.56 462 ASP A O 1
ATOM 3564 N N . GLN A 1 463 ? 18.653 19.262 -31.785 1.00 86.56 463 GLN A N 1
ATOM 3565 C CA . GLN A 1 463 ? 17.886 19.925 -30.717 1.00 86.56 463 GLN A CA 1
ATOM 3566 C C . GLN A 1 463 ? 17.169 18.953 -29.767 1.00 86.56 463 GLN A C 1
ATOM 3568 O O . GLN A 1 463 ? 17.018 19.253 -28.586 1.00 86.56 463 GLN A O 1
ATOM 3573 N N . HIS A 1 464 ? 16.749 17.787 -30.262 1.00 82.00 464 HIS A N 1
ATOM 3574 C CA . HIS A 1 464 ? 15.975 16.803 -29.493 1.00 82.00 464 HIS A CA 1
ATOM 3575 C C . HIS A 1 464 ? 16.775 15.548 -29.124 1.00 82.00 464 HIS A C 1
ATOM 3577 O O . HIS A 1 464 ? 16.241 14.616 -28.525 1.00 82.00 464 HIS A O 1
ATOM 3583 N N . VAL A 1 465 ? 18.061 15.509 -29.477 1.00 89.56 465 VAL A N 1
ATOM 3584 C CA . VAL A 1 465 ? 18.909 14.322 -29.311 1.00 89.56 465 VAL A CA 1
ATOM 3585 C C . VAL A 1 465 ? 19.419 14.185 -27.880 1.00 89.56 465 VAL A C 1
ATOM 3587 O O . VAL A 1 465 ? 19.544 13.067 -27.389 1.00 89.56 465 VAL A O 1
ATOM 3590 N N . ALA A 1 466 ? 19.655 15.302 -27.186 1.00 84.88 466 ALA A N 1
ATOM 3591 C CA . ALA A 1 466 ? 20.146 15.293 -25.807 1.00 84.88 466 ALA A CA 1
ATOM 3592 C C . ALA A 1 466 ? 19.212 14.526 -24.853 1.00 84.88 466 ALA A C 1
ATOM 3594 O O . ALA A 1 466 ? 19.676 13.807 -23.975 1.00 84.88 466 ALA A O 1
ATOM 3595 N N . GLU A 1 467 ? 17.897 14.632 -25.055 1.00 84.38 467 GLU A N 1
ATOM 3596 C CA . GLU A 1 467 ? 16.902 13.900 -24.265 1.00 84.38 467 GLU A CA 1
ATOM 3597 C C . GLU A 1 467 ? 16.980 12.384 -24.502 1.00 84.38 467 GLU A C 1
ATOM 3599 O O . GLU A 1 467 ? 16.842 11.597 -23.570 1.00 84.38 467 GLU A O 1
ATOM 3604 N N . LEU A 1 468 ? 17.279 11.968 -25.738 1.00 88.31 468 LEU A N 1
ATOM 3605 C CA . LEU A 1 468 ? 17.474 10.559 -26.075 1.00 88.31 468 LEU A CA 1
ATOM 3606 C C . LEU A 1 468 ? 18.788 10.006 -25.518 1.00 88.31 468 LEU A C 1
ATOM 3608 O O . LEU A 1 468 ? 18.822 8.861 -25.079 1.00 88.31 468 LEU A O 1
ATOM 3612 N N . ASP A 1 469 ? 19.857 10.803 -25.540 1.00 88.44 469 ASP A N 1
ATOM 3613 C CA . ASP A 1 469 ? 21.180 10.402 -25.050 1.00 88.44 469 ASP A CA 1
ATOM 3614 C C . ASP A 1 469 ? 21.244 10.286 -23.519 1.00 88.44 469 ASP A C 1
ATOM 3616 O O . ASP A 1 469 ? 22.066 9.530 -23.006 1.00 88.44 469 ASP A O 1
ATOM 3620 N N . ASN A 1 470 ? 20.359 10.984 -22.801 1.00 82.38 470 ASN A N 1
ATOM 3621 C CA . ASN A 1 470 ? 20.253 10.931 -21.340 1.00 82.38 470 ASN A CA 1
ATOM 3622 C C . ASN A 1 470 ? 19.353 9.793 -20.817 1.00 82.38 470 ASN A C 1
ATOM 3624 O O . ASN A 1 470 ? 19.176 9.669 -19.605 1.00 82.38 470 ASN A O 1
ATOM 3628 N N . SER A 1 471 ? 18.764 8.976 -21.695 1.00 78.94 471 SER A N 1
ATOM 3629 C CA . SER A 1 471 ? 17.919 7.841 -21.301 1.00 78.94 471 SER A CA 1
ATOM 3630 C C . SER A 1 471 ? 18.730 6.551 -21.144 1.00 78.94 471 SER A C 1
ATOM 3632 O O . SER A 1 471 ? 19.750 6.339 -21.801 1.00 78.94 471 SER A O 1
ATOM 3634 N N . ILE A 1 472 ? 18.239 5.648 -20.292 1.00 72.56 472 ILE A N 1
ATOM 3635 C CA . ILE A 1 472 ? 18.834 4.323 -20.051 1.00 72.56 472 ILE A CA 1
ATOM 3636 C C . ILE A 1 472 ? 18.892 3.507 -21.358 1.00 72.56 472 ILE A C 1
ATOM 3638 O O . ILE A 1 472 ? 19.814 2.731 -21.597 1.00 72.56 472 ILE A O 1
ATOM 3642 N N . GLU A 1 473 ? 17.946 3.727 -22.268 1.00 77.25 473 GLU A N 1
ATOM 3643 C CA . GLU A 1 473 ? 17.842 3.053 -23.557 1.00 77.25 473 GLU A CA 1
ATOM 3644 C C . GLU A 1 473 ? 18.665 3.708 -24.683 1.00 77.25 473 GLU A C 1
ATOM 3646 O O . GLU A 1 473 ? 18.635 3.213 -25.820 1.00 77.25 473 GLU A O 1
ATOM 3651 N N . ALA A 1 474 ? 19.426 4.774 -24.393 1.00 79.56 474 ALA A N 1
ATOM 3652 C CA . ALA A 1 474 ? 20.163 5.579 -25.372 1.00 79.56 474 ALA A CA 1
ATOM 3653 C C . ALA A 1 474 ? 20.972 4.733 -26.365 1.00 79.56 474 ALA A C 1
ATOM 3655 O O . ALA A 1 474 ? 20.914 4.954 -27.576 1.00 79.56 474 ALA A O 1
ATOM 3656 N N . ARG A 1 475 ? 21.683 3.702 -25.888 1.00 78.50 475 ARG A N 1
ATOM 3657 C CA . ARG A 1 475 ? 22.513 2.824 -26.734 1.00 78.50 475 ARG A CA 1
ATOM 3658 C C . ARG A 1 475 ? 21.679 1.967 -27.697 1.00 78.50 475 ARG A C 1
ATOM 3660 O O . ARG A 1 475 ? 22.045 1.792 -28.862 1.00 78.50 475 ARG A O 1
ATOM 3667 N N . SER A 1 476 ? 20.542 1.447 -27.236 1.00 77.50 476 SER A N 1
ATOM 3668 C CA . SER A 1 476 ? 19.612 0.657 -28.059 1.00 77.50 476 SER A CA 1
ATOM 3669 C C . SER A 1 476 ? 18.942 1.525 -29.131 1.00 77.50 476 SER A C 1
ATOM 3671 O O . SER A 1 476 ? 18.816 1.129 -30.300 1.00 77.50 476 SER A O 1
ATOM 3673 N N . TRP A 1 477 ? 18.572 2.754 -28.762 1.00 89.44 477 TRP A N 1
ATOM 3674 C CA . TRP A 1 477 ? 18.022 3.734 -29.692 1.00 89.44 477 TRP A CA 1
ATOM 3675 C C . TRP A 1 477 ? 19.064 4.214 -30.698 1.00 89.44 477 TRP A C 1
ATOM 3677 O O . TRP A 1 477 ? 18.764 4.223 -31.888 1.00 89.44 477 TRP A O 1
ATOM 3687 N N . ALA A 1 478 ? 20.298 4.490 -30.270 1.00 86.94 478 ALA A N 1
ATOM 3688 C CA . ALA A 1 478 ? 21.416 4.850 -31.141 1.00 86.94 478 ALA A CA 1
ATOM 3689 C C . ALA A 1 478 ? 21.638 3.818 -32.250 1.00 86.94 478 ALA A C 1
ATOM 3691 O O . ALA A 1 478 ? 21.731 4.170 -33.429 1.00 86.94 478 ALA A O 1
ATOM 3692 N N . ARG A 1 479 ? 21.650 2.528 -31.890 1.00 83.69 479 ARG A N 1
ATOM 3693 C CA . ARG A 1 479 ? 21.765 1.432 -32.859 1.00 83.69 479 ARG A CA 1
ATOM 3694 C C . ARG A 1 479 ? 20.608 1.433 -33.855 1.00 83.69 479 ARG A C 1
ATOM 3696 O O . ARG A 1 479 ? 20.839 1.345 -35.057 1.00 83.69 479 ARG A O 1
ATOM 3703 N N . SER A 1 480 ? 19.379 1.578 -33.363 1.00 88.12 480 SER A N 1
ATOM 3704 C CA . SER A 1 480 ? 18.177 1.604 -34.205 1.00 88.12 480 SER A CA 1
ATOM 3705 C C . SER A 1 480 ? 18.146 2.810 -35.151 1.00 88.12 480 SER A C 1
ATOM 3707 O O . SER A 1 480 ? 17.742 2.667 -36.304 1.00 88.12 480 SER A O 1
ATOM 3709 N N . VAL A 1 481 ? 18.587 3.983 -34.682 1.00 94.81 481 VAL A N 1
ATOM 3710 C CA . VAL A 1 481 ? 18.750 5.197 -35.496 1.00 94.81 481 VAL A CA 1
ATOM 3711 C C . VAL A 1 481 ? 19.760 4.938 -36.606 1.00 94.81 481 VAL A C 1
ATOM 3713 O O . VAL A 1 481 ? 19.438 5.135 -37.776 1.00 94.81 481 VAL A O 1
ATOM 3716 N N . PHE A 1 482 ? 20.954 4.448 -36.265 1.00 94.44 482 PHE A N 1
ATOM 3717 C CA . PHE A 1 482 ? 22.014 4.235 -37.246 1.00 94.44 482 PHE A CA 1
ATOM 3718 C C . PHE A 1 482 ? 21.644 3.166 -38.284 1.00 94.44 482 PHE A C 1
ATOM 3720 O O . PHE A 1 482 ? 21.843 3.377 -39.478 1.00 94.44 482 PHE A O 1
ATOM 3727 N N . ASP A 1 483 ? 21.019 2.061 -37.865 1.00 90.31 483 ASP A N 1
ATOM 3728 C CA . ASP A 1 483 ? 20.499 1.046 -38.790 1.00 90.31 483 ASP A CA 1
ATOM 3729 C C . ASP A 1 483 ? 19.417 1.623 -39.726 1.00 90.31 483 ASP A C 1
ATOM 3731 O O . ASP A 1 483 ? 19.378 1.280 -40.909 1.00 90.31 483 ASP A O 1
ATOM 3735 N N . GLY A 1 484 ? 18.569 2.532 -39.229 1.00 94.31 484 GLY A N 1
ATOM 3736 C CA . GLY A 1 484 ? 17.572 3.241 -40.035 1.00 94.31 484 GLY A CA 1
ATOM 3737 C C . GLY A 1 484 ? 18.208 4.162 -41.076 1.00 94.31 484 GLY A C 1
ATOM 3738 O O . GLY A 1 484 ? 17.817 4.136 -42.241 1.00 94.31 484 GLY A O 1
ATOM 3739 N N . LEU A 1 485 ? 19.237 4.917 -40.687 1.00 96.44 485 LEU A N 1
ATOM 3740 C CA . LEU A 1 485 ? 19.989 5.796 -41.588 1.00 96.44 485 LEU A CA 1
ATOM 3741 C C . LEU A 1 485 ? 20.724 5.001 -42.677 1.00 96.44 485 LEU A C 1
ATOM 3743 O O . LEU A 1 485 ? 20.671 5.375 -43.846 1.00 96.44 485 LEU A O 1
ATOM 3747 N N . LEU A 1 486 ? 21.331 3.861 -42.331 1.00 93.50 486 LEU A N 1
ATOM 3748 C CA . LEU A 1 486 ? 21.944 2.951 -43.307 1.00 93.50 486 LEU A CA 1
ATOM 3749 C C . LEU A 1 486 ? 20.916 2.364 -44.288 1.00 93.50 486 LEU A C 1
ATOM 3751 O O . LEU A 1 486 ? 21.226 2.169 -45.465 1.00 93.50 486 LEU A O 1
ATOM 3755 N N . ALA A 1 487 ? 19.696 2.080 -43.825 1.00 93.50 487 ALA A N 1
ATOM 3756 C CA . ALA A 1 487 ? 18.615 1.614 -44.688 1.00 93.50 487 ALA A CA 1
ATOM 3757 C C . ALA A 1 487 ? 18.153 2.705 -45.668 1.00 93.50 487 ALA A C 1
ATOM 3759 O O . ALA A 1 487 ? 17.951 2.412 -46.847 1.00 93.50 487 ALA A O 1
ATOM 3760 N N . LEU A 1 488 ? 18.025 3.953 -45.203 1.00 95.50 488 LEU A N 1
ATOM 3761 C CA . LEU A 1 488 ? 17.685 5.105 -46.046 1.00 95.50 488 LEU A CA 1
ATOM 3762 C C . LEU A 1 488 ? 18.792 5.411 -47.066 1.00 95.50 488 LEU A C 1
ATOM 3764 O O . LEU A 1 488 ? 18.489 5.667 -48.229 1.00 95.50 488 LEU A O 1
ATOM 3768 N N . GLU A 1 489 ? 20.064 5.306 -46.672 1.00 94.19 489 GLU A N 1
ATOM 3769 C CA . GLU A 1 489 ? 21.212 5.442 -47.580 1.00 94.19 489 GLU A CA 1
ATOM 3770 C C . GLU A 1 489 ? 21.168 4.385 -48.690 1.00 94.19 489 GLU A C 1
ATOM 3772 O O . GLU A 1 489 ? 21.330 4.703 -49.869 1.00 94.19 489 GLU A O 1
ATOM 3777 N N . ALA A 1 490 ? 20.925 3.122 -48.329 1.00 92.06 490 ALA A N 1
ATOM 3778 C CA . ALA A 1 490 ? 20.827 2.029 -49.291 1.00 92.06 490 ALA A CA 1
ATOM 3779 C C . ALA A 1 490 ? 19.635 2.198 -50.245 1.00 92.06 490 ALA A C 1
ATOM 3781 O O . ALA A 1 490 ? 19.772 1.979 -51.449 1.00 92.06 490 ALA A O 1
ATOM 3782 N N . TYR A 1 491 ? 18.486 2.630 -49.723 1.00 93.00 491 TYR A N 1
ATOM 3783 C CA . TYR A 1 491 ? 17.318 2.961 -50.534 1.00 93.00 491 TYR A CA 1
ATOM 3784 C C . TYR A 1 491 ? 17.622 4.070 -51.543 1.00 93.00 491 TYR A C 1
ATOM 3786 O O . TYR A 1 491 ? 17.388 3.905 -52.740 1.00 93.00 491 TYR A O 1
ATOM 3794 N N . ALA A 1 492 ? 18.228 5.163 -51.085 1.00 92.31 492 ALA A N 1
ATOM 3795 C CA . ALA A 1 492 ? 18.551 6.293 -51.942 1.00 92.31 492 ALA A CA 1
ATOM 3796 C C . ALA A 1 492 ? 19.547 5.936 -53.061 1.00 92.31 492 ALA A C 1
ATOM 3798 O O . ALA A 1 492 ? 19.512 6.539 -54.132 1.00 92.31 492 ALA A O 1
ATOM 3799 N N . HIS A 1 493 ? 20.400 4.926 -52.853 1.00 88.62 493 HIS A N 1
ATOM 3800 C CA . HIS A 1 493 ? 21.271 4.380 -53.898 1.00 88.62 493 HIS A CA 1
ATOM 3801 C C . HIS A 1 493 ? 20.545 3.508 -54.927 1.00 88.62 493 HIS A C 1
ATOM 3803 O O . HIS A 1 493 ? 20.992 3.440 -56.069 1.00 88.62 493 HIS A O 1
ATOM 3809 N N . SER A 1 494 ? 19.448 2.846 -54.551 1.00 83.00 494 SER A N 1
ATOM 3810 C CA . SER A 1 494 ? 18.652 2.041 -55.490 1.00 83.00 494 SER A CA 1
ATOM 3811 C C . SER A 1 494 ? 17.742 2.872 -56.403 1.00 83.00 494 SER A C 1
ATOM 3813 O O . SER A 1 494 ? 17.278 2.373 -57.423 1.00 83.00 494 SER A O 1
ATOM 3815 N N . GLY A 1 495 ? 17.522 4.150 -56.077 1.00 65.56 495 GLY A N 1
ATOM 3816 C CA . GLY A 1 495 ? 16.651 5.045 -56.841 1.00 65.56 495 GLY A CA 1
ATOM 3817 C C . GLY A 1 495 ? 15.165 4.664 -56.766 1.00 65.56 495 GLY A C 1
ATOM 3818 O O . GLY A 1 495 ? 14.758 3.816 -55.976 1.00 65.56 495 GLY A O 1
ATOM 3819 N N . ALA A 1 496 ? 14.343 5.282 -57.620 1.00 63.56 496 ALA A N 1
ATOM 3820 C CA . ALA A 1 496 ? 12.884 5.103 -57.649 1.00 63.56 496 ALA A CA 1
ATOM 3821 C C . ALA A 1 496 ? 12.410 3.769 -58.276 1.00 63.56 496 ALA A C 1
ATOM 3823 O O . ALA A 1 496 ? 11.241 3.635 -58.638 1.00 63.56 496 ALA A O 1
ATOM 3824 N N . GLU A 1 497 ? 13.299 2.781 -58.433 1.00 70.44 497 GLU A N 1
ATOM 3825 C CA . GLU A 1 497 ? 13.012 1.500 -59.103 1.00 70.44 497 GLU A CA 1
ATOM 3826 C C . GLU A 1 497 ? 11.867 0.724 -58.427 1.00 70.44 497 GLU A C 1
ATOM 3828 O O . GLU A 1 497 ? 11.119 0.004 -59.087 1.00 70.44 497 GLU A O 1
ATOM 3833 N N . PHE A 1 498 ? 11.689 0.909 -57.116 1.00 70.56 498 PHE A N 1
ATOM 3834 C CA . PHE A 1 498 ? 10.755 0.138 -56.296 1.00 70.56 498 PHE A CA 1
ATOM 3835 C C . PHE A 1 498 ? 9.590 0.959 -55.738 1.00 70.56 498 PHE A C 1
ATOM 3837 O O . PHE A 1 498 ? 8.933 0.487 -54.818 1.00 70.56 498 PHE A O 1
ATOM 3844 N N . GLY A 1 499 ? 9.316 2.154 -56.269 1.00 83.88 499 GLY A N 1
ATOM 3845 C CA . GLY A 1 499 ? 8.298 3.044 -55.704 1.00 83.88 499 GLY A CA 1
ATOM 3846 C C . GLY A 1 499 ? 8.822 3.787 -54.476 1.00 83.88 499 GLY A C 1
ATOM 3847 O O . GLY A 1 499 ? 9.883 4.397 -54.555 1.00 83.88 499 GLY A O 1
ATOM 3848 N N . ASP A 1 500 ? 8.072 3.770 -53.370 1.00 89.31 500 ASP A N 1
ATOM 3849 C CA . ASP A 1 500 ? 8.459 4.455 -52.131 1.00 89.31 500 ASP A CA 1
ATOM 3850 C C . ASP A 1 500 ? 9.349 3.587 -51.211 1.00 89.31 500 ASP A C 1
ATOM 3852 O O . ASP A 1 500 ? 9.573 2.395 -51.442 1.00 89.31 500 ASP A O 1
ATOM 3856 N N . PHE A 1 501 ? 9.852 4.167 -50.114 1.00 93.62 501 PHE A N 1
ATOM 3857 C CA . PHE A 1 501 ? 10.722 3.450 -49.172 1.00 93.62 501 PHE A CA 1
ATOM 3858 C C . PHE A 1 501 ? 10.088 2.173 -48.589 1.00 93.62 501 PHE A C 1
ATOM 3860 O O . PHE A 1 501 ? 10.789 1.186 -48.332 1.00 93.62 501 PHE A O 1
ATOM 3867 N N . ARG A 1 502 ? 8.765 2.150 -48.372 1.00 92.88 502 ARG A N 1
ATOM 3868 C CA . ARG A 1 502 ? 8.065 0.957 -47.871 1.00 92.88 502 ARG A CA 1
ATOM 3869 C C . ARG A 1 502 ? 8.064 -0.130 -48.935 1.00 92.88 502 ARG A C 1
ATOM 3871 O O . ARG A 1 502 ? 8.311 -1.293 -48.596 1.00 92.88 502 ARG A O 1
ATOM 3878 N N . ASP A 1 503 ? 7.764 0.230 -50.174 1.00 91.00 503 ASP A N 1
ATOM 3879 C CA . ASP A 1 503 ? 7.722 -0.700 -51.297 1.00 91.00 503 ASP A CA 1
ATOM 3880 C C . ASP A 1 503 ? 9.111 -1.274 -51.586 1.00 91.00 503 ASP A C 1
ATOM 3882 O O . ASP A 1 503 ? 9.250 -2.494 -51.739 1.00 91.00 503 ASP A O 1
ATOM 3886 N N . TRP A 1 504 ? 10.158 -0.450 -51.486 1.00 93.44 504 TRP A N 1
ATOM 3887 C CA . TRP A 1 504 ? 11.544 -0.911 -51.510 1.00 93.44 504 TRP A CA 1
ATOM 3888 C C . TRP A 1 504 ? 11.865 -1.877 -50.367 1.00 93.44 504 TRP A C 1
ATOM 3890 O O . TRP A 1 504 ? 12.434 -2.943 -50.599 1.00 93.44 504 TRP A O 1
ATOM 3900 N N . CYS A 1 505 ? 11.474 -1.578 -49.127 1.00 91.19 505 CYS A N 1
ATOM 3901 C CA . CYS A 1 505 ? 11.740 -2.474 -47.997 1.00 91.19 505 CYS A CA 1
ATOM 3902 C C . CYS A 1 505 ? 11.053 -3.845 -48.145 1.00 91.19 505 CYS A C 1
ATOM 3904 O O . CYS A 1 505 ? 11.590 -4.880 -47.731 1.00 91.19 505 CYS A O 1
ATOM 3906 N N . LYS A 1 506 ? 9.853 -3.873 -48.733 1.00 88.06 506 LYS A N 1
ATOM 3907 C CA . LYS A 1 506 ? 9.114 -5.118 -48.982 1.00 88.06 506 LYS A CA 1
ATOM 3908 C C . LYS A 1 506 ? 9.712 -5.913 -50.137 1.00 88.06 506 LYS A C 1
ATOM 3910 O O . LYS A 1 506 ? 9.926 -7.116 -49.989 1.00 88.06 506 LYS A O 1
ATOM 3915 N N . SER A 1 507 ? 9.989 -5.239 -51.248 1.00 85.88 507 SER A N 1
ATOM 3916 C CA . SER A 1 507 ? 10.275 -5.875 -52.537 1.00 85.88 507 SER A CA 1
ATOM 3917 C C . SER A 1 507 ? 11.765 -6.107 -52.771 1.00 85.88 507 SER A C 1
ATOM 3919 O O . SER A 1 507 ? 12.142 -7.082 -53.422 1.00 85.88 507 SER A O 1
ATOM 3921 N N . SER A 1 508 ? 12.632 -5.264 -52.203 1.00 83.94 508 SER A N 1
ATOM 3922 C CA . SER A 1 508 ? 14.074 -5.453 -52.321 1.00 83.94 508 SER A CA 1
ATOM 3923 C C . SER A 1 508 ? 14.542 -6.670 -51.515 1.00 83.94 508 SER A C 1
ATOM 3925 O O . SER A 1 508 ? 14.035 -7.008 -50.433 1.00 83.94 508 SER A O 1
ATOM 3927 N N . LYS A 1 509 ? 15.575 -7.334 -52.037 1.00 83.88 509 LYS A N 1
ATOM 3928 C CA . LYS A 1 509 ? 16.351 -8.359 -51.319 1.00 83.88 509 LYS A CA 1
ATOM 3929 C C . LYS A 1 509 ? 17.567 -7.754 -50.612 1.00 83.88 509 LYS A C 1
ATOM 3931 O O . LYS A 1 509 ? 18.507 -8.468 -50.280 1.00 83.88 509 LYS A O 1
ATOM 3936 N N . HIS A 1 510 ? 17.568 -6.435 -50.419 1.00 82.56 510 HIS A N 1
ATOM 3937 C CA . HIS A 1 510 ? 18.725 -5.719 -49.913 1.00 82.56 510 HIS A CA 1
ATOM 3938 C C . HIS A 1 510 ? 18.990 -6.087 -48.437 1.00 82.56 510 HIS A C 1
ATOM 3940 O O . HIS A 1 510 ? 18.059 -6.038 -47.628 1.00 82.56 510 HIS A O 1
ATOM 3946 N N . PRO A 1 511 ? 20.233 -6.428 -48.040 1.00 77.94 511 PRO A N 1
ATOM 3947 C CA . PRO A 1 511 ? 20.540 -6.916 -46.688 1.00 77.94 511 PRO A CA 1
ATOM 3948 C C . PRO A 1 511 ? 20.309 -5.870 -45.589 1.00 77.94 511 PRO A C 1
ATOM 3950 O O . PRO A 1 511 ? 20.120 -6.219 -44.429 1.00 77.94 511 PRO A O 1
ATOM 3953 N N . ARG A 1 512 ? 20.303 -4.583 -45.953 1.00 83.25 512 ARG A N 1
ATOM 3954 C CA . ARG A 1 512 ? 20.033 -3.454 -45.047 1.00 83.25 512 ARG A CA 1
ATOM 3955 C C . ARG A 1 512 ? 18.614 -2.896 -45.137 1.00 83.25 512 ARG A C 1
ATOM 3957 O O . ARG A 1 512 ? 18.374 -1.788 -44.677 1.00 83.25 512 ARG A O 1
ATOM 3964 N N . LYS A 1 513 ? 17.672 -3.617 -45.748 1.00 85.69 513 LYS A N 1
ATOM 3965 C CA . LYS A 1 513 ? 16.287 -3.142 -45.812 1.00 85.69 513 LYS A CA 1
ATOM 3966 C C . LYS A 1 513 ? 15.679 -3.010 -44.415 1.00 85.69 513 LYS A C 1
ATOM 3968 O O . LYS A 1 513 ? 15.898 -3.858 -43.550 1.00 85.69 513 LYS A O 1
ATOM 3973 N N . TRP A 1 514 ? 14.892 -1.959 -44.204 1.00 89.88 514 TRP A N 1
ATOM 3974 C CA . TRP A 1 514 ? 14.213 -1.749 -42.929 1.00 89.88 514 TRP A CA 1
ATOM 3975 C C . TRP A 1 514 ? 13.049 -2.730 -42.762 1.00 89.88 514 TRP A C 1
ATOM 3977 O O . TRP A 1 514 ? 12.387 -3.121 -43.728 1.00 89.88 514 TRP A O 1
ATOM 3987 N N . PHE A 1 515 ? 12.749 -3.116 -41.521 1.00 85.62 515 PHE A N 1
ATOM 3988 C CA . PHE A 1 515 ? 11.617 -3.996 -41.235 1.00 85.62 515 PHE A CA 1
ATOM 3989 C C . PHE A 1 515 ? 10.289 -3.223 -41.315 1.00 85.62 515 PHE A C 1
ATOM 3991 O O . PHE A 1 515 ? 9.737 -2.769 -40.315 1.00 85.62 515 PHE A O 1
ATOM 3998 N N . ALA A 1 516 ? 9.777 -3.046 -42.535 1.00 83.06 516 ALA A N 1
ATOM 3999 C CA . ALA A 1 516 ? 8.669 -2.153 -42.883 1.00 83.06 516 ALA A CA 1
ATOM 4000 C C . ALA A 1 516 ? 7.255 -2.670 -42.520 1.00 83.06 516 ALA A C 1
ATOM 4002 O O . ALA A 1 516 ? 6.364 -2.764 -43.373 1.00 83.06 516 ALA A O 1
ATOM 4003 N N . ASN A 1 517 ? 7.011 -2.965 -41.240 1.00 82.88 517 ASN A N 1
ATOM 4004 C CA . ASN A 1 517 ? 5.667 -3.231 -40.708 1.00 82.88 517 ASN A CA 1
ATOM 4005 C C . ASN A 1 517 ? 5.021 -1.967 -40.094 1.00 82.88 517 ASN A C 1
ATOM 4007 O O . ASN A 1 517 ? 5.675 -0.940 -39.914 1.00 82.88 517 ASN A O 1
ATOM 4011 N N . SER A 1 518 ? 3.731 -2.032 -39.748 1.00 80.50 518 SER A N 1
ATOM 4012 C CA . SER A 1 518 ? 2.971 -0.902 -39.175 1.00 80.50 518 SER A CA 1
ATOM 4013 C C . SER A 1 518 ? 3.489 -0.402 -37.813 1.00 80.50 518 SER A C 1
ATOM 4015 O O . SER A 1 518 ? 3.242 0.750 -37.438 1.00 80.50 518 SER A O 1
ATOM 4017 N N . LYS A 1 519 ? 4.236 -1.239 -37.081 1.00 78.88 519 LYS A N 1
ATOM 4018 C CA . LYS A 1 519 ? 4.872 -0.910 -35.795 1.00 78.88 519 LYS A CA 1
ATOM 4019 C C . LYS A 1 519 ? 6.253 -0.260 -35.943 1.00 78.88 519 LYS A C 1
ATOM 4021 O O . LYS A 1 519 ? 6.736 0.281 -34.957 1.00 78.88 519 LYS A O 1
ATOM 4026 N N . LYS A 1 520 ? 6.880 -0.316 -37.125 1.00 85.12 520 LYS A N 1
ATOM 4027 C CA . LYS A 1 520 ? 8.270 0.122 -37.366 1.00 85.12 520 LYS A CA 1
ATOM 4028 C C . LYS A 1 520 ? 8.424 1.184 -38.462 1.00 85.12 520 LYS A C 1
ATOM 4030 O O . LYS A 1 520 ? 9.435 1.881 -38.471 1.00 85.12 520 LYS A O 1
ATOM 4035 N N . LEU A 1 521 ? 7.444 1.335 -39.354 1.00 93.31 521 LEU A N 1
ATOM 4036 C CA . LEU A 1 521 ? 7.438 2.338 -40.424 1.00 93.31 521 LEU A CA 1
ATOM 4037 C C . LEU A 1 521 ? 6.021 2.866 -40.670 1.00 93.31 521 LEU A C 1
ATOM 4039 O O . LEU A 1 521 ? 5.076 2.083 -40.824 1.00 93.31 521 LEU A O 1
ATOM 4043 N N . ALA A 1 522 ? 5.893 4.183 -40.802 1.00 94.12 522 ALA A N 1
ATOM 4044 C CA . ALA A 1 522 ? 4.721 4.856 -41.347 1.00 94.12 522 ALA A CA 1
ATOM 4045 C C . ALA A 1 522 ? 5.157 5.738 -42.525 1.00 94.12 522 ALA A C 1
ATOM 4047 O O . ALA A 1 522 ? 6.123 6.476 -42.405 1.00 94.12 522 ALA A O 1
ATOM 4048 N N . MET A 1 523 ? 4.465 5.635 -43.665 1.00 94.88 523 MET A N 1
ATOM 4049 C CA . MET A 1 523 ? 4.738 6.487 -44.839 1.00 94.88 523 MET A CA 1
ATOM 4050 C C . MET A 1 523 ? 3.856 7.739 -44.868 1.00 94.88 523 MET A C 1
ATOM 4052 O O . MET A 1 523 ? 4.105 8.648 -45.647 1.00 94.88 523 MET A O 1
ATOM 4056 N N . ARG A 1 524 ? 2.813 7.764 -44.033 1.00 92.88 524 ARG A N 1
ATOM 4057 C CA . ARG A 1 524 ? 1.887 8.880 -43.855 1.00 92.88 524 ARG A CA 1
ATOM 4058 C C . ARG A 1 524 ? 1.598 9.055 -42.375 1.00 92.88 524 ARG A C 1
ATOM 4060 O O . ARG A 1 524 ? 1.568 8.063 -41.636 1.00 92.88 524 ARG A O 1
ATOM 4067 N N . GLU A 1 525 ? 1.375 10.295 -41.976 1.00 91.19 525 GLU A N 1
ATOM 4068 C CA . GLU A 1 525 ? 0.921 10.639 -40.638 1.00 91.19 525 GLU A CA 1
ATOM 4069 C C . GLU A 1 525 ? -0.603 10.445 -40.572 1.00 91.19 525 GLU A C 1
ATOM 4071 O O . GLU A 1 525 ? -1.287 10.336 -41.592 1.00 91.19 525 GLU A O 1
ATOM 4076 N N . SER A 1 526 ? -1.163 10.325 -39.370 1.00 86.75 526 SER A N 1
ATOM 4077 C CA . SER A 1 526 ? -2.614 10.158 -39.241 1.00 86.75 526 SER A CA 1
ATOM 4078 C C . SER A 1 526 ? -3.381 11.380 -39.769 1.00 86.75 526 SER A C 1
ATOM 4080 O O . SER A 1 526 ? -3.019 12.522 -39.480 1.00 86.75 526 SER A O 1
ATOM 4082 N N . GLU A 1 527 ? -4.494 11.149 -40.476 1.00 85.94 527 GLU A N 1
ATOM 4083 C CA . GLU A 1 527 ? -5.346 12.228 -41.010 1.00 85.94 527 GLU A CA 1
ATOM 4084 C C . GLU A 1 527 ? -5.788 13.212 -39.918 1.00 85.94 527 GLU A C 1
ATOM 4086 O O . GLU A 1 527 ? -5.844 14.419 -40.139 1.00 85.94 527 GLU A O 1
ATOM 4091 N N . GLU A 1 528 ? -6.038 12.712 -38.707 1.00 83.44 528 GLU A N 1
ATOM 4092 C CA . GLU A 1 528 ? -6.449 13.533 -37.567 1.00 83.44 528 GLU A CA 1
ATOM 4093 C C . GLU A 1 528 ? -5.331 14.465 -37.064 1.00 83.44 528 GLU A C 1
ATOM 4095 O O . GLU A 1 528 ? -5.621 15.591 -36.656 1.00 83.44 528 GLU A O 1
ATOM 4100 N N . VAL A 1 529 ? -4.061 14.040 -37.111 1.00 85.62 529 VAL A N 1
ATOM 4101 C CA . VAL A 1 529 ? -2.909 14.920 -36.829 1.00 85.62 529 VAL A CA 1
ATOM 4102 C C . VAL A 1 529 ? -2.772 15.964 -37.934 1.00 85.62 529 VAL A C 1
ATOM 4104 O O . VAL A 1 529 ? -2.605 17.145 -37.641 1.00 85.62 529 VAL A O 1
ATOM 4107 N N . MET A 1 530 ? -2.928 15.553 -39.193 1.00 89.62 530 MET A N 1
ATOM 4108 C CA . MET A 1 530 ? -2.765 16.436 -40.351 1.00 89.62 530 MET A CA 1
ATOM 4109 C C . MET A 1 530 ? -3.887 17.473 -40.494 1.00 89.62 530 MET A C 1
ATOM 4111 O O . MET A 1 530 ? -3.643 18.576 -40.983 1.00 89.62 530 MET A O 1
ATOM 4115 N N . ARG A 1 531 ? -5.102 17.172 -40.019 1.00 88.50 531 ARG A N 1
ATOM 4116 C CA . ARG A 1 531 ? -6.242 18.106 -40.020 1.00 88.50 531 ARG A CA 1
ATOM 4117 C C . ARG A 1 531 ? -6.092 19.235 -38.995 1.00 88.50 531 ARG A C 1
ATOM 4119 O O . ARG A 1 531 ? -6.699 20.292 -39.154 1.00 88.50 531 ARG A O 1
ATOM 4126 N N . ARG A 1 532 ? -5.307 19.026 -37.934 1.00 86.81 532 ARG A N 1
ATOM 4127 C CA . ARG A 1 532 ? -5.107 20.001 -36.853 1.00 86.81 532 ARG A CA 1
ATOM 4128 C C . ARG A 1 532 ? -3.856 20.826 -37.121 1.00 86.81 532 ARG A C 1
ATOM 4130 O O . ARG A 1 532 ? -2.745 20.308 -37.067 1.00 86.81 532 ARG A O 1
ATOM 4137 N N . SER A 1 533 ? -4.026 22.126 -37.351 1.00 88.69 533 SER A N 1
ATOM 4138 C CA . SER A 1 533 ? -2.924 23.031 -37.703 1.00 88.69 533 SER A CA 1
ATOM 4139 C C . SER A 1 533 ? -1.784 23.032 -36.684 1.00 88.69 533 SER A C 1
ATOM 4141 O O . SER A 1 533 ? -0.628 23.090 -37.083 1.00 88.69 533 SER A O 1
ATOM 4143 N N . GLU A 1 534 ? -2.088 22.943 -35.389 1.00 88.56 534 GLU A N 1
ATOM 4144 C CA . GLU A 1 534 ? -1.088 22.932 -34.312 1.00 88.56 534 GLU A CA 1
ATOM 4145 C C . GLU A 1 534 ? -0.209 21.675 -34.348 1.00 88.56 534 GLU A C 1
ATOM 4147 O O . GLU A 1 534 ? 1.013 21.776 -34.315 1.00 88.56 534 GLU A O 1
ATOM 4152 N N . LEU A 1 535 ? -0.812 20.491 -34.506 1.00 88.62 535 LEU A N 1
ATOM 4153 C CA . LEU A 1 535 ? -0.067 19.229 -34.572 1.00 88.62 535 LEU A CA 1
ATOM 4154 C C . LEU A 1 535 ? 0.673 19.072 -35.906 1.00 88.62 535 LEU A C 1
ATOM 4156 O O . LEU A 1 535 ? 1.797 18.572 -35.930 1.00 88.62 535 LEU A O 1
ATOM 4160 N N . ARG A 1 536 ? 0.071 19.546 -37.005 1.00 91.94 536 ARG A N 1
ATOM 4161 C CA . ARG A 1 536 ? 0.698 19.580 -38.333 1.00 91.94 536 ARG A CA 1
ATOM 4162 C C . ARG A 1 536 ? 1.943 20.468 -38.356 1.00 91.94 536 ARG A C 1
ATOM 4164 O O . ARG A 1 536 ? 2.913 20.101 -39.007 1.00 91.94 536 ARG A O 1
ATOM 4171 N N . ARG A 1 537 ? 1.947 21.604 -37.645 1.00 91.69 537 ARG A N 1
ATOM 4172 C CA . ARG A 1 537 ? 3.122 22.496 -37.551 1.00 91.69 537 ARG A CA 1
ATOM 4173 C C . ARG A 1 537 ? 4.338 21.803 -36.937 1.00 91.69 537 ARG A C 1
ATOM 4175 O O . ARG A 1 537 ? 5.444 22.067 -37.374 1.00 91.69 537 ARG A O 1
ATOM 4182 N N . LEU A 1 538 ? 4.147 20.866 -36.006 1.00 92.31 538 LEU A N 1
ATOM 4183 C CA . LEU A 1 538 ? 5.253 20.078 -35.437 1.00 92.31 538 LEU A CA 1
ATOM 4184 C C . LEU A 1 538 ? 5.897 19.113 -36.448 1.00 92.31 538 LEU A C 1
ATOM 4186 O O . LEU A 1 538 ? 6.939 18.536 -36.163 1.00 92.31 538 LEU A O 1
ATOM 4190 N N . ARG A 1 539 ? 5.255 18.888 -37.603 1.00 96.06 539 ARG A N 1
ATOM 4191 C CA . ARG A 1 539 ? 5.792 18.090 -38.716 1.00 96.06 539 ARG A CA 1
ATOM 4192 C C . ARG A 1 539 ? 6.415 18.965 -39.799 1.00 96.06 539 ARG A C 1
ATOM 4194 O O . ARG A 1 539 ? 6.904 18.418 -40.779 1.00 96.06 539 ARG A O 1
ATOM 4201 N N . ASP A 1 540 ? 6.403 20.287 -39.635 1.00 95.19 540 ASP A N 1
ATOM 4202 C CA . ASP A 1 540 ? 7.110 21.221 -40.508 1.00 95.19 540 ASP A CA 1
ATOM 4203 C C . ASP A 1 540 ? 8.588 21.253 -40.105 1.00 95.19 540 ASP A C 1
ATOM 4205 O O . ASP A 1 540 ? 8.978 21.869 -39.114 1.00 95.19 540 ASP A O 1
ATOM 4209 N N . MET A 1 541 ? 9.395 20.467 -40.810 1.00 95.94 541 MET A N 1
ATOM 4210 C CA . MET A 1 541 ? 10.737 20.079 -40.387 1.00 95.94 541 MET A CA 1
ATOM 4211 C C . MET A 1 541 ? 11.798 20.608 -41.352 1.00 95.94 541 MET A C 1
ATOM 4213 O O . MET A 1 541 ? 11.508 20.766 -42.541 1.00 95.94 541 MET A O 1
ATOM 4217 N N . PRO A 1 542 ? 13.021 20.887 -40.863 1.00 94.50 542 PRO A N 1
ATOM 4218 C CA . PRO A 1 542 ? 14.101 21.424 -41.681 1.00 94.50 542 PRO A CA 1
ATOM 4219 C C . PRO A 1 542 ? 14.453 20.496 -42.849 1.00 94.50 542 PRO A C 1
ATOM 4221 O O . PRO A 1 542 ? 14.507 19.271 -42.714 1.00 94.50 542 PRO A O 1
ATOM 4224 N N . VAL A 1 543 ? 14.714 21.101 -44.004 1.00 93.69 543 VAL A N 1
ATOM 4225 C CA . VAL A 1 543 ? 15.144 20.437 -45.236 1.00 93.69 543 VAL A CA 1
ATOM 4226 C C . VAL A 1 543 ? 16.108 21.346 -45.998 1.00 93.69 543 VAL A C 1
ATOM 4228 O O . VAL A 1 543 ? 16.136 22.559 -45.802 1.00 93.69 543 VAL A O 1
ATOM 4231 N N . SER A 1 544 ? 16.905 20.775 -46.898 1.00 88.00 544 SER A N 1
ATOM 4232 C CA . SER A 1 544 ? 17.782 21.553 -47.775 1.00 88.00 544 SER A CA 1
ATOM 4233 C C . SER A 1 544 ? 17.005 22.610 -48.570 1.00 88.00 544 SER A C 1
ATOM 4235 O O . SER A 1 544 ? 15.960 22.308 -49.152 1.00 88.00 544 SER A O 1
ATOM 4237 N N . ALA A 1 545 ? 17.567 23.815 -48.710 1.00 87.25 545 ALA A N 1
ATOM 4238 C CA . ALA A 1 545 ? 16.977 24.891 -49.517 1.00 87.25 545 ALA A CA 1
ATOM 4239 C C . ALA A 1 545 ? 16.772 24.501 -50.996 1.00 87.25 545 ALA A C 1
ATOM 4241 O O . ALA A 1 545 ? 15.969 25.096 -51.702 1.00 87.25 545 ALA A O 1
ATOM 4242 N N . ARG A 1 546 ? 17.479 23.464 -51.474 1.00 88.75 546 ARG A N 1
ATOM 4243 C CA . ARG A 1 546 ? 17.293 22.895 -52.821 1.00 88.75 546 ARG A CA 1
ATOM 4244 C C . ARG A 1 546 ? 15.988 22.108 -52.985 1.00 88.75 546 ARG A C 1
ATOM 4246 O O . ARG A 1 546 ? 15.588 21.860 -54.117 1.00 88.75 546 ARG A O 1
ATOM 4253 N N . VAL A 1 547 ? 15.377 21.679 -51.882 1.00 90.38 547 VAL A N 1
ATOM 4254 C CA . VAL A 1 547 ? 14.090 20.965 -51.857 1.00 90.38 547 VAL A CA 1
ATOM 4255 C C . VAL A 1 547 ? 12.938 21.946 -51.641 1.00 90.38 547 VAL A C 1
ATOM 4257 O O . VAL A 1 547 ? 11.892 21.816 -52.272 1.00 90.38 547 VAL A O 1
ATOM 4260 N N . SER A 1 548 ? 13.125 22.933 -50.762 1.00 91.69 548 SER A N 1
ATOM 4261 C CA . SER A 1 548 ? 12.131 23.957 -50.432 1.00 91.69 548 SER A CA 1
ATOM 4262 C C . SER A 1 548 ? 12.831 25.286 -50.169 1.00 91.69 548 SER A C 1
ATOM 4264 O O . SER A 1 548 ? 13.660 25.361 -49.264 1.00 91.69 548 SER A O 1
ATOM 4266 N N . ASP A 1 549 ? 12.457 26.345 -50.894 1.00 88.94 549 ASP A N 1
ATOM 4267 C CA . ASP A 1 549 ? 13.015 27.695 -50.699 1.00 88.94 549 ASP A CA 1
ATOM 4268 C C . ASP A 1 549 ? 12.789 28.223 -49.270 1.00 88.94 549 ASP A C 1
ATOM 4270 O O . ASP A 1 549 ? 13.551 29.053 -48.778 1.00 88.94 549 ASP A O 1
ATOM 4274 N N . ALA A 1 550 ? 11.757 27.722 -48.580 1.00 89.25 550 ALA A N 1
ATOM 4275 C CA . ALA A 1 550 ? 11.461 28.063 -47.191 1.00 89.25 550 ALA A CA 1
ATOM 4276 C C . ALA A 1 550 ? 12.384 27.362 -46.174 1.00 89.25 550 ALA A C 1
ATOM 4278 O O . ALA A 1 550 ? 12.319 27.680 -44.991 1.00 89.25 550 ALA A O 1
ATOM 4279 N N . GLY A 1 551 ? 13.199 26.388 -46.599 1.00 91.25 551 GLY A N 1
ATOM 4280 C CA . GLY A 1 551 ? 14.072 25.597 -45.722 1.00 91.25 551 GLY A CA 1
ATOM 4281 C C . GLY A 1 551 ? 13.344 24.578 -44.838 1.00 91.25 551 GLY A C 1
ATOM 4282 O O . GLY A 1 551 ? 13.984 23.874 -44.064 1.00 91.25 551 GLY A O 1
ATOM 4283 N N . HIS A 1 552 ? 12.019 24.467 -44.964 1.00 94.38 552 HIS A N 1
ATOM 4284 C CA . HIS A 1 552 ? 11.192 23.518 -44.222 1.00 94.38 552 HIS A CA 1
ATOM 4285 C C . HIS A 1 552 ? 10.153 22.849 -45.131 1.00 94.38 552 HIS A C 1
ATOM 4287 O O . HIS A 1 552 ? 9.768 23.392 -46.177 1.00 94.38 552 HIS A O 1
ATOM 4293 N N . ILE A 1 553 ? 9.730 21.643 -44.749 1.00 95.31 553 ILE A N 1
ATOM 4294 C CA . ILE A 1 553 ? 8.643 20.903 -45.389 1.00 95.31 553 ILE A CA 1
ATOM 4295 C C . ILE A 1 553 ? 7.887 20.068 -44.358 1.00 95.31 553 ILE A C 1
ATOM 4297 O O . ILE A 1 553 ? 8.459 19.559 -43.394 1.00 95.31 553 ILE A O 1
ATOM 4301 N N . VAL A 1 554 ? 6.597 19.851 -44.609 1.00 96.00 554 VAL A N 1
ATOM 4302 C CA . VAL A 1 554 ? 5.803 18.925 -43.804 1.00 96.00 554 VAL A CA 1
ATOM 4303 C C . VAL A 1 554 ? 6.217 17.482 -44.102 1.00 96.00 554 VAL A C 1
ATOM 4305 O O . VAL A 1 554 ? 5.940 16.964 -45.186 1.00 96.00 554 VAL A O 1
ATOM 4308 N N . MET A 1 555 ? 6.876 16.835 -43.140 1.00 96.94 555 MET A N 1
ATOM 4309 C CA . MET A 1 555 ? 7.313 15.442 -43.225 1.00 96.94 555 MET A CA 1
ATOM 4310 C C . MET A 1 555 ? 6.330 14.518 -42.506 1.00 96.94 555 MET A C 1
ATOM 4312 O O . MET A 1 555 ? 6.111 14.616 -41.302 1.00 96.94 555 MET A O 1
ATOM 4316 N N . GLU A 1 556 ? 5.752 13.580 -43.251 1.00 96.50 556 GLU A N 1
ATOM 4317 C CA . GLU A 1 556 ? 4.818 12.588 -42.710 1.00 96.50 556 GLU A CA 1
ATOM 4318 C C . GLU A 1 556 ? 5.460 11.213 -42.489 1.00 96.50 556 GLU A C 1
ATOM 4320 O O . GLU A 1 556 ? 5.109 10.490 -41.549 1.00 96.50 556 GLU A O 1
ATOM 4325 N N . ALA A 1 557 ? 6.393 10.838 -43.368 1.00 96.81 557 ALA A N 1
ATOM 4326 C CA . ALA A 1 557 ? 7.045 9.542 -43.322 1.00 96.81 557 ALA A CA 1
ATOM 4327 C C . ALA A 1 557 ? 8.024 9.479 -42.146 1.00 96.81 557 ALA A C 1
ATOM 4329 O O . ALA A 1 557 ? 8.843 10.377 -41.950 1.00 96.81 557 ALA A O 1
ATOM 4330 N N . HIS A 1 558 ? 7.936 8.409 -41.355 1.00 97.50 558 HIS A N 1
ATOM 4331 C CA . HIS A 1 558 ? 8.786 8.237 -40.188 1.00 97.50 558 HIS A CA 1
ATOM 4332 C C . HIS A 1 558 ? 9.035 6.778 -39.800 1.00 97.50 558 HIS A C 1
ATOM 4334 O O . HIS A 1 558 ? 8.182 5.890 -39.936 1.00 97.50 558 HIS A O 1
ATOM 4340 N N . LEU A 1 559 ? 10.223 6.542 -39.244 1.00 97.25 559 LEU A N 1
ATOM 4341 C CA . LEU A 1 559 ? 10.603 5.294 -38.596 1.00 97.25 559 LEU A CA 1
ATOM 4342 C C . LEU A 1 559 ? 10.184 5.326 -37.128 1.00 97.25 559 LEU A C 1
ATOM 4344 O O . LEU A 1 559 ? 10.385 6.313 -36.419 1.00 97.25 559 LEU A O 1
ATOM 4348 N N . LYS A 1 560 ? 9.627 4.209 -36.660 1.00 92.94 560 LYS A N 1
ATOM 4349 C CA . LYS A 1 560 ? 9.281 3.994 -35.252 1.00 92.94 560 LYS A CA 1
ATOM 4350 C C . LYS A 1 560 ? 10.392 3.177 -34.605 1.00 92.94 560 LYS A C 1
ATOM 4352 O O . LYS A 1 560 ? 10.474 1.964 -34.812 1.00 92.94 560 LYS A O 1
ATOM 4357 N N . LEU A 1 561 ? 11.276 3.846 -33.870 1.00 89.62 561 LEU A N 1
ATOM 4358 C CA . LEU A 1 561 ? 12.509 3.246 -33.356 1.00 89.62 561 LEU A CA 1
ATOM 4359 C C . LEU A 1 561 ? 12.197 2.332 -32.159 1.00 89.62 561 LEU A C 1
ATOM 4361 O O . LEU A 1 561 ? 12.491 1.133 -32.200 1.00 89.62 561 LEU A O 1
ATOM 4365 N N . SER A 1 562 ? 11.457 2.862 -31.180 1.00 83.94 562 SER A N 1
ATOM 4366 C CA . SER A 1 562 ? 10.909 2.138 -30.022 1.00 83.94 562 SER A CA 1
ATOM 4367 C C . SER A 1 562 ? 9.423 2.461 -29.809 1.00 83.94 562 SER A C 1
ATOM 4369 O O . SER A 1 562 ? 8.922 3.461 -30.320 1.00 83.94 562 SER A O 1
ATOM 4371 N N . ASN A 1 563 ? 8.711 1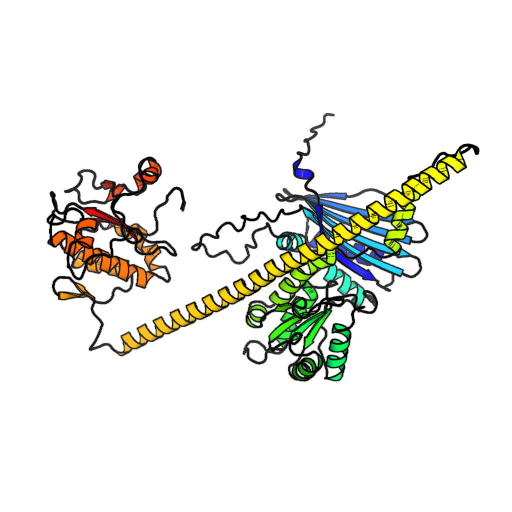.614 -29.065 1.00 71.44 563 ASN A N 1
ATOM 4372 C CA . ASN A 1 563 ? 7.341 1.873 -28.599 1.00 71.44 563 ASN A CA 1
ATOM 4373 C C . ASN A 1 563 ? 7.243 2.004 -27.065 1.00 71.44 563 ASN A C 1
ATOM 4375 O O . ASN A 1 563 ? 6.132 2.101 -26.561 1.00 71.44 563 ASN A O 1
ATOM 4379 N N . GLY A 1 564 ? 8.374 1.983 -26.351 1.00 60.03 564 GLY A N 1
ATOM 4380 C CA . GLY A 1 564 ? 8.466 2.225 -24.905 1.00 60.03 564 GLY A CA 1
ATOM 4381 C C . GLY A 1 564 ? 9.340 3.443 -24.587 1.00 60.03 564 GLY A C 1
ATOM 4382 O O . GLY A 1 564 ? 10.073 3.910 -25.470 1.00 60.03 564 GLY A O 1
ATOM 4383 N N . GLY A 1 565 ? 9.241 3.945 -23.352 1.00 77.19 565 GLY A N 1
ATOM 4384 C CA . GLY A 1 565 ? 9.890 5.182 -22.904 1.00 77.19 565 GLY A CA 1
ATOM 4385 C C . GLY A 1 565 ? 9.433 6.386 -23.731 1.00 77.19 565 GLY A C 1
ATOM 4386 O O . GLY A 1 565 ? 8.257 6.504 -24.070 1.00 77.19 565 GLY A O 1
ATOM 4387 N N . LEU A 1 566 ? 10.385 7.213 -24.172 1.00 80.56 566 LEU A N 1
ATOM 4388 C CA . LEU A 1 566 ? 10.154 8.375 -25.049 1.00 80.56 566 LEU A CA 1
ATOM 4389 C C . LEU A 1 566 ? 9.626 8.015 -26.455 1.00 80.56 566 LEU A C 1
ATOM 4391 O O . LEU A 1 566 ? 9.332 8.899 -27.260 1.00 80.56 566 LEU A O 1
ATOM 4395 N N . ALA A 1 567 ? 9.536 6.719 -26.779 1.00 87.25 567 ALA A N 1
ATOM 4396 C CA . ALA A 1 567 ? 9.083 6.164 -28.055 1.00 87.25 567 ALA A CA 1
ATOM 4397 C C . ALA A 1 567 ? 9.640 6.893 -29.303 1.00 87.25 567 ALA A C 1
ATOM 4399 O O . ALA A 1 567 ? 8.856 7.354 -30.146 1.00 87.25 567 ALA A O 1
ATOM 4400 N N . PRO A 1 568 ? 10.978 6.958 -29.483 1.00 92.81 568 PRO A N 1
ATOM 4401 C CA . PRO A 1 568 ? 11.591 7.867 -30.445 1.00 92.81 568 PRO A CA 1
ATOM 4402 C C . PRO A 1 568 ? 11.173 7.619 -31.895 1.00 92.81 568 PRO A C 1
ATOM 4404 O O . PRO A 1 568 ? 10.859 6.488 -32.318 1.00 92.81 568 PRO A O 1
ATOM 4407 N N . ARG A 1 569 ? 11.174 8.701 -32.671 1.00 95.62 569 ARG A N 1
ATOM 4408 C CA . ARG A 1 569 ? 10.772 8.741 -34.079 1.00 95.62 569 ARG A CA 1
ATOM 4409 C C . ARG A 1 569 ? 11.855 9.418 -34.913 1.00 95.62 569 ARG A C 1
ATOM 4411 O O . ARG A 1 569 ? 12.447 10.395 -34.472 1.00 95.62 569 ARG A O 1
ATOM 4418 N N . LEU A 1 570 ? 12.076 8.904 -36.123 1.00 97.62 570 LEU A N 1
ATOM 4419 C CA . LEU A 1 570 ? 12.912 9.538 -37.147 1.00 97.62 570 LEU A CA 1
ATOM 4420 C C . LEU A 1 570 ? 12.019 9.909 -38.325 1.00 97.62 570 LEU A C 1
ATOM 4422 O O . LEU A 1 570 ? 11.518 9.002 -38.986 1.00 97.62 570 LEU A O 1
ATOM 4426 N N . TYR A 1 571 ? 11.813 11.197 -38.582 1.00 97.88 571 TYR A N 1
ATOM 4427 C CA . TYR A 1 571 ? 11.035 11.671 -39.730 1.00 97.88 571 TYR A CA 1
ATOM 4428 C C . TYR A 1 571 ? 11.948 11.998 -40.901 1.00 97.88 571 TYR A C 1
ATOM 4430 O O . TYR A 1 571 ? 13.037 12.552 -40.721 1.00 97.88 571 TYR A O 1
ATOM 4438 N N . PHE A 1 572 ? 11.492 11.658 -42.102 1.00 97.38 572 PHE A N 1
ATOM 4439 C CA . PHE A 1 572 ? 12.264 11.860 -43.315 1.00 97.38 572 PHE A CA 1
ATOM 4440 C C . PHE A 1 572 ? 11.392 12.265 -44.504 1.00 97.38 572 PHE A C 1
ATOM 4442 O O . PHE A 1 572 ? 10.199 11.964 -44.577 1.00 97.38 572 PHE A O 1
ATOM 4449 N N . HIS A 1 573 ? 12.029 12.927 -45.463 1.00 96.00 573 HIS A N 1
ATOM 4450 C CA . HIS A 1 573 ? 11.484 13.285 -46.758 1.00 96.00 573 HIS A CA 1
ATOM 4451 C C . HIS A 1 573 ? 12.271 12.588 -47.868 1.00 96.00 573 HIS A C 1
ATOM 4453 O O . HIS A 1 573 ? 13.503 12.624 -47.900 1.00 96.00 573 HIS A O 1
ATOM 4459 N N . ASP A 1 574 ? 11.546 11.952 -48.780 1.00 94.25 574 ASP A N 1
ATOM 4460 C CA . ASP A 1 574 ? 12.115 11.264 -49.930 1.00 94.25 574 ASP A CA 1
ATOM 4461 C C . ASP A 1 574 ? 12.183 12.198 -51.146 1.00 94.25 574 ASP A C 1
ATOM 4463 O O . ASP A 1 574 ? 11.171 12.472 -51.795 1.00 94.25 574 ASP A O 1
ATOM 4467 N N . ASP A 1 575 ? 13.394 12.661 -51.457 1.00 92.62 575 ASP A N 1
ATOM 4468 C CA . ASP A 1 575 ? 13.714 13.467 -52.639 1.00 92.62 575 ASP A CA 1
ATOM 4469 C C . ASP A 1 575 ? 14.626 12.685 -53.613 1.00 92.62 575 ASP A C 1
ATOM 4471 O O . ASP A 1 575 ? 15.338 13.258 -54.444 1.00 92.62 575 ASP A O 1
ATOM 4475 N N . THR A 1 576 ? 14.628 11.347 -53.524 1.00 90.44 576 THR A N 1
ATOM 4476 C CA . THR A 1 576 ? 15.539 10.472 -54.288 1.00 90.44 576 THR A CA 1
ATOM 4477 C C . THR A 1 576 ? 15.233 10.448 -55.785 1.00 90.44 576 THR A C 1
ATOM 4479 O O . THR A 1 576 ? 16.150 10.379 -56.601 1.00 90.44 576 THR A O 1
ATOM 4482 N N . GLY A 1 577 ? 13.957 10.569 -56.161 1.00 83.88 577 GLY A N 1
ATOM 4483 C CA . GLY A 1 577 ? 13.503 10.690 -57.552 1.00 83.88 577 GLY A CA 1
ATOM 4484 C C . GLY A 1 577 ? 13.425 12.130 -58.072 1.00 83.88 577 GLY A C 1
ATOM 4485 O O . GLY A 1 577 ? 12.768 12.373 -59.084 1.00 83.88 577 GLY A O 1
ATOM 4486 N N . ARG A 1 578 ? 14.001 13.098 -57.351 1.00 85.25 578 ARG A N 1
ATOM 4487 C CA . ARG A 1 578 ? 13.797 14.540 -57.561 1.00 85.25 578 ARG A CA 1
ATOM 4488 C C . ARG A 1 578 ? 15.134 15.301 -57.558 1.00 85.25 578 ARG A C 1
ATOM 4490 O O . ARG A 1 578 ? 16.142 14.776 -58.022 1.00 85.25 578 ARG A O 1
ATOM 4497 N N . ILE A 1 579 ? 15.128 16.566 -57.131 1.00 84.50 579 ILE A N 1
ATOM 4498 C CA . ILE A 1 579 ? 16.179 17.561 -57.392 1.00 84.50 579 ILE A CA 1
ATOM 4499 C C . ILE A 1 579 ? 17.492 17.197 -56.695 1.00 84.50 579 ILE A C 1
ATOM 4501 O O . ILE A 1 579 ? 18.562 17.349 -57.285 1.00 84.50 579 ILE A O 1
ATOM 4505 N N . THR A 1 580 ? 17.439 16.731 -55.447 1.00 88.56 580 THR A N 1
ATOM 4506 C CA . THR A 1 580 ? 18.651 16.412 -54.680 1.00 88.56 580 THR A CA 1
ATOM 4507 C C . THR A 1 580 ? 19.107 14.973 -54.866 1.00 88.56 580 THR A C 1
ATOM 4509 O O . THR A 1 580 ? 20.298 14.698 -54.717 1.00 88.56 580 THR A O 1
ATOM 4512 N N . GLY A 1 581 ? 18.199 14.054 -55.208 1.00 89.62 581 GLY A N 1
ATOM 4513 C CA . GLY A 1 581 ? 18.519 12.633 -55.311 1.00 89.62 581 GLY A CA 1
ATOM 4514 C C . GLY A 1 581 ? 18.932 12.028 -53.964 1.00 89.62 581 GLY A C 1
ATOM 4515 O O . GLY A 1 581 ? 19.797 11.145 -53.933 1.00 89.62 581 GLY A O 1
ATOM 4516 N N . LYS A 1 582 ? 18.373 12.552 -52.864 1.00 94.00 582 LYS A N 1
ATOM 4517 C CA . LYS A 1 582 ? 18.700 12.208 -51.474 1.00 94.00 582 LYS A CA 1
ATOM 4518 C C . LYS A 1 582 ? 17.447 11.963 -50.637 1.00 94.00 582 LYS A C 1
ATOM 4520 O O . LYS A 1 582 ? 16.349 12.381 -50.994 1.00 94.00 582 LYS A O 1
ATOM 4525 N N . VAL A 1 583 ? 17.640 11.344 -49.479 1.00 95.56 583 VAL A N 1
ATOM 4526 C CA . VAL A 1 583 ? 16.672 11.362 -48.379 1.00 95.56 583 VAL A CA 1
ATOM 4527 C C . VAL A 1 583 ? 17.085 12.440 -47.380 1.00 95.56 583 VAL A C 1
ATOM 4529 O O . VAL A 1 583 ? 18.243 12.495 -46.973 1.00 95.56 583 VAL A O 1
ATOM 4532 N N . HIS A 1 584 ? 16.143 13.279 -46.961 1.00 96.38 584 HIS A N 1
ATOM 4533 C CA . HIS A 1 584 ? 16.375 14.333 -45.969 1.00 96.38 584 HIS A CA 1
ATOM 4534 C C . HIS A 1 584 ? 15.753 13.932 -44.640 1.00 96.38 584 HIS A C 1
ATOM 4536 O O . HIS A 1 584 ? 14.574 13.595 -44.601 1.00 96.38 584 HIS A O 1
ATOM 4542 N N . VAL A 1 585 ? 16.518 13.962 -43.555 1.00 97.44 585 VAL A N 1
ATOM 4543 C CA . VAL A 1 585 ? 16.029 13.651 -42.205 1.00 97.44 585 VAL A CA 1
ATOM 4544 C C . VAL A 1 585 ? 15.764 14.955 -41.473 1.00 97.44 585 VAL A C 1
ATOM 4546 O O . VAL A 1 585 ? 16.697 15.702 -41.206 1.00 97.44 585 VAL A O 1
ATOM 4549 N N . GLY A 1 586 ? 14.500 15.222 -41.151 1.00 95.81 586 GLY A N 1
ATOM 4550 C CA . GLY A 1 586 ? 14.084 16.487 -40.541 1.00 95.81 586 GLY A CA 1
ATOM 4551 C C . GLY A 1 586 ? 13.928 16.441 -39.021 1.00 95.81 586 GLY A C 1
ATOM 4552 O O . GLY A 1 586 ? 13.900 17.487 -38.383 1.00 95.81 586 GLY A O 1
ATOM 4553 N N . TYR A 1 587 ? 13.827 15.250 -38.422 1.00 96.81 587 TYR A N 1
ATOM 4554 C CA . TYR A 1 587 ? 13.642 15.107 -36.975 1.00 96.81 587 TYR A CA 1
ATOM 4555 C C . TYR A 1 587 ? 14.100 13.743 -36.472 1.00 96.81 587 TYR A C 1
ATOM 4557 O O . TYR A 1 587 ? 13.744 12.718 -37.059 1.00 96.81 587 TYR A O 1
ATOM 4565 N N . ILE A 1 588 ? 14.820 13.736 -35.348 1.00 96.81 588 ILE A N 1
ATOM 4566 C CA . ILE A 1 588 ? 15.113 12.558 -34.527 1.00 96.81 588 ILE A CA 1
ATOM 4567 C C . ILE A 1 588 ? 14.930 12.975 -33.074 1.00 96.81 588 ILE A C 1
ATOM 4569 O O . ILE A 1 588 ? 15.658 13.825 -32.575 1.00 96.81 588 ILE A O 1
ATOM 4573 N N . GLY A 1 589 ? 13.950 12.387 -32.403 1.00 93.94 589 GLY A N 1
ATOM 4574 C CA . GLY A 1 589 ? 13.595 12.799 -31.051 1.00 93.94 589 GLY A CA 1
ATOM 4575 C C . GLY A 1 589 ? 12.467 11.960 -30.463 1.00 93.94 589 GLY A C 1
ATOM 4576 O O . GLY A 1 589 ? 12.051 10.971 -31.089 1.00 93.94 589 GLY A O 1
ATOM 4577 N N . PRO A 1 590 ? 11.979 12.335 -29.270 1.00 92.25 590 PRO A N 1
ATOM 4578 C CA . PRO A 1 590 ? 10.821 11.722 -28.634 1.00 92.25 590 PRO A CA 1
ATOM 4579 C C . PRO A 1 590 ? 9.581 11.685 -29.532 1.00 92.25 590 PRO A C 1
ATOM 4581 O O . PRO A 1 590 ? 9.499 12.293 -30.603 1.00 92.25 590 PRO A O 1
ATOM 4584 N N . HIS A 1 591 ? 8.567 10.953 -29.094 1.00 92.00 591 HIS A N 1
ATOM 4585 C CA . HIS A 1 591 ? 7.295 10.952 -29.790 1.00 92.00 591 HIS A CA 1
ATOM 4586 C C . HIS A 1 591 ? 6.667 12.352 -29.787 1.00 92.00 591 HIS A C 1
ATOM 4588 O O . HIS A 1 591 ? 6.246 12.856 -28.752 1.00 92.00 591 HIS A O 1
ATOM 4594 N N . LEU A 1 592 ? 6.516 12.958 -30.965 1.00 90.25 592 LEU A N 1
ATOM 4595 C CA . LEU A 1 592 ? 5.828 14.241 -31.073 1.00 90.25 592 LEU A CA 1
ATOM 4596 C C . LEU A 1 592 ? 4.342 14.126 -30.660 1.00 90.25 592 LEU A C 1
ATOM 4598 O O . LEU A 1 592 ? 3.701 13.123 -30.999 1.00 90.25 592 LEU A O 1
ATOM 4602 N N . PRO A 1 593 ? 3.750 15.160 -30.033 1.00 85.12 593 PRO A N 1
ATOM 4603 C CA . PRO A 1 593 ? 2.361 15.152 -29.582 1.00 85.12 593 PRO A CA 1
ATOM 4604 C C . PRO A 1 593 ? 1.335 14.700 -30.631 1.00 85.12 593 PRO A C 1
ATOM 4606 O O . PRO A 1 593 ? 1.440 15.000 -31.826 1.00 85.12 593 PRO A O 1
ATOM 4609 N N . THR A 1 594 ? 0.310 13.994 -30.154 1.00 79.00 594 THR A N 1
ATOM 4610 C CA . THR A 1 594 ? -0.883 13.538 -30.882 1.00 79.00 594 THR A CA 1
ATOM 4611 C C . THR A 1 594 ? -2.124 13.652 -29.983 1.00 79.00 594 THR A C 1
ATOM 4613 O O . THR A 1 594 ? -2.038 14.024 -28.818 1.00 79.00 594 THR A O 1
ATOM 4616 N N . LYS A 1 595 ? -3.321 13.292 -30.472 1.00 59.78 595 LYS A N 1
ATOM 4617 C CA . LYS A 1 595 ? -4.531 13.272 -29.622 1.00 59.78 595 LYS A CA 1
ATOM 4618 C C . LYS A 1 595 ? -4.420 12.297 -28.436 1.00 59.78 595 LYS A C 1
ATOM 4620 O O . LYS A 1 595 ? -5.026 12.560 -27.405 1.00 59.78 595 LYS A O 1
ATOM 4625 N N . ARG A 1 596 ? -3.705 11.177 -28.608 1.00 49.16 596 ARG A N 1
ATOM 4626 C CA . ARG A 1 596 ? -3.559 10.117 -27.590 1.00 49.16 596 ARG A CA 1
ATOM 4627 C C . ARG A 1 596 ? -2.344 10.306 -26.677 1.00 49.16 596 ARG A C 1
ATOM 4629 O O . ARG A 1 596 ? -2.328 9.712 -25.614 1.00 49.16 596 ARG A O 1
ATOM 4636 N N . PHE A 1 597 ? -1.374 11.118 -27.092 1.00 49.12 597 PHE A N 1
ATOM 4637 C CA . PHE A 1 597 ? -0.152 11.420 -26.348 1.00 49.12 597 PHE A CA 1
ATOM 4638 C C . PHE A 1 597 ? 0.064 12.930 -26.388 1.00 49.12 597 PHE A C 1
ATOM 4640 O O . PHE A 1 597 ? 0.441 13.457 -27.434 1.00 49.12 597 PHE A O 1
ATOM 4647 N N . ARG A 1 598 ? -0.233 13.630 -25.293 1.00 44.00 598 ARG A N 1
ATOM 4648 C CA . ARG A 1 598 ? 0.093 15.052 -25.127 1.00 44.00 598 ARG A CA 1
ATOM 4649 C C . ARG A 1 598 ? 1.306 15.119 -24.203 1.00 44.00 598 ARG A C 1
ATOM 4651 O O . ARG A 1 598 ? 1.235 14.526 -23.136 1.00 44.00 598 ARG A O 1
ATOM 4658 N N . SER A 1 599 ? 2.386 15.753 -24.658 1.00 41.34 599 SER A N 1
ATOM 4659 C CA . SER A 1 599 ? 3.548 16.081 -23.820 1.00 41.34 599 SER A CA 1
ATOM 4660 C C . SER A 1 599 ? 3.192 17.142 -22.795 1.00 41.34 599 SER A C 1
ATOM 4662 O O . SER A 1 599 ? 2.475 18.083 -23.225 1.00 41.34 599 SER A O 1
#

Foldseek 3Di:
DDDPPDPPPPQQPQPWAFLFKFKWWKLFPPLVVVLLVLVLVVVCVLPVQDDPPPQPDPDADDWDWDDDPQKTWTWDWGWDDDPQKIKIKIKIWIQDPQYIKMWIWIWIDGPSIIMIMITIIDRDQDPPPPVVPPPAQFDPDDVPCPPCRDSLVVVVSVVVLQSLQSSLVSCVVSVMFIADPPGTFHLAAAEQDAQVSLVVVLVLLPAQPNPAKEKEFAAAPPDPPPDVVLLRLLQSLLSSLCGSRHHYYYYYPNNQVSNDVNNDDLQHDDHQKMWIRDHHDDDSVVGDIQDNLQSPPDSNRSNSLNSVLRSLVNSPDDDPPSVVVVVVRVVVVVDDDDDDDPDCVVVVVVVVVVVVVVVVVVVVVVVVVVVVVSVVVNVVVSVVVVVVSVVVVVVSVVVVVVVVVVVVVVVVVVVLVVPPDDDQPFDAFLVRDTHGQDDFLVSLVVCLCVPQDQEAEDPVQCPARVVLRPDPCGSLLSVLNNLVSSQQSVVLVVFCPQPDLLSCLVPPPRPSRFPNDPQFWDQFADPQLCVDPVSQVVQFFADDCQVPVVRTDRFGIWTQSAPDHLRWIWTWDDQLNHDSVHIYTGYTHGDRDDPVDDD

Nearest PDB structures (foldseek):
  2xb3-assembly1_A  TM=5.412E-01  e=1.565E-01  Thermosynechococcus vestitus BP-1
  6e8a-assembly1_A-3  TM=4.702E-01  e=6.549E-02  Salmonella enterica subsp. enterica serovar Typhimurium
  1v2b-assembly2_B  TM=4.697E-01  e=1.259E-01  Nicotiana tabacum
  9e9r-assembly1_A  TM=7.074E-01  e=7.472E+00  Homo sapiens
  9coo-assembly1_A  TM=6.658E-01  e=7.076E+00  Homo sapiens

Solvent-accessible surface area (backbone atoms only — not comparable to full-atom values): 33358 Å² total; per-residue (Å²): 141,78,86,85,78,77,78,82,57,81,73,80,65,57,63,65,37,68,58,33,46,41,63,34,37,37,83,30,86,63,52,64,64,52,52,54,50,50,52,50,56,48,52,36,69,78,35,77,84,50,84,70,80,76,79,72,61,97,64,80,86,79,69,50,79,36,80,49,96,94,34,48,39,36,46,37,69,50,76,51,74,53,98,73,32,36,39,37,38,38,37,42,38,40,40,48,100,87,42,53,35,37,42,36,38,38,32,40,41,35,94,92,48,33,36,42,38,38,40,31,30,32,48,65,72,76,82,57,94,70,71,80,62,78,72,63,88,68,61,82,76,61,94,81,71,72,68,84,77,39,76,62,50,53,50,60,72,69,45,54,46,59,49,46,24,49,50,51,54,50,35,49,77,70,71,19,54,45,20,40,89,95,44,71,51,41,49,58,46,44,73,50,82,39,58,67,52,28,49,51,50,47,52,52,61,72,31,47,86,37,81,55,27,39,37,42,34,32,43,47,88,85,50,92,77,50,49,78,66,46,57,50,50,26,42,36,41,19,10,32,50,22,26,61,59,33,43,34,34,37,31,41,65,86,23,38,61,55,34,39,74,71,59,33,83,77,65,46,76,56,73,26,19,35,36,40,41,55,50,39,90,69,62,51,79,73,40,44,70,46,54,36,72,56,40,64,75,35,59,52,38,59,12,54,53,49,36,58,62,44,30,68,67,34,48,70,60,79,74,55,68,70,57,55,50,55,50,52,54,57,54,55,66,74,70,66,87,90,89,87,80,89,82,60,53,65,66,46,47,54,52,50,50,52,52,49,52,55,51,49,52,53,50,50,54,53,48,51,54,49,48,54,51,46,56,52,49,53,50,52,51,48,53,54,51,52,54,48,54,54,48,53,54,51,49,54,51,48,51,55,52,49,53,53,46,52,53,50,50,51,51,48,50,53,50,55,60,73,50,66,92,80,68,82,73,55,50,62,52,92,87,68,52,71,37,75,72,51,71,23,40,62,52,27,49,54,54,40,69,75,71,44,88,29,43,46,69,58,78,76,32,56,80,39,31,62,68,46,48,74,38,96,57,12,42,65,49,9,45,46,50,40,53,50,50,52,19,49,32,52,46,28,71,62,42,59,82,48,64,54,75,60,45,31,30,69,72,49,89,55,92,50,50,50,76,67,43,86,80,32,35,38,79,58,58,57,67,74,44,63,72,34,68,74,51,34,53,77,29,53,23,55,44,58,57,84,81,28,86,82,32,44,44,76,42,44,22,30,38,38,68,44,89,61,68,62,26,33,34,39,30,36,42,87,32,34,84,52,88,78,37,21,33,35,39,32,38,41,28,56,57,75,61,49,98,91,45,75,126

Mean predicted aligned error: 18.95 Å

Radius of gyration: 35.08 Å; Cα contacts (8 Å, |Δi|>4): 908; chains: 1; bounding box: 104×70×96 Å

pLDDT: mean 75.69, std 18.33, range [23.23, 97.88]

Sequence (599 aa):
MLEDDHDLTDDDLAALEVIYRVMWEDEGAGLHKHVARSFRAWAQTQHPHLDVADVEGDGGDDGQMARENGSRVDLTRATRTNGGVTTTTLELTQHAALGRSVVTIRVLSGNGEAWVWVDVEAPHIAATPGSLGAADPGVPAAPGTDSGQSRWAQLRSTGAESLVSELLDTAHRRGGRPHLGREPLTTSPVPVRDAEHAKAIRNAVLSPDRPVPYLVLAWDPINPNTALGDMTRRAQSAASQVAGLARVFVMPLETLTPFQRLIGGEMDLEPGEARLYLPGEHEPHRHRTLAKEVVRSSPHQAGRWASQLLSLAMVEREPPTLFSQSQAELGSQRRAPELASGSGLHERIEALESERDDLWEALFETREQRQAARDQRDEMSQQVLDMQDELELAQLRTEELQEKLIDKEDQMVEMLVRVGEAGTPMVTDAAGRKYPPVTSVSHALQLARANLVRVEIPPEVDQHVAELDNSIEARSWARSVFDGLLALEAYAHSGAEFGDFRDWCKSSKHPRKWFANSKKLAMRESEEVMRRSELRRLRDMPVSARVSDAGHIVMEAHLKLSNGGLAPRLYFHDDTGRITGKVHVGYIGPHLPTKRFRS